Protein AF-0000000084495953 (afdb_homodimer)

Sequence (668 aa):
MKALIHEGKAGFSGLSYGEIAERVPGAGEVSVRLKTAGLNHRDLFVLNRHLPSDPPLIIGSDGAGMIDAVGEGVHTVKVGDEVMINPGLGWQEKSDAPPAGFEIVGLPDHGTFAEKIVVPAENTVPKPTYLSWEEAGVLSLAGLTAYRALFTRGKVTSGMKVFIPGIGSGVATFLLQFAKAAGAEVYVSSRSKKKCDRALELGAHQAIDSNEDWSKALKGVKMDLVIESVGAATFNKSLEQLRSGGTIVIFGASAGDEVTFNLRTFFYAQQNLLGSTMGSAEEYKEMLQFMERHQLKPVIDEVFDLSEFDRAFQRLEEAEQMGKIGFIIRSEMLMKALIHEGKAGFSGLSYGEIAERVPGAGEVSVRLKTAGLNHRDLFVLNRHLPSDPPLIIGSDGAGMIDAVGEGVHTVKVGDEVMINPGLGWQEKSDAPPAGFEIVGLPDHGTFAEKIVVPAENTVPKPTYLSWEEAGVLSLAGLTAYRALFTRGKVTSGMKVFIPGIGSGVATFLLQFAKAAGAEVYVSSRSKKKCDRALELGAHQAIDSNEDWSKALKGVKMDLVIESVGAATFNKSLEQLRSGGTIVIFGASAGDEVTFNLRTFFYAQQNLLGSTMGSAEEYKEMLQFMERHQLKPVIDEVFDLSEFDRAFQRLEEAEQMGKIGFIIRSEML

Radius of gyration: 29.75 Å; Cα contacts (8 Å, |Δi|>4): 1727; chains: 2; bounding box: 52×95×68 Å

Nearest PDB structures (foldseek):
  4j6f-assembly1_B  TM=9.258E-01  e=9.291E-29  Sinorhizobium meliloti 1021
  5k1s-assembly2_C  TM=9.031E-01  e=1.243E-27  Myxococcus xanthus DK 1622
  5vkt-assembly1_A  TM=8.514E-01  e=1.336E-22  Sorghum bicolor
  5z0c-assembly1_A-2  TM=8.497E-01  e=4.232E-22  Persicaria minor
  1yqd-assembly1_A  TM=8.643E-01  e=1.198E-20  Populus tremuloides

Structure (mmCIF, N/CA/C/O backbone):
data_AF-0000000084495953-model_v1
#
loop_
_entity.id
_entity.type
_entity.pdbx_description
1 polymer 'Alcohol dehydrogenase'
#
loop_
_atom_site.group_PDB
_atom_site.id
_atom_site.type_symbol
_atom_site.label_atom_id
_atom_site.label_alt_id
_atom_site.label_comp_id
_atom_site.label_asym_id
_atom_site.label_entity_id
_atom_site.label_seq_id
_atom_site.pdbx_PDB_ins_code
_atom_site.Cartn_x
_atom_site.Cartn_y
_atom_site.Cartn_z
_atom_site.occupancy
_atom_site.B_iso_or_equiv
_atom_site.auth_seq_id
_atom_site.auth_comp_id
_atom_site.auth_asym_id
_atom_site.auth_atom_id
_atom_site.pdbx_PDB_model_num
ATOM 1 N N . MET A 1 1 ? -14.641 39.781 18.469 1 94.94 1 MET A N 1
ATOM 2 C CA . MET A 1 1 ? -13.195 39.562 18.422 1 94.94 1 MET A CA 1
ATOM 3 C C . MET A 1 1 ? -12.672 39.656 17 1 94.94 1 MET A C 1
ATOM 5 O O . MET A 1 1 ? -13.43 39.5 16.047 1 94.94 1 MET A O 1
ATOM 9 N N . LYS A 1 2 ? -11.398 39.969 16.891 1 97.06 2 LYS A N 1
ATOM 10 C CA . LYS A 1 2 ? -10.781 40.031 15.57 1 97.06 2 LYS A CA 1
ATOM 11 C C . LYS A 1 2 ? -10.445 38.625 15.07 1 97.06 2 LYS A C 1
ATOM 13 O O . LYS A 1 2 ? -10.023 37.75 15.852 1 97.06 2 LYS A O 1
ATOM 18 N N . ALA A 1 3 ? -10.648 38.438 13.773 1 98.25 3 ALA A N 1
ATOM 19 C CA . ALA A 1 3 ? -10.375 37.125 13.164 1 98.25 3 ALA A CA 1
ATOM 20 C C . ALA A 1 3 ? -10.227 37.25 11.648 1 98.25 3 ALA A C 1
ATOM 22 O O . ALA A 1 3 ? -10.523 38.312 11.07 1 98.25 3 ALA A O 1
ATOM 23 N N . LEU A 1 4 ? -9.664 36.312 11.078 1 98.56 4 LEU A N 1
ATOM 24 C CA . LEU A 1 4 ? -9.68 36.156 9.633 1 98.56 4 LEU A CA 1
ATOM 25 C C . LEU A 1 4 ? -10.914 35.375 9.195 1 98.56 4 LEU A C 1
ATOM 27 O O . LEU A 1 4 ? -11 34.156 9.453 1 98.56 4 LEU A O 1
ATOM 31 N N . ILE A 1 5 ? -11.844 36 8.484 1 98.69 5 ILE A N 1
ATOM 32 C CA . ILE A 1 5 ? -13.18 35.469 8.242 1 98.69 5 ILE A CA 1
ATOM 33 C C . ILE A 1 5 ? -13.391 35.25 6.746 1 98.69 5 ILE A C 1
ATOM 35 O O . ILE A 1 5 ? -13.094 36.156 5.938 1 98.69 5 ILE A O 1
ATOM 39 N N . HIS A 1 6 ? -13.844 34.062 6.332 1 98.69 6 HIS A N 1
ATOM 40 C CA . HIS A 1 6 ? -14.242 33.781 4.961 1 98.69 6 HIS A CA 1
ATOM 41 C C . HIS A 1 6 ? -15.758 33.75 4.828 1 98.69 6 HIS A C 1
ATOM 43 O O . HIS A 1 6 ? -16.438 33 5.555 1 98.69 6 HIS A O 1
ATOM 49 N N . GLU A 1 7 ? -16.328 34.531 3.873 1 97.75 7 GLU A N 1
ATOM 50 C CA . GLU A 1 7 ? -17.781 34.562 3.713 1 97.75 7 GLU A CA 1
ATOM 51 C C . GLU A 1 7 ? -18.172 35.25 2.408 1 97.75 7 GLU A C 1
ATOM 53 O O . GLU A 1 7 ? -17.391 36.031 1.841 1 97.75 7 GLU A O 1
ATOM 58 N N . GLY A 1 8 ? -19.281 34.906 1.873 1 97.06 8 GLY A N 1
ATOM 59 C CA . GLY A 1 8 ? -19.969 35.656 0.838 1 97.06 8 GLY A CA 1
ATOM 60 C C . GLY A 1 8 ? -19.438 35.375 -0.556 1 97.06 8 GLY A C 1
ATOM 61 O O . GLY A 1 8 ? -20.172 35.5 -1.541 1 97.06 8 GLY A O 1
ATOM 62 N N . LYS A 1 9 ? -18.156 35.125 -0.677 1 97.69 9 LYS A N 1
ATOM 63 C CA . LYS A 1 9 ? -17.531 34.844 -1.965 1 97.69 9 LYS A CA 1
ATOM 64 C C . LYS A 1 9 ? -16.562 33.688 -1.855 1 97.69 9 LYS A C 1
ATOM 66 O O . LYS A 1 9 ? -15.961 33.469 -0.802 1 97.69 9 LYS A O 1
ATOM 71 N N . ALA A 1 10 ? -16.453 33.031 -2.977 1 97.06 10 ALA A N 1
ATOM 72 C CA . ALA A 1 10 ? -15.492 31.922 -3.006 1 97.06 10 ALA A CA 1
ATOM 73 C C . ALA A 1 10 ? -14.062 32.438 -3.133 1 97.06 10 ALA A C 1
ATOM 75 O O . ALA A 1 10 ? -13.836 33.531 -3.664 1 97.06 10 ALA A O 1
ATOM 76 N N . GLY A 1 11 ? -13.164 31.656 -2.621 1 96.94 11 GLY A N 1
ATOM 77 C CA . GLY A 1 11 ? -11.758 31.969 -2.814 1 96.94 11 GLY A CA 1
ATOM 78 C C . GLY A 1 11 ? -11.289 33.125 -1.957 1 96.94 11 GLY A C 1
ATOM 79 O O . GLY A 1 11 ? -11.891 33.438 -0.922 1 96.94 11 GLY A O 1
ATOM 80 N N . PHE A 1 12 ? -10.242 33.75 -2.371 1 97.31 12 PHE A N 1
ATOM 81 C CA . PHE A 1 12 ? -9.578 34.812 -1.61 1 97.31 12 PHE A CA 1
ATOM 82 C C . PHE A 1 12 ? -10.461 36.031 -1.504 1 97.31 12 PHE A C 1
ATOM 84 O O . PHE A 1 12 ? -10.352 36.812 -0.547 1 97.31 12 PHE A O 1
ATOM 91 N N . SER A 1 13 ? -11.289 36.188 -2.457 1 97.25 13 SER A N 1
ATOM 92 C CA . SER A 1 13 ? -12.172 37.375 -2.494 1 97.25 13 SER A CA 1
ATOM 93 C C . SER A 1 13 ? -13.117 37.375 -1.298 1 97.25 13 SER A C 1
ATOM 95 O O . SER A 1 13 ? -13.648 38.438 -0.931 1 97.25 13 SER A O 1
ATOM 97 N N . GLY A 1 14 ? -13.32 36.219 -0.715 1 97.81 14 GLY A N 1
ATOM 98 C CA . GLY A 1 14 ? -14.211 36.156 0.429 1 97.81 14 GLY A CA 1
ATOM 99 C C . GLY A 1 14 ? -13.492 36.281 1.759 1 97.81 14 GLY A C 1
ATOM 100 O O . GLY A 1 14 ? -14.125 36.25 2.816 1 97.81 14 GLY A O 1
ATOM 101 N N . LEU A 1 15 ? -12.227 36.312 1.778 1 98.12 15 LEU A N 1
ATOM 102 C CA . LEU A 1 15 ? -11.406 36.312 2.988 1 98.12 15 LEU A CA 1
ATOM 103 C C . LEU A 1 15 ? -11.148 37.75 3.467 1 98.12 15 LEU A C 1
ATOM 105 O O . LEU A 1 15 ? -10.742 38.594 2.682 1 98.12 15 LEU A O 1
ATOM 109 N N . SER A 1 16 ? -11.398 38.062 4.742 1 98 16 SER A N 1
ATOM 110 C CA . SER A 1 16 ? -11.172 39.406 5.293 1 98 16 SER A CA 1
ATOM 111 C C . SER A 1 16 ? -10.82 39.312 6.773 1 98 16 SER A C 1
ATOM 113 O O . SER A 1 16 ? -11.188 38.375 7.465 1 98 16 SER A O 1
ATOM 115 N N . TYR A 1 17 ? -10.055 40.281 7.227 1 97.81 17 TYR A N 1
ATOM 116 C CA . TYR A 1 17 ? -9.742 40.469 8.633 1 97.81 17 TYR A CA 1
ATOM 117 C C . TYR A 1 17 ? -10.727 41.406 9.289 1 97.81 17 TYR A C 1
ATOM 119 O O . TYR A 1 17 ? -10.844 42.562 8.867 1 97.81 17 TYR A O 1
ATOM 127 N N . GLY A 1 18 ? -11.469 40.906 10.258 1 96.62 18 GLY A N 1
ATOM 128 C CA . GLY A 1 18 ? -12.5 41.75 10.852 1 96.62 18 GLY A CA 1
ATOM 129 C C . GLY A 1 18 ? -13.008 41.219 12.18 1 96.62 18 GLY A C 1
ATOM 130 O O . GLY A 1 18 ? -12.359 40.375 12.812 1 96.62 18 GLY A O 1
ATOM 131 N N . GLU A 1 19 ? -14.141 41.812 12.586 1 97 19 GLU A N 1
ATOM 132 C CA . GLU A 1 19 ? -14.695 41.469 13.891 1 97 19 GLU A CA 1
ATOM 133 C C . GLU A 1 19 ? -15.812 40.406 13.758 1 97 19 GLU A C 1
ATOM 135 O O . GLU A 1 19 ? -16.594 40.469 12.812 1 97 19 GLU A O 1
ATOM 140 N N . ILE A 1 20 ? -15.836 39.531 14.625 1 96.88 20 ILE A N 1
ATOM 141 C CA . ILE A 1 20 ? -16.891 38.5 14.711 1 96.88 20 ILE A CA 1
ATOM 142 C C . ILE A 1 20 ? -17.219 38.219 16.172 1 96.88 20 ILE A C 1
ATOM 144 O O . ILE A 1 20 ? -16.359 38.406 17.047 1 96.88 20 ILE A O 1
ATOM 148 N N . ALA A 1 21 ? -18.453 37.812 16.438 1 96 21 ALA A N 1
ATOM 149 C CA . ALA A 1 21 ? -18.891 37.531 17.812 1 96 21 ALA A CA 1
ATOM 150 C C . ALA A 1 21 ? -18.078 36.406 18.438 1 96 21 ALA A C 1
ATOM 152 O O . ALA A 1 21 ? -17.797 35.406 17.766 1 96 21 ALA A O 1
ATOM 153 N N . GLU A 1 22 ? -17.75 36.594 19.656 1 95.19 22 GLU A N 1
ATOM 154 C CA . GLU A 1 22 ? -17.062 35.531 20.406 1 95.19 22 GLU A CA 1
ATOM 155 C C . GLU A 1 22 ? -18.031 34.438 20.828 1 95.19 22 GLU A C 1
ATOM 157 O O . GLU A 1 22 ? -19.203 34.719 21.094 1 95.19 22 GLU A O 1
ATOM 162 N N . ARG A 1 23 ? -17.484 33.281 20.891 1 94.75 23 ARG A N 1
ATOM 163 C CA . ARG A 1 23 ? -18.25 32.156 21.406 1 94.75 23 ARG A CA 1
ATOM 164 C C . ARG A 1 23 ? -17.812 31.828 22.844 1 94.75 23 ARG A C 1
ATOM 166 O O . ARG A 1 23 ? -16.641 31.906 23.172 1 94.75 23 ARG A O 1
ATOM 173 N N . VAL A 1 24 ? -18.797 31.453 23.625 1 96.06 24 VAL A N 1
ATOM 174 C CA . VAL A 1 24 ? -18.531 30.969 24.984 1 96.06 24 VAL A CA 1
ATOM 175 C C . VAL A 1 24 ? -18.484 29.438 24.969 1 96.06 24 VAL A C 1
ATOM 177 O O . VAL A 1 24 ? -19.328 28.797 24.344 1 96.06 24 VAL A O 1
ATOM 180 N N . PRO A 1 25 ? -17.469 28.891 25.656 1 98.25 25 PRO A N 1
ATOM 181 C CA . PRO A 1 25 ? -17.391 27.422 25.641 1 98.25 25 PRO A CA 1
ATOM 182 C C . PRO A 1 25 ? -18.547 26.75 26.359 1 98.25 25 PRO A C 1
ATOM 184 O O . PRO A 1 25 ? -18.953 27.188 27.438 1 98.25 25 PRO A O 1
ATOM 187 N N . GLY A 1 26 ? -19.156 25.781 25.703 1 98.06 26 GLY A N 1
ATOM 188 C CA . GLY A 1 26 ? -20.172 24.953 26.328 1 98.06 26 GLY A CA 1
ATOM 189 C C . GLY A 1 26 ? -19.578 23.797 27.109 1 98.06 26 GLY A C 1
ATOM 190 O O . GLY A 1 26 ? -18.391 23.766 27.391 1 98.06 26 GLY A O 1
ATOM 191 N N . ALA A 1 27 ? -20.531 22.859 27.516 1 98.25 27 ALA A N 1
ATOM 192 C CA . ALA A 1 27 ? -20.094 21.672 28.266 1 98.25 27 ALA A CA 1
ATOM 193 C C . ALA A 1 27 ? -19.031 20.891 27.5 1 98.25 27 ALA A C 1
ATOM 195 O O . ALA A 1 27 ? -19.203 20.609 26.312 1 98.25 27 ALA A O 1
ATOM 196 N N . GLY A 1 28 ? -17.906 20.594 28.172 1 98.38 28 GLY A N 1
ATOM 197 C CA . GLY A 1 28 ? -16.828 19.812 27.594 1 98.38 28 GLY A CA 1
ATOM 198 C C . GLY A 1 28 ? -15.898 20.625 26.703 1 98.38 28 GLY A C 1
ATOM 199 O O . GLY A 1 28 ? -14.914 20.094 26.188 1 98.38 28 GLY A O 1
ATOM 200 N N . GLU A 1 29 ? -16.156 21.938 26.609 1 98.69 29 GLU A N 1
ATOM 201 C CA . GLU A 1 29 ? -15.375 22.797 25.719 1 98.69 29 GLU A CA 1
ATOM 202 C C . GLU A 1 29 ? -14.516 23.766 26.5 1 98.69 29 GLU A C 1
ATOM 204 O O . GLU A 1 29 ? -14.727 23.969 27.703 1 98.69 29 GLU A O 1
ATOM 209 N N . VAL A 1 30 ? -13.547 24.375 25.844 1 98.81 30 VAL A N 1
ATOM 210 C CA . VAL A 1 30 ? -12.711 25.406 26.422 1 98.81 30 VAL A CA 1
ATOM 211 C C . VAL A 1 30 ? -12.508 26.547 25.406 1 98.81 30 VAL A C 1
ATOM 213 O O . VAL A 1 30 ? -12.625 26.328 24.203 1 98.81 30 VAL A O 1
ATOM 216 N N . SER A 1 31 ? -12.242 27.656 25.922 1 98.5 31 SER A N 1
ATOM 217 C CA . SER A 1 31 ? -11.805 28.797 25.109 1 98.5 31 SER A CA 1
ATOM 218 C C . SER A 1 31 ? -10.305 29.016 25.25 1 98.5 31 SER A C 1
ATOM 220 O O . SER A 1 31 ? -9.773 29.016 26.359 1 98.5 31 SER A O 1
ATOM 222 N N . VAL A 1 32 ? -9.656 29.078 24.203 1 98.62 32 VAL A N 1
ATOM 223 C CA . VAL A 1 32 ? -8.219 29.344 24.172 1 98.62 32 VAL A CA 1
ATOM 224 C C . VAL A 1 32 ? -7.973 30.75 23.609 1 98.62 32 VAL A C 1
ATOM 226 O O . VAL A 1 32 ? -8.406 31.062 22.5 1 98.62 32 VAL A O 1
ATOM 229 N N . ARG A 1 33 ? -7.332 31.594 24.344 1 98.44 33 ARG A N 1
ATOM 230 C CA . ARG A 1 33 ? -6.812 32.844 23.812 1 98.44 33 ARG A CA 1
ATOM 231 C C . ARG A 1 33 ? -5.531 32.625 23.016 1 98.44 33 ARG A C 1
ATOM 233 O O . ARG A 1 33 ? -4.465 32.406 23.609 1 98.44 33 ARG A O 1
ATOM 240 N N . LEU A 1 34 ? -5.648 32.719 21.75 1 98.62 34 LEU A N 1
ATOM 241 C CA . LEU A 1 34 ? -4.562 32.344 20.859 1 98.62 34 LEU A CA 1
ATOM 242 C C . LEU A 1 34 ? -3.469 33.406 20.844 1 98.62 34 LEU A C 1
ATOM 244 O O . LEU A 1 34 ? -3.762 34.594 20.828 1 98.62 34 LEU A O 1
ATOM 248 N N . LYS A 1 35 ? -2.266 32.969 20.875 1 98.44 35 LYS A N 1
ATOM 249 C CA . LYS A 1 35 ? -1.099 33.812 20.75 1 98.44 35 LYS A CA 1
ATOM 250 C C . LYS A 1 35 ? -0.488 33.719 19.359 1 98.44 35 LYS A C 1
ATOM 252 O O . LYS A 1 35 ? 0.006 34.719 18.812 1 98.44 35 LYS A O 1
ATOM 257 N N . THR A 1 36 ? -0.446 32.562 18.844 1 98.62 36 THR A N 1
ATOM 258 C CA . THR A 1 36 ? 0.121 32.281 17.531 1 98.62 36 THR A CA 1
ATOM 259 C C . THR A 1 36 ? -0.704 31.219 16.812 1 98.62 36 THR A C 1
ATOM 261 O O . THR A 1 36 ? -1.473 30.484 17.438 1 98.62 36 THR A O 1
ATOM 264 N N . ALA A 1 37 ? -0.649 31.172 15.516 1 98.75 37 ALA A N 1
ATOM 265 C CA . ALA A 1 37 ? -1.295 30.203 14.641 1 98.75 37 ALA A CA 1
ATOM 266 C C . ALA A 1 37 ? -0.404 29.859 13.453 1 98.75 37 ALA A C 1
ATOM 268 O O . ALA A 1 37 ? 0.551 30.578 13.148 1 98.75 37 ALA A O 1
ATOM 269 N N . GLY A 1 38 ? -0.685 28.734 12.883 1 98.75 38 GLY A N 1
ATOM 270 C CA . GLY A 1 38 ? 0.124 28.297 11.758 1 98.75 38 GLY A CA 1
ATOM 271 C C . GLY A 1 38 ? -0.661 28.203 10.461 1 98.75 38 GLY A C 1
ATOM 272 O O . GLY A 1 38 ? -1.813 27.766 10.461 1 98.75 38 GLY A O 1
ATOM 273 N N . LEU A 1 39 ? -0.036 28.672 9.383 1 98.5 39 LEU A N 1
ATOM 274 C CA . LEU A 1 39 ? -0.614 28.578 8.047 1 98.5 39 LEU A CA 1
ATOM 275 C C . LEU A 1 39 ? -0.286 27.234 7.398 1 98.5 39 LEU A C 1
ATOM 277 O O . LEU A 1 39 ? 0.846 26.766 7.492 1 98.5 39 LEU A O 1
ATOM 281 N N . ASN A 1 40 ? -1.269 26.594 6.82 1 97.81 40 ASN A N 1
ATOM 282 C CA . ASN A 1 40 ? -1.129 25.312 6.133 1 97.81 40 ASN A CA 1
ATOM 283 C C . ASN A 1 40 ? -1.687 25.375 4.711 1 97.81 40 ASN A C 1
ATOM 285 O O . ASN A 1 40 ? -2.539 26.219 4.414 1 97.81 40 ASN A O 1
ATOM 289 N N . HIS A 1 41 ? -1.238 24.484 3.859 1 95.5 41 HIS A N 1
ATOM 290 C CA . HIS A 1 41 ? -1.766 24.422 2.5 1 95.5 41 HIS A CA 1
ATOM 291 C C . HIS A 1 41 ? -3.271 24.188 2.504 1 95.5 41 HIS A C 1
ATOM 293 O O . HIS A 1 41 ? -3.98 24.672 1.616 1 95.5 41 HIS A O 1
ATOM 299 N N . ARG A 1 42 ? -3.752 23.484 3.438 1 95.44 42 ARG A N 1
ATOM 300 C CA . ARG A 1 42 ? -5.188 23.25 3.576 1 95.44 42 ARG A CA 1
ATOM 301 C C . ARG A 1 42 ? -5.953 24.562 3.652 1 95.44 42 ARG A C 1
ATOM 303 O O . ARG A 1 42 ? -7.094 24.641 3.188 1 95.44 42 ARG A O 1
ATOM 310 N N . ASP A 1 43 ? -5.379 25.562 4.188 1 97.81 43 ASP A N 1
ATOM 311 C CA . ASP A 1 43 ? -6.051 26.844 4.34 1 97.81 43 ASP A CA 1
ATOM 312 C C . ASP A 1 43 ? -6.371 27.469 2.982 1 97.81 43 ASP A C 1
ATOM 314 O O . ASP A 1 43 ? -7.359 28.188 2.838 1 97.81 43 ASP A O 1
ATOM 318 N N . LEU A 1 44 ? -5.5 27.141 1.984 1 96 44 LEU A N 1
ATOM 319 C CA . LEU A 1 44 ? -5.781 27.578 0.62 1 96 44 LEU A CA 1
ATOM 320 C C . LEU A 1 44 ? -7.004 26.859 0.063 1 96 44 LEU A C 1
ATOM 322 O O . LEU A 1 44 ? -7.852 27.484 -0.586 1 96 44 LEU A O 1
ATOM 326 N N . PHE A 1 45 ? -7.164 25.578 0.385 1 94.25 45 PHE A N 1
ATOM 327 C CA . PHE A 1 45 ? -8.25 24.75 -0.142 1 94.25 45 PHE A CA 1
ATOM 328 C C . PHE A 1 45 ? -9.57 25.125 0.512 1 94.25 45 PHE A C 1
ATOM 330 O O . PHE A 1 45 ? -10.625 25.078 -0.132 1 94.25 45 PHE A O 1
ATOM 337 N N . VAL A 1 46 ? -9.531 25.469 1.723 1 97.06 46 VAL A N 1
ATOM 338 C CA . VAL A 1 46 ? -10.719 25.797 2.506 1 97.06 46 VAL A CA 1
ATOM 339 C C . VAL A 1 46 ? -11.453 26.969 1.866 1 97.06 46 VAL A C 1
ATOM 341 O O . VAL A 1 46 ? -12.68 27.031 1.894 1 97.06 46 VAL A O 1
ATOM 344 N N . LEU A 1 47 ? -10.742 27.844 1.209 1 97.06 47 LEU A N 1
ATOM 345 C CA . LEU A 1 47 ? -11.328 29.047 0.614 1 97.06 47 LEU A CA 1
ATOM 346 C C . LEU A 1 47 ? -12.266 28.672 -0.53 1 97.06 47 LEU A C 1
ATOM 348 O O . LEU A 1 47 ? -13.148 29.453 -0.887 1 97.06 47 LEU A O 1
ATOM 352 N N . ASN A 1 48 ? -12.07 27.484 -1.081 1 95.81 48 ASN A N 1
ATOM 353 C CA . ASN A 1 48 ? -12.922 27.047 -2.182 1 95.81 48 ASN A CA 1
ATOM 354 C C . ASN A 1 48 ? -13.898 25.969 -1.738 1 95.81 48 ASN A C 1
ATOM 356 O O . ASN A 1 48 ? -14.898 25.719 -2.41 1 95.81 48 ASN A O 1
ATOM 360 N N . ARG A 1 49 ? -13.602 25.344 -0.689 1 95.88 49 ARG A N 1
ATOM 361 C CA . ARG A 1 49 ? -14.492 24.312 -0.159 1 95.88 49 ARG A CA 1
ATOM 362 C C . ARG A 1 49 ? -15.648 24.938 0.625 1 95.88 49 ARG A C 1
ATOM 364 O O . ARG A 1 49 ? -16.75 24.406 0.635 1 95.88 49 ARG A O 1
ATOM 371 N N . HIS A 1 50 ? -15.32 25.969 1.347 1 96.88 50 HIS A N 1
ATOM 372 C CA . HIS A 1 50 ? -16.344 26.734 2.045 1 96.88 50 HIS A CA 1
ATOM 373 C C . HIS A 1 50 ? -17.156 27.562 1.066 1 96.88 50 HIS A C 1
ATOM 375 O O . HIS A 1 50 ? -16.641 28.484 0.42 1 96.88 50 HIS A O 1
ATOM 381 N N . LEU A 1 51 ? -18.438 27.328 1.065 1 96.19 51 LEU A N 1
ATOM 382 C CA . LEU A 1 51 ? -19.281 27.891 0.02 1 96.19 51 LEU A CA 1
ATOM 383 C C . LEU A 1 51 ? -19.75 29.297 0.395 1 96.19 51 LEU A C 1
ATOM 385 O O . LEU A 1 51 ? -19.922 29.609 1.577 1 96.19 51 LEU A O 1
ATOM 389 N N . PRO A 1 52 ? -20.031 30.078 -0.671 1 95.81 52 PRO A N 1
ATOM 390 C CA . PRO A 1 52 ? -20.531 31.438 -0.422 1 95.81 52 PRO A CA 1
ATOM 391 C C . PRO A 1 52 ? -21.828 31.469 0.37 1 95.81 52 PRO A C 1
ATOM 393 O O . PRO A 1 52 ? -22.094 32.406 1.107 1 95.81 52 PRO A O 1
ATOM 396 N N . SER A 1 53 ? -22.656 30.469 0.225 1 96.81 53 SER A N 1
ATOM 397 C CA . SER A 1 53 ? -23.953 30.406 0.894 1 96.81 53 SER A CA 1
ATOM 398 C C . SER A 1 53 ? -23.797 29.969 2.344 1 96.81 53 SER A C 1
ATOM 400 O O . SER A 1 53 ? -24.734 30.078 3.133 1 96.81 53 SER A O 1
ATOM 402 N N . ASP A 1 54 ? -22.609 29.422 2.729 1 97.44 54 ASP A N 1
ATOM 403 C CA . ASP A 1 54 ? -22.375 28.984 4.094 1 97.44 54 ASP A CA 1
ATOM 404 C C . ASP A 1 54 ? -22.219 30.172 5.043 1 97.44 54 ASP A C 1
ATOM 406 O O . ASP A 1 54 ? -21.875 31.266 4.609 1 97.44 54 ASP A O 1
ATOM 410 N N . PRO A 1 55 ? -22.531 29.969 6.32 1 97.25 55 PRO A N 1
ATOM 411 C CA . PRO A 1 55 ? -22.297 31.047 7.277 1 97.25 55 PRO A CA 1
ATOM 412 C C . PRO A 1 55 ? -20.828 31.438 7.379 1 97.25 55 PRO A C 1
ATOM 414 O O . PRO A 1 55 ? -19.953 30.656 6.996 1 97.25 55 PRO A O 1
ATOM 417 N N . PRO A 1 56 ? -20.562 32.656 7.887 1 98.12 56 PRO A N 1
ATOM 418 C CA . PRO A 1 56 ? -19.172 33.062 8.039 1 98.12 56 PRO A CA 1
ATOM 419 C C . PRO A 1 56 ? -18.328 32.062 8.812 1 98.12 56 PRO A C 1
ATOM 421 O O . PRO A 1 56 ? -18.797 31.453 9.773 1 98.12 56 PRO A O 1
ATOM 424 N N . LEU A 1 57 ? -17.078 31.906 8.336 1 98.56 57 LEU A N 1
ATOM 425 C CA . LEU A 1 57 ? -16.172 30.906 8.906 1 98.56 57 LEU A CA 1
ATOM 426 C C . LEU A 1 57 ? -14.82 31.531 9.227 1 98.56 57 LEU A C 1
ATOM 428 O O . LEU A 1 57 ? -14.211 32.188 8.383 1 98.56 57 LEU A O 1
ATOM 432 N N . ILE A 1 58 ? -14.414 31.406 10.516 1 98.75 58 ILE A N 1
ATOM 433 C CA . ILE A 1 58 ? -13.008 31.656 10.82 1 98.75 58 ILE A CA 1
ATOM 434 C C . ILE A 1 58 ? -12.164 30.469 10.352 1 98.75 58 ILE A C 1
ATOM 436 O O . ILE A 1 58 ? -12.391 29.328 10.781 1 98.75 58 ILE A O 1
ATOM 440 N N . ILE A 1 59 ? -11.156 30.703 9.5 1 98.62 59 ILE A N 1
ATOM 441 C CA . ILE A 1 59 ? -10.375 29.578 8.977 1 98.62 59 ILE A CA 1
ATOM 442 C C . ILE A 1 59 ? -9.141 29.359 9.844 1 98.62 59 ILE A C 1
ATOM 444 O O . ILE A 1 59 ? -8.992 29.984 10.898 1 98.62 59 ILE A O 1
ATOM 448 N N . GLY A 1 60 ? -8.352 28.406 9.445 1 98.75 60 GLY A N 1
ATOM 449 C CA . GLY A 1 60 ? -7.156 28.047 10.203 1 98.75 60 GLY A CA 1
ATOM 450 C C . GLY A 1 60 ? -7.32 26.781 11.016 1 98.75 60 GLY A C 1
ATOM 451 O O . GLY A 1 60 ? -8.406 26.5 11.523 1 98.75 60 GLY A O 1
ATOM 452 N N . SER A 1 61 ? -6.137 26.078 11.234 1 98.75 61 SER A N 1
ATOM 453 C CA . SER A 1 61 ? -6.211 24.797 11.906 1 98.75 61 SER A CA 1
ATOM 454 C C . SER A 1 61 ? -5.234 24.719 13.078 1 98.75 61 SER A C 1
ATOM 456 O O . SER A 1 61 ? -5.547 24.156 14.117 1 98.75 61 SER A O 1
ATOM 458 N N . ASP A 1 62 ? -4.102 25.344 12.953 1 98.31 62 ASP A N 1
ATOM 459 C CA . ASP A 1 62 ? -3.037 25.297 13.953 1 98.31 62 ASP A CA 1
ATOM 460 C C . ASP A 1 62 ? -3.088 26.516 14.867 1 98.31 62 ASP A C 1
ATOM 462 O O . ASP A 1 62 ? -3.348 27.625 14.414 1 98.31 62 ASP A O 1
ATOM 466 N N . GLY A 1 63 ? -2.799 26.234 16.109 1 98.69 63 GLY A N 1
ATOM 467 C CA . GLY A 1 63 ? -2.709 27.359 17.031 1 98.69 63 GLY A CA 1
ATOM 468 C C . GLY A 1 63 ? -2.199 26.984 18.406 1 98.69 63 GLY A C 1
ATOM 469 O O . GLY A 1 63 ? -2.203 25.797 18.766 1 98.69 63 GLY A O 1
ATOM 470 N N . ALA A 1 64 ? -1.711 27.938 19.125 1 98.88 64 ALA A N 1
ATOM 471 C CA . ALA A 1 64 ? -1.265 27.828 20.516 1 98.88 64 ALA A CA 1
ATOM 472 C C . ALA A 1 64 ? -1.604 29.094 21.312 1 98.88 64 ALA A C 1
ATOM 474 O O . ALA A 1 64 ? -1.601 30.188 20.75 1 98.88 64 ALA A O 1
ATOM 475 N N . GLY A 1 65 ? -1.937 28.875 22.516 1 98.62 65 GLY A N 1
ATOM 476 C CA . GLY A 1 65 ? -2.314 29.969 23.375 1 98.62 65 GLY A CA 1
ATOM 477 C C . GLY A 1 65 ? -2.586 29.547 24.812 1 98.62 65 GLY A C 1
ATOM 478 O O . GLY A 1 65 ? -2.031 28.547 25.281 1 98.62 65 GLY A O 1
ATOM 479 N N . MET A 1 66 ? -3.396 30.391 25.438 1 98.5 66 MET A N 1
ATOM 480 C CA . MET A 1 66 ? -3.695 30.141 26.859 1 98.5 66 MET A CA 1
ATOM 481 C C . MET A 1 66 ? -5.184 29.891 27.062 1 98.5 66 MET A C 1
ATOM 483 O O . MET A 1 66 ? -6.02 30.594 26.469 1 98.5 66 MET A O 1
ATOM 487 N N . ILE A 1 67 ? -5.48 28.875 27.953 1 98.75 67 ILE A N 1
ATOM 488 C CA . ILE A 1 67 ? -6.879 28.688 28.312 1 98.75 67 ILE A CA 1
ATOM 489 C C . ILE A 1 67 ? -7.406 29.938 29 1 98.75 67 ILE A C 1
ATOM 491 O O . ILE A 1 67 ? -6.805 30.438 29.953 1 98.75 67 ILE A O 1
ATOM 495 N N . ASP A 1 68 ? -8.5 30.469 28.516 1 97.38 68 ASP A N 1
ATOM 496 C CA . ASP A 1 68 ? -9.023 31.656 29.172 1 97.38 68 ASP A CA 1
ATOM 497 C C . ASP A 1 68 ? -10.414 31.406 29.75 1 97.38 68 ASP A C 1
ATOM 499 O O . ASP A 1 68 ? -10.914 32.219 30.547 1 97.38 68 ASP A O 1
ATOM 503 N N . ALA A 1 69 ? -11.117 30.344 29.328 1 98.25 69 ALA A N 1
ATOM 504 C CA . ALA A 1 69 ? -12.375 29.906 29.922 1 98.25 69 ALA A CA 1
ATOM 505 C C . ALA A 1 69 ? -12.555 28.391 29.781 1 98.25 69 ALA A C 1
ATOM 507 O O . ALA A 1 69 ? -12.062 27.797 28.812 1 98.25 69 ALA A O 1
ATOM 508 N N . VAL A 1 70 ? -13.227 27.781 30.75 1 98.38 70 VAL A N 1
ATOM 509 C CA . VAL A 1 70 ? -13.492 26.344 30.75 1 98.38 70 VAL A CA 1
ATOM 510 C C . VAL A 1 70 ? -14.992 26.109 30.906 1 98.38 70 VAL A C 1
ATOM 512 O O . VAL A 1 70 ? -15.656 26.766 31.719 1 98.38 70 VAL A O 1
ATOM 515 N N . GLY A 1 71 ? -15.508 25.266 30.047 1 98.06 71 GLY A N 1
ATOM 516 C CA . GLY A 1 71 ? -16.922 24.922 30.141 1 98.06 71 GLY A CA 1
ATOM 517 C C . GLY A 1 71 ? -17.219 23.906 31.234 1 98.06 71 GLY A C 1
ATOM 518 O O . GLY A 1 71 ? -16.312 23.438 31.906 1 98.06 71 GLY A O 1
ATOM 519 N N . GLU A 1 72 ? -18.562 23.641 31.344 1 97.62 72 GLU A N 1
ATOM 520 C CA . GLU A 1 72 ? -19.047 22.703 32.344 1 97.62 72 GLU A CA 1
ATOM 521 C C . GLU A 1 72 ? -18.422 21.328 32.156 1 97.62 72 GLU A C 1
ATOM 523 O O . GLU A 1 72 ? -18.328 20.844 31.031 1 97.62 72 GLU A O 1
ATOM 528 N N . GLY A 1 73 ? -17.891 20.719 33.25 1 97.81 73 GLY A N 1
ATOM 529 C CA . GLY A 1 73 ? -17.453 19.328 33.25 1 97.81 73 GLY A CA 1
ATOM 530 C C . GLY A 1 73 ? -15.992 19.172 32.844 1 97.81 73 GLY A C 1
ATOM 531 O O . GLY A 1 73 ? -15.469 18.047 32.844 1 97.81 73 GLY A O 1
ATOM 532 N N . VAL A 1 74 ? -15.375 20.25 32.5 1 97.94 74 VAL A N 1
ATOM 533 C CA . VAL A 1 74 ? -13.969 20.188 32.094 1 97.94 74 VAL A CA 1
ATOM 534 C C . VAL A 1 74 ? -13.078 20.266 33.344 1 97.94 74 VAL A C 1
ATOM 536 O O . VAL A 1 74 ? -13.164 21.234 34.094 1 97.94 74 VAL A O 1
ATOM 539 N N . HIS A 1 75 ? -12.234 19.234 33.562 1 96.25 75 HIS A N 1
ATOM 540 C CA . HIS A 1 75 ? -11.367 19.203 34.719 1 96.25 75 HIS A CA 1
ATOM 541 C C . HIS A 1 75 ? -9.922 18.922 34.344 1 96.25 75 HIS A C 1
ATOM 543 O O . HIS A 1 75 ? -9.023 18.969 35.188 1 96.25 75 HIS A O 1
ATOM 549 N N . THR A 1 76 ? -9.672 18.656 33.062 1 95.69 76 THR A N 1
ATOM 550 C CA . THR A 1 76 ? -8.359 18.234 32.594 1 95.69 76 THR A CA 1
ATOM 551 C C . THR A 1 76 ? -7.453 19.438 32.375 1 95.69 76 THR A C 1
ATOM 553 O O . THR A 1 76 ? -6.238 19.297 32.219 1 95.69 76 THR A O 1
ATOM 556 N N . VAL A 1 77 ? -8.039 20.672 32.219 1 97.75 77 VAL A N 1
ATOM 557 C CA . VAL A 1 77 ? -7.297 21.922 32.031 1 97.75 77 VAL A CA 1
ATOM 558 C C . VAL A 1 77 ? -7.93 23.031 32.875 1 97.75 77 VAL A C 1
ATOM 560 O O . VAL A 1 77 ? -9.078 22.906 33.312 1 97.75 77 VAL A O 1
ATOM 563 N N . LYS A 1 78 ? -7.172 24.109 33.094 1 97.88 78 LYS A N 1
ATOM 564 C CA . LYS A 1 78 ? -7.676 25.266 33.812 1 97.88 78 LYS A CA 1
ATOM 565 C C . LYS A 1 78 ? -7.238 26.562 33.156 1 97.88 78 LYS A C 1
ATOM 567 O O . LYS A 1 78 ? -6.297 26.578 32.344 1 97.88 78 LYS A O 1
ATOM 572 N N . VAL A 1 79 ? -7.918 27.609 33.5 1 98.31 79 VAL A N 1
ATOM 573 C CA . VAL A 1 79 ? -7.586 28.938 33 1 98.31 79 VAL A CA 1
ATOM 574 C C . VAL A 1 79 ? -6.125 29.25 33.312 1 98.31 79 VAL A C 1
ATOM 576 O O . VAL A 1 79 ? -5.648 29.016 34.438 1 98.31 79 VAL A O 1
ATOM 579 N N . GLY A 1 80 ? -5.391 29.688 32.312 1 98.38 80 GLY A N 1
ATOM 580 C CA . GLY A 1 80 ? -3.988 30.031 32.5 1 98.38 80 GLY A CA 1
ATOM 581 C C . GLY A 1 80 ? -3.043 29 31.922 1 98.38 80 GLY A C 1
ATOM 582 O O . GLY A 1 80 ? -1.859 29.266 31.703 1 98.38 80 GLY A O 1
ATOM 583 N N . ASP A 1 81 ? -3.529 27.781 31.672 1 98.62 81 ASP A N 1
ATOM 584 C CA . ASP A 1 81 ? -2.693 26.75 31.094 1 98.62 81 ASP A CA 1
ATOM 585 C C . ASP A 1 81 ? -2.246 27.125 29.688 1 98.62 81 ASP A C 1
ATOM 587 O O . ASP A 1 81 ? -3.037 27.641 28.891 1 98.62 81 ASP A O 1
ATOM 591 N N . GLU A 1 82 ? -0.936 26.938 29.312 1 98.81 82 GLU A N 1
ATOM 592 C CA . GLU A 1 82 ? -0.41 27.078 27.953 1 98.81 82 GLU A CA 1
ATOM 593 C C . GLU A 1 82 ? -0.667 25.812 27.141 1 98.81 82 GLU A C 1
ATOM 595 O O . GLU A 1 82 ? -0.235 24.719 27.516 1 98.81 82 GLU A O 1
ATOM 600 N N . VAL A 1 83 ? -1.359 25.953 26 1 98.88 83 VAL A N 1
ATOM 601 C CA . VAL A 1 83 ? -1.778 24.75 25.281 1 98.88 83 VAL A CA 1
ATOM 602 C C . VAL A 1 83 ? -1.536 24.938 23.797 1 98.88 83 VAL A C 1
ATOM 604 O O . VAL A 1 83 ? -1.375 26.062 23.312 1 98.88 83 VAL A O 1
ATOM 607 N N . MET A 1 84 ? -1.363 23.875 23.109 1 98.75 84 MET A N 1
ATOM 608 C CA . MET A 1 84 ? -1.473 23.75 21.656 1 98.75 84 MET A CA 1
ATOM 609 C C . MET A 1 84 ? -2.781 23.078 21.266 1 98.75 84 MET A C 1
ATOM 611 O O . MET A 1 84 ? -3.334 22.281 22.031 1 98.75 84 MET A O 1
ATOM 615 N N . ILE A 1 85 ? -3.238 23.359 20.125 1 98.69 85 ILE A N 1
ATOM 616 C CA . ILE A 1 85 ? -4.477 22.781 19.625 1 98.69 85 ILE A CA 1
ATOM 617 C C . ILE A 1 85 ? -4.164 21.578 18.734 1 98.69 85 ILE A C 1
ATOM 619 O O . ILE A 1 85 ? -3.412 21.703 17.766 1 98.69 85 ILE A O 1
ATOM 623 N N . ASN A 1 86 ? -4.652 20.375 19.047 1 98.75 86 ASN A N 1
ATOM 624 C CA . ASN A 1 86 ? -4.75 19.266 18.109 1 98.75 86 ASN A CA 1
ATOM 625 C C . ASN A 1 86 ? -5.883 19.469 17.109 1 98.75 86 ASN A C 1
ATOM 627 O O . ASN A 1 86 ? -7.059 19.406 17.469 1 98.75 86 ASN A O 1
ATOM 631 N N . PRO A 1 87 ? -5.527 19.688 15.914 1 98.44 87 PRO A N 1
ATOM 632 C CA . PRO A 1 87 ? -6.566 20.094 14.961 1 98.44 87 PRO A CA 1
ATOM 633 C C . PRO A 1 87 ? -7.461 18.922 14.539 1 98.44 87 PRO A C 1
ATOM 635 O O . PRO A 1 87 ? -8.492 19.141 13.898 1 98.44 87 PRO A O 1
ATOM 638 N N . GLY A 1 88 ? -7.047 17.688 14.766 1 98.44 88 GLY A N 1
ATOM 639 C CA . GLY A 1 88 ? -7.887 16.547 14.461 1 98.44 88 GLY A CA 1
ATOM 640 C C . GLY A 1 88 ? -8.977 16.312 15.484 1 98.44 88 GLY A C 1
ATOM 641 O O . GLY A 1 88 ? -8.695 16.031 16.656 1 98.44 88 GLY A O 1
ATOM 642 N N . LEU A 1 89 ? -10.258 16.422 15.039 1 98.31 89 LEU A N 1
ATOM 643 C CA . LEU A 1 89 ? -11.398 16.234 15.93 1 98.31 89 LEU A CA 1
ATOM 644 C C . LEU A 1 89 ? -12.039 14.867 15.719 1 98.31 89 LEU A C 1
ATOM 646 O O . LEU A 1 89 ? -12.344 14.492 14.586 1 98.31 89 LEU A O 1
ATOM 650 N N . GLY A 1 90 ? -12.234 14.102 16.734 1 97.5 90 GLY A N 1
ATOM 651 C CA . GLY A 1 90 ? -13.016 12.875 16.656 1 97.5 90 GLY A CA 1
ATOM 652 C C . GLY A 1 90 ? -12.188 11.672 16.25 1 97.5 90 GLY A C 1
ATOM 653 O O . GLY A 1 90 ? -12.727 10.688 15.734 1 97.5 90 GLY A O 1
ATOM 654 N N . TRP A 1 91 ? -10.93 11.664 16.359 1 98.44 91 TRP A N 1
ATOM 655 C CA . TRP A 1 91 ? -10.047 10.531 16.094 1 98.44 91 TRP A CA 1
ATOM 656 C C . TRP A 1 91 ? -9.07 10.32 17.234 1 98.44 91 TRP A C 1
ATOM 658 O O . TRP A 1 91 ? -7.918 10.742 17.156 1 98.44 91 TRP A O 1
ATOM 668 N N . GLN A 1 92 ? -9.453 9.602 18.203 1 98 92 GLN A N 1
ATOM 669 C CA . GLN A 1 92 ? -8.703 9.484 19.453 1 98 92 GLN A CA 1
ATOM 670 C C . GLN A 1 92 ? -7.609 8.422 19.344 1 98 92 GLN A C 1
ATOM 672 O O . GLN A 1 92 ? -6.434 8.719 19.562 1 98 92 GLN A O 1
ATOM 677 N N . GLU A 1 93 ? -8.062 7.195 18.922 1 98.38 93 GLU A N 1
ATOM 678 C CA . GLU A 1 93 ? -7.148 6.055 18.906 1 98.38 93 GLU A CA 1
ATOM 679 C C . GLU A 1 93 ? -6.672 5.758 17.484 1 98.38 93 GLU A C 1
ATOM 681 O O . GLU A 1 93 ? -7.406 5.961 16.531 1 98.38 93 GLU A O 1
ATOM 686 N N . LYS A 1 94 ? -5.438 5.191 17.453 1 98.38 94 LYS A N 1
ATOM 687 C CA . LYS A 1 94 ? -4.887 4.801 16.172 1 98.38 94 LYS A CA 1
ATOM 688 C C . LYS A 1 94 ? -5.805 3.807 15.453 1 98.38 94 LYS A C 1
ATOM 690 O O . LYS A 1 94 ? -6.301 2.863 16.078 1 98.38 94 LYS A O 1
ATOM 695 N N . SER A 1 95 ? -6.027 4.047 14.203 1 98.31 95 SER A N 1
ATOM 696 C CA . SER A 1 95 ? -6.777 3.168 13.312 1 98.31 95 SER A CA 1
ATOM 697 C C . SER A 1 95 ? -6.285 3.287 11.875 1 98.31 95 SER A C 1
ATOM 699 O O . SER A 1 95 ? -5.453 4.141 11.57 1 98.31 95 SER A O 1
ATOM 701 N N . ASP A 1 96 ? -6.664 2.402 11.047 1 97.38 96 ASP A N 1
ATOM 702 C CA . ASP A 1 96 ? -6.156 2.363 9.68 1 97.38 96 ASP A CA 1
ATOM 703 C C . ASP A 1 96 ? -6.586 3.602 8.898 1 97.38 96 ASP A C 1
ATOM 705 O O . ASP A 1 96 ? -5.902 4.02 7.961 1 97.38 96 ASP A O 1
ATOM 709 N N . ALA A 1 97 ? -7.719 4.168 9.258 1 97.88 97 ALA A N 1
ATOM 710 C CA . ALA A 1 97 ? -8.227 5.426 8.711 1 97.88 97 ALA A CA 1
ATOM 711 C C . ALA A 1 97 ? -9.039 6.184 9.758 1 97.88 97 ALA A C 1
ATOM 713 O O . ALA A 1 97 ? -9.406 5.625 10.797 1 97.88 97 ALA A O 1
ATOM 714 N N . PRO A 1 98 ? -9.172 7.488 9.5 1 97.75 98 PRO A N 1
ATOM 715 C CA . PRO A 1 98 ? -10 8.227 10.453 1 97.75 98 PRO A CA 1
ATOM 716 C C . PRO A 1 98 ? -11.398 7.633 10.617 1 97.75 98 PRO A C 1
ATOM 718 O O . PRO A 1 98 ? -11.984 7.168 9.641 1 97.75 98 PRO A O 1
ATOM 721 N N . PRO A 1 99 ? -11.922 7.652 11.828 1 97.19 99 PRO A N 1
ATOM 722 C CA . PRO A 1 99 ? -13.289 7.168 12.031 1 97.19 99 PRO A CA 1
ATOM 723 C C . PRO A 1 99 ? -14.336 8.109 11.453 1 97.19 99 PRO A C 1
ATOM 725 O O . PRO A 1 99 ? -14.031 9.266 11.133 1 97.19 99 PRO A O 1
ATOM 728 N N . ALA A 1 100 ? -15.578 7.559 11.328 1 95 100 ALA A N 1
ATOM 729 C CA . ALA A 1 100 ? -16.703 8.414 10.945 1 95 100 ALA A CA 1
ATOM 730 C C . ALA A 1 100 ? -16.844 9.594 11.906 1 95 100 ALA A C 1
ATOM 732 O O . ALA A 1 100 ? -16.703 9.43 13.125 1 95 100 ALA A O 1
ATOM 733 N N . GLY A 1 101 ? -17.016 10.75 11.336 1 95.44 101 GLY A N 1
ATOM 734 C CA . GLY A 1 101 ? -17.203 11.93 12.164 1 95.44 101 GLY A CA 1
ATOM 735 C C . GLY A 1 101 ? -15.93 12.734 12.344 1 95.44 101 GLY A C 1
ATOM 736 O O . GLY A 1 101 ? -15.953 13.82 12.93 1 95.44 101 GLY A O 1
ATOM 737 N N . PHE A 1 102 ? -14.836 12.219 11.891 1 97.5 102 PHE A N 1
ATOM 738 C CA . PHE A 1 102 ? -13.578 12.953 11.945 1 97.5 102 PHE A CA 1
ATOM 739 C C . PHE A 1 102 ? -13.703 14.289 11.234 1 97.5 102 PHE A C 1
ATOM 741 O O . PHE A 1 102 ? -14.242 14.367 10.125 1 97.5 102 PHE A O 1
ATOM 748 N N . GLU A 1 103 ? -13.211 15.344 11.883 1 97.38 103 GLU A N 1
ATOM 749 C CA . GLU A 1 103 ? -13.141 16.688 11.312 1 97.38 103 GLU A CA 1
ATOM 750 C C . GLU A 1 103 ? -11.812 17.359 11.633 1 97.38 103 GLU A C 1
ATOM 752 O O . GLU A 1 103 ? -11.055 16.875 12.477 1 97.38 103 GLU A O 1
ATOM 757 N N . ILE A 1 104 ? -11.562 18.406 10.906 1 98.06 104 ILE A N 1
ATOM 758 C CA . ILE A 1 104 ? -10.367 19.203 11.164 1 98.06 104 ILE A CA 1
ATOM 759 C C . ILE A 1 104 ? -10.781 20.625 11.547 1 98.06 104 ILE A C 1
ATOM 761 O O . ILE A 1 104 ? -11.664 21.219 10.914 1 98.06 104 ILE A O 1
ATOM 765 N N . VAL A 1 105 ? -10.188 21.141 12.57 1 98.5 105 VAL A N 1
ATOM 766 C CA . VAL A 1 105 ? -10.43 22.516 13.016 1 98.5 105 VAL A CA 1
ATOM 767 C C . VAL A 1 105 ? -10.352 23.469 11.82 1 98.5 105 VAL A C 1
ATOM 769 O O . VAL A 1 105 ? -9.438 23.375 11 1 98.5 105 VAL A O 1
ATOM 772 N N . GLY A 1 106 ? -11.312 24.375 11.688 1 98.12 106 GLY A N 1
ATOM 773 C CA . GLY A 1 106 ? -11.281 25.375 10.633 1 98.12 106 GLY A CA 1
ATOM 774 C C . GLY A 1 106 ? -12.234 25.062 9.5 1 98.12 106 GLY A C 1
ATOM 775 O O . GLY A 1 106 ? -12.383 25.875 8.578 1 98.12 106 GLY A O 1
ATOM 776 N N . LEU A 1 107 ? -12.852 24 9.453 1 96.62 107 LEU A N 1
ATOM 777 C CA . LEU A 1 107 ? -13.898 23.578 8.539 1 96.62 107 LEU A CA 1
ATOM 778 C C . LEU A 1 107 ? -14.43 22.188 8.914 1 96.62 107 LEU A C 1
ATOM 780 O O . LEU A 1 107 ? -13.688 21.203 8.859 1 96.62 107 LEU A O 1
ATOM 784 N N . PRO A 1 108 ? -15.68 22.094 9.328 1 94.75 108 PRO A N 1
ATOM 785 C CA . PRO A 1 108 ? -16.766 23.031 9.055 1 94.75 108 PRO A CA 1
ATOM 786 C C . PRO A 1 108 ? -16.906 24.109 10.133 1 94.75 108 PRO A C 1
ATOM 788 O O . PRO A 1 108 ? -17.578 25.109 9.914 1 94.75 108 PRO A O 1
ATOM 791 N N . ASP A 1 109 ? -16.391 23.906 11.305 1 95.56 109 ASP A N 1
ATOM 792 C CA . ASP A 1 109 ? -16.5 24.891 12.383 1 95.56 109 ASP A CA 1
ATOM 793 C C . ASP A 1 109 ? -15.312 25.844 12.383 1 95.56 109 ASP A C 1
ATOM 795 O O . ASP A 1 109 ? -14.359 25.656 11.625 1 95.56 109 ASP A O 1
ATOM 799 N N . HIS A 1 110 ? -15.391 26.875 13.211 1 98.38 110 HIS A N 1
ATOM 800 C CA . HIS A 1 110 ? -14.422 27.969 13.242 1 98.38 110 HIS A CA 1
ATOM 801 C C . HIS A 1 110 ? -13.023 27.438 13.562 1 98.38 110 HIS A C 1
ATOM 803 O O . HIS A 1 110 ? -12.875 26.453 14.273 1 98.38 110 HIS A O 1
ATOM 809 N N . GLY A 1 111 ? -12.023 28.234 13.055 1 98.75 111 GLY A N 1
ATOM 810 C CA . GLY A 1 111 ? -10.633 27.828 13.195 1 98.75 111 GLY A CA 1
ATOM 811 C C . GLY A 1 111 ? -9.82 28.75 14.062 1 98.75 111 GLY A C 1
ATOM 812 O O . GLY A 1 111 ? -10.352 29.391 14.984 1 98.75 111 GLY A O 1
ATOM 813 N N . THR A 1 112 ? -8.555 28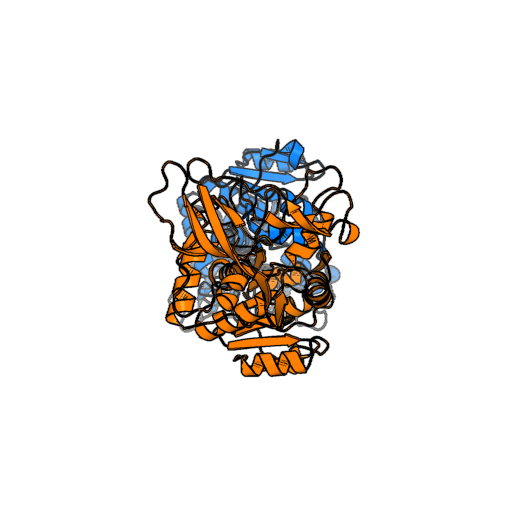.781 13.789 1 98.81 112 THR A N 1
ATOM 814 C CA . THR A 1 112 ? -7.609 29.328 14.758 1 98.81 112 THR A CA 1
ATOM 815 C C . THR A 1 112 ? -7.133 30.719 14.336 1 98.81 112 THR A C 1
ATOM 817 O O . THR A 1 112 ? -6.367 31.359 15.047 1 98.81 112 THR A O 1
ATOM 820 N N . PHE A 1 113 ? -7.477 31.188 13.18 1 98.75 113 PHE A N 1
ATOM 821 C CA . PHE A 1 113 ? -7.035 32.531 12.766 1 98.75 113 PHE A CA 1
ATOM 822 C C . PHE A 1 113 ? -7.906 33.594 13.398 1 98.75 113 PHE A C 1
ATOM 824 O O . PHE A 1 113 ? -8.586 34.344 12.688 1 98.75 113 PHE A O 1
ATOM 831 N N . ALA A 1 114 ? -7.816 33.688 14.727 1 98.38 114 ALA A N 1
ATOM 832 C CA . ALA A 1 114 ? -8.625 34.562 15.547 1 98.38 114 ALA A CA 1
ATOM 833 C C . ALA A 1 114 ? -7.965 34.844 16.906 1 98.38 114 ALA A C 1
ATOM 835 O O . ALA A 1 114 ? -6.992 34.156 17.25 1 98.38 114 ALA A O 1
ATOM 836 N N . GLU A 1 115 ? -8.531 35.781 17.594 1 98.25 115 GLU A N 1
ATOM 837 C CA . GLU A 1 115 ? -8.016 36.094 18.938 1 98.25 115 GLU A CA 1
ATOM 838 C C . GLU A 1 115 ? -8.305 34.938 19.891 1 98.25 115 GLU A C 1
ATOM 840 O O . GLU A 1 115 ? -7.512 34.656 20.797 1 98.25 115 GLU A O 1
ATOM 845 N N . LYS A 1 116 ? -9.469 34.312 19.688 1 98.25 116 LYS A N 1
ATOM 846 C CA . LYS A 1 116 ? -9.859 33.188 20.531 1 98.25 116 LYS A CA 1
ATOM 847 C C . LYS A 1 116 ? -10.469 32.062 19.703 1 98.25 116 LYS A C 1
ATOM 849 O O . LYS A 1 116 ? -10.953 32.281 18.594 1 98.25 116 LYS A O 1
ATOM 854 N N . ILE A 1 117 ? -10.469 30.859 20.281 1 98.62 117 ILE A N 1
ATOM 855 C CA . ILE A 1 117 ? -11.164 29.734 19.672 1 98.62 117 ILE A CA 1
ATOM 856 C C . ILE A 1 117 ? -11.773 28.859 20.781 1 98.62 117 ILE A C 1
ATOM 858 O O . ILE A 1 117 ? -11.203 28.734 21.859 1 98.62 117 ILE A O 1
ATOM 862 N N . VAL A 1 118 ? -12.922 28.328 20.453 1 98.69 118 VAL A N 1
ATOM 863 C CA . VAL A 1 118 ? -13.547 27.344 21.312 1 98.69 118 VAL A CA 1
ATOM 864 C C . VAL A 1 118 ? -13.398 25.953 20.703 1 98.69 118 VAL A C 1
ATOM 866 O O . VAL A 1 118 ? -13.734 25.75 19.531 1 98.69 118 VAL A O 1
ATOM 869 N N . VAL A 1 119 ? -12.852 24.984 21.453 1 98.62 119 VAL A N 1
ATOM 870 C CA . VAL A 1 119 ? -12.664 23.609 21 1 98.62 119 VAL A CA 1
ATOM 871 C C . VAL A 1 119 ? -12.992 22.641 22.125 1 98.62 119 VAL A C 1
ATOM 873 O O . VAL A 1 119 ? -13.047 23.031 23.297 1 98.62 119 VAL A O 1
ATOM 876 N N . PRO A 1 120 ? -13.266 21.344 21.781 1 98.44 120 PRO A N 1
ATOM 877 C CA . PRO A 1 120 ? -13.336 20.344 22.859 1 98.44 120 PRO A CA 1
ATOM 878 C C . PRO A 1 120 ? -12.078 20.328 23.719 1 98.44 120 PRO A C 1
ATOM 880 O O . PRO A 1 120 ? -10.961 20.453 23.203 1 98.44 120 PRO A O 1
ATOM 883 N N . ALA A 1 121 ? -12.281 20.203 25.016 1 98.56 121 ALA A N 1
ATOM 884 C CA . ALA A 1 121 ? -11.156 20.219 25.953 1 98.56 121 ALA A CA 1
ATOM 885 C C . ALA A 1 121 ? -10.109 19.172 25.578 1 98.56 121 ALA A C 1
ATOM 887 O O . ALA A 1 121 ? -8.906 19.391 25.734 1 98.56 121 ALA A O 1
ATOM 888 N N . GLU A 1 122 ? -10.539 18.031 25.031 1 97.88 122 GLU A N 1
ATOM 889 C CA . GLU A 1 122 ? -9.648 16.922 24.703 1 97.88 122 GLU A CA 1
ATOM 890 C C . GLU A 1 122 ? -8.727 17.281 23.547 1 97.88 122 GLU A C 1
ATOM 892 O O . GLU A 1 122 ? -7.746 16.578 23.281 1 97.88 122 GLU A O 1
ATOM 897 N N . ASN A 1 123 ? -8.969 18.344 22.844 1 98.44 123 ASN A N 1
ATOM 898 C CA . ASN A 1 123 ? -8.164 18.734 21.703 1 98.44 123 ASN A CA 1
ATOM 899 C C . ASN A 1 123 ? -7.125 19.781 22.078 1 98.44 123 ASN A C 1
ATOM 901 O O . ASN A 1 123 ? -6.414 20.297 21.203 1 98.44 123 ASN A O 1
ATOM 905 N N . THR A 1 124 ? -7.047 20.078 23.328 1 98.5 124 THR A N 1
ATOM 906 C CA . THR A 1 124 ? -5.949 20.891 23.828 1 98.5 124 THR A CA 1
ATOM 907 C C . THR A 1 124 ? -4.895 20.031 24.516 1 98.5 124 THR A C 1
ATOM 909 O O . THR A 1 124 ? -5.23 19.078 25.234 1 98.5 124 THR A O 1
ATOM 912 N N . VAL A 1 125 ? -3.658 20.297 24.172 1 98.44 125 VAL A N 1
ATOM 913 C CA . VAL A 1 125 ? -2.537 19.594 24.797 1 98.44 125 VAL A CA 1
ATOM 914 C C . VAL A 1 125 ? -1.569 20.609 25.406 1 98.44 125 VAL A C 1
ATOM 916 O O . VAL A 1 125 ? -1.411 21.719 24.891 1 98.44 125 VAL A O 1
ATOM 919 N N . PRO A 1 126 ? -0.923 20.188 26.484 1 98.5 126 PRO A N 1
ATOM 920 C CA . PRO A 1 126 ? 0.054 21.125 27.047 1 98.5 126 PRO A CA 1
ATOM 921 C C . PRO A 1 126 ? 1.142 21.516 26.047 1 98.5 126 PRO A C 1
ATOM 923 O O . PRO A 1 126 ? 1.663 20.656 25.328 1 98.5 126 PRO A O 1
ATOM 926 N N . LYS A 1 127 ? 1.407 22.75 25.938 1 98.56 127 LYS A N 1
ATOM 927 C CA . LYS A 1 127 ? 2.533 23.203 25.125 1 98.56 127 LYS A CA 1
ATOM 928 C C . LYS A 1 127 ? 3.859 22.719 25.703 1 98.56 127 LYS A C 1
ATOM 930 O O . LYS A 1 127 ? 4.141 22.906 26.891 1 98.56 127 LYS A O 1
ATOM 935 N N . PRO A 1 128 ? 4.688 22.016 24.906 1 98.5 128 PRO A N 1
ATOM 936 C CA . PRO A 1 128 ? 6.027 21.719 25.422 1 98.5 128 PRO A CA 1
ATOM 937 C C . PRO A 1 128 ? 6.797 22.969 25.844 1 98.5 128 PRO A C 1
ATOM 939 O O . PRO A 1 128 ? 6.836 23.953 25.094 1 98.5 128 PRO A O 1
ATOM 942 N N . THR A 1 129 ? 7.465 22.906 26.922 1 97.94 129 THR A N 1
ATOM 943 C CA . THR A 1 129 ? 8.062 24.094 27.531 1 97.94 129 THR A CA 1
ATOM 944 C C . THR A 1 129 ? 9.242 24.594 26.703 1 97.94 129 THR A C 1
ATOM 946 O O . THR A 1 129 ? 9.562 25.781 26.719 1 97.94 129 THR A O 1
ATOM 949 N N . TYR A 1 130 ? 9.859 23.672 25.953 1 98.44 130 TYR A N 1
ATOM 950 C CA . TYR A 1 130 ? 11.07 24.047 25.234 1 98.44 130 TYR A CA 1
ATOM 951 C C . TYR A 1 130 ? 10.727 24.766 23.938 1 98.44 130 TYR A C 1
ATOM 953 O O . TYR A 1 130 ? 11.609 25.297 23.266 1 98.44 130 TYR A O 1
ATOM 961 N N . LEU A 1 131 ? 9.461 24.812 23.578 1 98.81 131 LEU A N 1
ATOM 962 C CA . LEU A 1 131 ? 9.039 25.469 22.344 1 98.81 131 LEU A CA 1
ATOM 963 C C . LEU A 1 131 ? 8.586 26.906 22.625 1 98.81 131 LEU A C 1
ATOM 965 O O . LEU A 1 131 ? 7.926 27.172 23.625 1 98.81 131 LEU A O 1
ATOM 969 N N . SER A 1 132 ? 8.969 27.828 21.719 1 98.75 132 SER A N 1
ATOM 970 C CA . SER A 1 132 ? 8.383 29.172 21.734 1 98.75 132 SER A CA 1
ATOM 971 C C . SER A 1 132 ? 6.922 29.141 21.281 1 98.75 132 SER A C 1
ATOM 973 O O . SER A 1 132 ? 6.441 28.109 20.797 1 98.75 132 SER A O 1
ATOM 975 N N . TRP A 1 133 ? 6.199 30.203 21.516 1 98.44 133 TRP A N 1
ATOM 976 C CA . TRP A 1 133 ? 4.82 30.297 21.047 1 98.44 133 TRP A CA 1
ATOM 977 C C . TRP A 1 133 ? 4.75 30.141 19.531 1 98.44 133 TRP A C 1
ATOM 979 O O . TRP A 1 133 ? 3.867 29.453 19.016 1 98.44 133 TRP A O 1
ATOM 989 N N . GLU A 1 134 ? 5.699 30.812 18.812 1 98.56 134 GLU A N 1
ATOM 990 C CA . GLU A 1 134 ? 5.719 30.734 17.359 1 98.56 134 GLU A CA 1
ATOM 991 C C . GLU A 1 134 ? 5.934 29.297 16.891 1 98.56 134 GLU A C 1
ATOM 993 O O . GLU A 1 134 ? 5.27 28.844 15.953 1 98.56 134 GLU A O 1
ATOM 998 N N . GLU A 1 135 ? 6.848 28.594 17.547 1 98.81 135 GLU A N 1
ATOM 999 C CA . GLU A 1 135 ? 7.117 27.203 17.203 1 98.81 135 GLU A CA 1
ATOM 1000 C C . GLU A 1 135 ? 5.91 26.328 17.5 1 98.81 135 GLU A C 1
ATOM 1002 O O . GLU A 1 135 ? 5.52 25.5 16.688 1 98.81 135 GLU A O 1
ATOM 1007 N N . ALA A 1 136 ? 5.273 26.531 18.609 1 98.81 136 ALA A N 1
ATOM 1008 C CA . ALA A 1 136 ? 4.129 25.734 19.031 1 98.81 136 ALA A CA 1
ATOM 1009 C C . ALA A 1 136 ? 2.932 25.953 18.109 1 98.81 136 ALA A C 1
ATOM 1011 O O . ALA A 1 136 ? 2.199 25.016 17.797 1 98.81 136 ALA A O 1
ATOM 1012 N N . GLY A 1 137 ? 2.773 27.141 17.656 1 98.69 137 GLY A N 1
ATOM 1013 C CA . GLY A 1 137 ? 1.591 27.516 16.891 1 98.69 137 GLY A CA 1
ATOM 1014 C C . GLY A 1 137 ? 1.602 26.969 15.477 1 98.69 137 GLY A C 1
ATOM 1015 O O . GLY A 1 137 ? 0.565 26.938 14.805 1 98.69 137 GLY A O 1
ATOM 1016 N N . VAL A 1 138 ? 2.797 26.547 14.977 1 98.75 138 VAL A N 1
ATOM 1017 C CA . VAL A 1 138 ? 2.895 26.125 13.586 1 98.75 138 VAL A CA 1
ATOM 1018 C C . VAL A 1 138 ? 3.121 24.625 13.508 1 98.75 138 VAL A C 1
ATOM 1020 O O . VAL A 1 138 ? 3.35 24.078 12.43 1 98.75 138 VAL A O 1
ATOM 1023 N N . LEU A 1 139 ? 2.998 23.844 14.516 1 98.56 139 LEU A N 1
ATOM 1024 C CA . LEU A 1 139 ? 3.545 22.5 14.656 1 98.56 139 LEU A CA 1
ATOM 1025 C C . LEU A 1 139 ? 2.496 21.453 14.312 1 98.56 139 LEU A C 1
ATOM 1027 O O . LEU A 1 139 ? 2.785 20.484 13.602 1 98.56 139 LEU A O 1
ATOM 1031 N N . SER A 1 140 ? 1.288 21.609 14.727 1 98.75 140 SER A N 1
ATOM 1032 C CA . SER A 1 140 ? 0.366 20.5 14.977 1 98.75 140 SER A CA 1
ATOM 1033 C C . SER A 1 140 ? -0.019 19.797 13.672 1 98.75 140 SER A C 1
ATOM 1035 O O . SER A 1 140 ? 0.229 18.594 13.516 1 98.75 140 SER A O 1
ATOM 1037 N N . LEU A 1 141 ? -0.578 20.5 12.75 1 98.75 141 LEU A N 1
ATOM 1038 C CA . LEU A 1 141 ? -1.138 19.859 11.57 1 98.75 141 LEU A CA 1
ATOM 1039 C C . LEU A 1 141 ? -0.037 19.234 10.711 1 98.75 141 LEU A C 1
ATOM 1041 O O . LEU A 1 141 ? -0.094 18.047 10.383 1 98.75 141 LEU A O 1
ATOM 1045 N N . ALA A 1 142 ? 0.979 20.016 10.383 1 98.62 142 ALA A N 1
ATOM 1046 C CA . ALA A 1 142 ? 2.062 19.531 9.539 1 98.62 142 ALA A CA 1
ATOM 1047 C C . ALA A 1 142 ? 2.855 18.438 10.234 1 98.62 142 ALA A C 1
ATOM 1049 O O . ALA A 1 142 ? 3.189 17.422 9.617 1 98.62 142 ALA A O 1
ATOM 1050 N N . GLY A 1 143 ? 3.154 18.656 11.508 1 98.88 143 GLY A N 1
ATOM 1051 C CA . GLY A 1 143 ? 3.895 17.656 12.266 1 98.88 143 GLY A CA 1
ATOM 1052 C C . GLY A 1 143 ? 3.176 16.312 12.344 1 98.88 143 GLY A C 1
ATOM 1053 O O . GLY A 1 143 ? 3.781 15.266 12.125 1 98.88 143 GLY A O 1
ATOM 1054 N N . LEU A 1 144 ? 1.889 16.391 12.664 1 98.94 144 LEU A N 1
ATOM 1055 C CA . LEU A 1 144 ? 1.104 15.164 12.812 1 98.94 144 LEU A CA 1
ATOM 1056 C C . LEU A 1 144 ? 0.983 14.43 11.484 1 98.94 144 LEU A C 1
ATOM 1058 O O . LEU A 1 144 ? 1.058 13.195 11.438 1 98.94 144 LEU A O 1
ATOM 1062 N N . THR A 1 145 ? 0.819 15.195 10.391 1 98.75 145 THR A N 1
ATOM 1063 C CA . THR A 1 145 ? 0.785 14.609 9.055 1 98.75 145 THR A CA 1
ATOM 1064 C C . THR A 1 145 ? 2.092 13.883 8.75 1 98.75 145 THR A C 1
ATOM 1066 O O . THR A 1 145 ? 2.08 12.75 8.273 1 98.75 145 THR A O 1
ATOM 1069 N N . ALA A 1 146 ? 3.197 14.492 9.07 1 98.88 146 ALA A N 1
ATOM 1070 C CA . ALA A 1 146 ? 4.516 13.906 8.836 1 98.88 146 ALA A CA 1
ATOM 1071 C C . ALA A 1 146 ? 4.719 12.656 9.688 1 98.88 146 ALA A C 1
ATOM 1073 O O . ALA A 1 146 ? 5.223 11.641 9.195 1 98.88 146 ALA A O 1
ATOM 1074 N N . TYR A 1 147 ? 4.305 12.758 10.938 1 98.94 147 TYR A N 1
ATOM 1075 C CA . TYR A 1 147 ? 4.527 11.664 11.875 1 98.94 147 TYR A CA 1
ATOM 1076 C C . TYR A 1 147 ? 3.789 10.406 11.43 1 98.94 147 TYR A C 1
ATOM 1078 O O . TYR A 1 147 ? 4.371 9.32 11.383 1 98.94 147 TYR A O 1
ATOM 1086 N N . ARG A 1 148 ? 2.551 10.57 11.117 1 98.94 148 ARG A N 1
ATOM 1087 C CA . ARG A 1 148 ? 1.787 9.406 10.68 1 98.94 148 ARG A CA 1
ATOM 1088 C C . ARG A 1 148 ? 2.365 8.82 9.398 1 98.94 148 ARG A C 1
ATOM 1090 O O . ARG A 1 148 ? 2.529 7.602 9.281 1 98.94 148 ARG A O 1
ATOM 1097 N N . ALA A 1 149 ? 2.656 9.664 8.414 1 98.94 149 ALA A N 1
ATOM 1098 C CA . ALA A 1 149 ? 3.186 9.18 7.145 1 98.94 149 ALA A CA 1
ATOM 1099 C C . ALA A 1 149 ? 4.48 8.398 7.344 1 98.94 149 ALA A C 1
ATOM 1101 O O . ALA A 1 149 ? 4.668 7.336 6.754 1 98.94 149 ALA A O 1
ATOM 1102 N N . LEU A 1 150 ? 5.34 8.906 8.211 1 98.94 150 LEU A N 1
ATOM 1103 C CA . LEU A 1 150 ? 6.695 8.391 8.344 1 98.94 150 LEU A CA 1
ATOM 1104 C C . LEU A 1 150 ? 6.719 7.176 9.273 1 98.94 150 LEU A C 1
ATOM 1106 O O . LEU A 1 150 ? 7.324 6.152 8.945 1 98.94 150 LEU A O 1
ATOM 1110 N N . PHE A 1 151 ? 6.082 7.285 10.406 1 98.94 151 PHE A N 1
ATOM 1111 C CA . PHE A 1 151 ? 6.227 6.266 11.438 1 98.94 151 PHE A CA 1
ATOM 1112 C C . PHE A 1 151 ? 5.098 5.246 11.352 1 98.94 151 PHE A C 1
ATOM 1114 O O . PHE A 1 151 ? 5.348 4.039 11.344 1 98.94 151 PHE A O 1
ATOM 1121 N N . THR A 1 152 ? 3.828 5.738 11.367 1 98.88 152 THR A N 1
ATOM 1122 C CA . THR A 1 152 ? 2.695 4.82 11.414 1 98.88 152 THR A CA 1
ATOM 1123 C C . THR A 1 152 ? 2.562 4.062 10.094 1 98.88 152 THR A C 1
ATOM 1125 O O . THR A 1 152 ? 2.387 2.842 10.086 1 98.88 152 THR A O 1
ATOM 1128 N N . ARG A 1 153 ? 2.664 4.77 8.984 1 98.81 153 ARG A N 1
ATOM 1129 C CA . ARG A 1 153 ? 2.473 4.156 7.672 1 98.81 153 ARG A CA 1
ATOM 1130 C C . ARG A 1 153 ? 3.793 3.639 7.109 1 98.81 153 ARG A C 1
ATOM 1132 O O . ARG A 1 153 ? 3.902 2.467 6.746 1 98.81 153 ARG A O 1
ATOM 1139 N N . GLY A 1 154 ? 4.824 4.492 7.113 1 98.88 154 GLY A N 1
ATOM 1140 C CA . GLY A 1 154 ? 6.109 4.156 6.516 1 98.88 154 GLY A CA 1
ATOM 1141 C C . GLY A 1 154 ? 6.941 3.23 7.379 1 98.88 154 GLY A C 1
ATOM 1142 O O . GLY A 1 154 ? 7.852 2.561 6.883 1 98.88 154 GLY A O 1
ATOM 1143 N N . LYS A 1 155 ? 6.664 3.254 8.695 1 98.81 155 LYS A N 1
ATOM 1144 C CA . LYS A 1 155 ? 7.344 2.414 9.68 1 98.81 155 LYS A CA 1
ATOM 1145 C C . LYS A 1 155 ? 8.859 2.578 9.586 1 98.81 155 LYS A C 1
ATOM 1147 O O . LYS A 1 155 ? 9.594 1.589 9.5 1 98.81 155 LYS A O 1
ATOM 1152 N N . VAL A 1 156 ? 9.328 3.768 9.578 1 98.81 156 VAL A N 1
ATOM 1153 C CA . VAL A 1 156 ? 10.742 4.09 9.445 1 98.81 156 VAL A CA 1
ATOM 1154 C C . VAL A 1 156 ? 11.523 3.504 10.625 1 98.81 156 VAL A C 1
ATOM 1156 O O . VAL A 1 156 ? 11.039 3.514 11.758 1 98.81 156 VAL A O 1
ATOM 1159 N N . THR A 1 157 ? 12.656 2.967 10.406 1 98.56 157 THR A N 1
ATOM 1160 C CA . THR A 1 157 ? 13.609 2.512 11.414 1 98.56 157 THR A CA 1
ATOM 1161 C C . THR A 1 157 ? 15.023 2.984 11.078 1 98.56 157 THR A C 1
ATOM 1163 O O . THR A 1 157 ? 15.273 3.461 9.977 1 98.56 157 THR A O 1
ATOM 1166 N N . SER A 1 158 ? 15.836 2.857 12.094 1 98.75 158 SER A N 1
ATOM 1167 C CA . SER A 1 158 ? 17.234 3.25 11.906 1 98.75 158 SER A CA 1
ATOM 1168 C C . SER A 1 158 ? 17.859 2.496 10.742 1 98.75 158 SER A C 1
ATOM 1170 O O . SER A 1 158 ? 17.641 1.294 10.586 1 98.75 158 SER A O 1
ATOM 1172 N N . GLY A 1 159 ? 18.578 3.234 9.914 1 98.62 159 GLY A N 1
ATOM 1173 C CA . GLY A 1 159 ? 19.328 2.627 8.82 1 98.62 159 GLY A CA 1
ATOM 1174 C C . GLY A 1 159 ? 18.578 2.648 7.504 1 98.62 159 GLY A C 1
ATOM 1175 O O . GLY A 1 159 ? 19.172 2.453 6.441 1 98.62 159 GLY A O 1
ATOM 1176 N N . MET A 1 160 ? 17.312 2.826 7.508 1 98.88 160 MET A N 1
ATOM 1177 C CA . MET A 1 160 ? 16.531 2.898 6.273 1 98.88 160 MET A CA 1
ATOM 1178 C C . MET A 1 160 ? 16.969 4.09 5.422 1 98.88 160 MET A C 1
ATOM 1180 O O . MET A 1 160 ? 17.312 5.145 5.957 1 98.88 160 MET A O 1
ATOM 1184 N N . LYS A 1 161 ? 17 3.885 4.133 1 98.94 161 LYS A N 1
ATOM 1185 C CA . LYS A 1 161 ? 17.141 4.984 3.186 1 98.94 161 LYS A CA 1
ATOM 1186 C C . LYS A 1 161 ? 15.773 5.57 2.818 1 98.94 161 LYS A C 1
ATOM 1188 O O . LYS A 1 161 ? 14.93 4.875 2.248 1 98.94 161 LYS A O 1
ATOM 1193 N N . VAL A 1 162 ? 15.547 6.859 3.156 1 98.94 162 VAL A N 1
ATOM 1194 C CA . VAL A 1 162 ? 14.273 7.539 2.975 1 98.94 162 VAL A CA 1
ATOM 1195 C C . VAL A 1 162 ? 14.43 8.672 1.963 1 98.94 162 VAL A C 1
ATOM 1197 O O . VAL A 1 162 ? 15.375 9.461 2.045 1 98.94 162 VAL A O 1
ATOM 1200 N N . PHE A 1 163 ? 13.539 8.742 1.005 1 98.94 163 PHE A N 1
ATOM 1201 C CA . PHE A 1 163 ? 13.562 9.812 0.019 1 98.94 163 PHE A CA 1
ATOM 1202 C C . PHE A 1 163 ? 12.32 10.688 0.141 1 98.94 163 PHE A C 1
ATOM 1204 O O . PHE A 1 163 ? 11.195 10.18 0.208 1 98.94 163 PHE A O 1
ATOM 1211 N N . ILE A 1 164 ? 12.477 11.961 0.203 1 98.94 164 ILE A N 1
ATOM 1212 C CA . ILE A 1 164 ? 11.414 12.945 0.292 1 98.94 164 ILE A CA 1
ATOM 1213 C C . ILE A 1 164 ? 11.484 13.891 -0.906 1 98.94 164 ILE A C 1
ATOM 1215 O O . ILE A 1 164 ? 12.227 14.875 -0.887 1 98.94 164 ILE A O 1
ATOM 1219 N N . PRO A 1 165 ? 10.688 13.586 -1.958 1 98.44 165 PRO A N 1
ATOM 1220 C CA . PRO A 1 165 ? 10.664 14.516 -3.09 1 98.44 165 PRO A CA 1
ATOM 1221 C C . PRO A 1 165 ? 10.031 15.859 -2.734 1 98.44 165 PRO A C 1
ATOM 1223 O O . PRO A 1 165 ? 9.031 15.898 -2.01 1 98.44 165 PRO A O 1
ATOM 1226 N N . GLY A 1 166 ? 10.602 16.891 -3.299 1 97.06 166 GLY A N 1
ATOM 1227 C CA . GLY A 1 166 ? 10.039 18.219 -3.096 1 97.06 166 GLY A CA 1
ATOM 1228 C C . GLY A 1 166 ? 10.203 18.734 -1.677 1 97.06 166 GLY A C 1
ATOM 1229 O O . GLY A 1 166 ? 9.219 19.062 -1.013 1 97.06 166 GLY A O 1
ATOM 1230 N N . ILE A 1 167 ? 11.43 18.953 -1.262 1 97.69 167 ILE A N 1
ATOM 1231 C CA . ILE A 1 167 ? 11.68 19.438 0.088 1 97.69 167 ILE A CA 1
ATOM 1232 C C . ILE A 1 167 ? 11.344 20.922 0.164 1 97.69 167 ILE A C 1
ATOM 1234 O O . ILE A 1 167 ? 11.398 21.641 -0.844 1 97.69 167 ILE A O 1
ATOM 1238 N N . GLY A 1 168 ? 10.875 21.344 1.339 1 95.5 168 GLY A N 1
ATOM 1239 C CA . GLY A 1 168 ? 10.664 22.766 1.532 1 95.5 168 GLY A CA 1
ATOM 1240 C C . GLY A 1 168 ? 9.367 23.094 2.248 1 95.5 168 GLY A C 1
ATOM 1241 O O . GLY A 1 168 ? 9.25 24.125 2.9 1 95.5 168 GLY A O 1
ATOM 1242 N N . SER A 1 169 ? 8.422 22.234 2.088 1 95.88 169 SER A N 1
ATOM 1243 C CA . SER A 1 169 ? 7.148 22.484 2.76 1 95.88 169 SER A CA 1
ATOM 1244 C C . SER A 1 169 ? 7.262 22.266 4.262 1 95.88 169 SER A C 1
ATOM 1246 O O . SER A 1 169 ? 8.25 21.703 4.734 1 95.88 169 SER A O 1
ATOM 1248 N N . GLY A 1 170 ? 6.238 22.719 4.961 1 97.25 170 GLY A N 1
ATOM 1249 C CA . GLY A 1 170 ? 6.195 22.453 6.387 1 97.25 170 GLY A CA 1
ATOM 1250 C C . GLY A 1 170 ? 6.238 20.969 6.715 1 97.25 170 GLY A C 1
ATOM 1251 O O . GLY A 1 170 ? 7.059 20.531 7.527 1 97.25 170 GLY A O 1
ATOM 1252 N N . VAL A 1 171 ? 5.438 20.188 6.055 1 98.5 171 VAL A N 1
ATOM 1253 C CA . VAL A 1 171 ? 5.395 18.75 6.32 1 98.5 171 VAL A CA 1
ATOM 1254 C C . VAL A 1 171 ? 6.734 18.109 5.957 1 98.5 171 VAL A C 1
ATOM 1256 O O . VAL A 1 171 ? 7.262 17.297 6.715 1 98.5 171 VAL A O 1
ATOM 1259 N N . ALA A 1 172 ? 7.312 18.531 4.852 1 98.56 172 ALA A N 1
ATOM 1260 C CA . ALA A 1 172 ? 8.547 17.922 4.367 1 98.56 172 ALA A CA 1
ATOM 1261 C C . ALA A 1 172 ? 9.711 18.188 5.32 1 98.56 172 ALA A C 1
ATOM 1263 O O . ALA A 1 172 ? 10.586 17.344 5.492 1 98.56 172 ALA A O 1
ATOM 1264 N N . THR A 1 173 ? 9.734 19.359 5.902 1 98.75 173 THR A N 1
ATOM 1265 C CA . THR A 1 173 ? 10.82 19.656 6.832 1 98.75 173 THR A CA 1
ATOM 1266 C C . THR A 1 173 ? 10.672 18.844 8.109 1 98.75 173 THR A C 1
ATOM 1268 O O . THR A 1 173 ? 11.664 18.406 8.703 1 98.75 173 THR A O 1
ATOM 1271 N N . PHE A 1 174 ? 9.406 18.609 8.586 1 98.88 174 PHE A N 1
ATOM 1272 C CA . PHE A 1 174 ? 9.195 17.688 9.703 1 98.88 174 PHE A CA 1
ATOM 1273 C C . PHE A 1 174 ? 9.617 16.281 9.336 1 98.88 174 PHE A C 1
ATOM 1275 O O . PHE A 1 174 ? 10.273 15.594 10.125 1 98.88 174 PHE A O 1
ATOM 1282 N N . LEU A 1 175 ? 9.281 15.836 8.133 1 98.94 175 LEU A N 1
ATOM 1283 C CA . LEU A 1 175 ? 9.672 14.508 7.668 1 98.94 175 LEU A CA 1
ATOM 1284 C C . LEU A 1 175 ? 11.18 14.32 7.746 1 98.94 175 LEU A C 1
ATOM 1286 O O . LEU A 1 175 ? 11.664 13.305 8.25 1 98.94 175 LEU A O 1
ATOM 1290 N N . LEU A 1 176 ? 11.883 15.32 7.219 1 98.94 176 LEU A N 1
ATOM 1291 C CA . LEU A 1 176 ? 13.344 15.266 7.227 1 98.94 176 LEU A CA 1
ATOM 1292 C C . LEU A 1 176 ? 13.875 15.156 8.648 1 98.94 176 LEU A C 1
ATOM 1294 O O . LEU A 1 176 ? 14.672 14.266 8.953 1 98.94 176 LEU A O 1
ATOM 1298 N N . GLN A 1 177 ? 13.375 15.984 9.531 1 98.88 177 GLN A N 1
ATOM 1299 C CA . GLN A 1 177 ? 13.867 16.016 10.906 1 98.88 177 GLN A CA 1
ATOM 1300 C C . GLN A 1 177 ? 13.516 14.727 11.641 1 98.88 177 GLN A C 1
ATOM 1302 O O . GLN A 1 177 ? 14.352 14.172 12.359 1 98.88 177 GLN A O 1
ATOM 1307 N N . PHE A 1 178 ? 12.242 14.266 11.492 1 98.94 178 PHE A N 1
ATOM 1308 C CA . PHE A 1 178 ? 11.789 13.039 12.156 1 98.94 178 PHE A CA 1
ATOM 1309 C C . PHE A 1 178 ? 12.602 11.844 11.68 1 98.94 178 PHE A C 1
ATOM 1311 O O . PHE A 1 178 ? 13.055 11.031 12.484 1 98.94 178 PHE A O 1
ATOM 1318 N N . ALA A 1 179 ? 12.781 11.711 10.367 1 98.94 179 ALA A N 1
ATOM 1319 C CA . ALA A 1 179 ? 13.508 10.578 9.805 1 98.94 179 ALA A CA 1
ATOM 1320 C C . ALA A 1 179 ? 14.961 10.57 10.281 1 98.94 179 ALA A C 1
ATOM 1322 O O . ALA A 1 179 ? 15.492 9.516 10.656 1 98.94 179 ALA A O 1
ATOM 1323 N N . LYS A 1 180 ? 15.578 11.742 10.234 1 98.88 180 LYS A N 1
ATOM 1324 C CA . LYS A 1 180 ? 16.953 11.859 10.711 1 98.88 180 LYS A CA 1
ATOM 1325 C C . LYS A 1 180 ? 17.047 11.445 12.18 1 98.88 180 LYS A C 1
ATOM 1327 O O . LYS A 1 180 ? 17.938 10.664 12.547 1 98.88 180 LYS A O 1
ATOM 1332 N N . ALA A 1 181 ? 16.172 11.969 12.969 1 98.88 181 ALA A N 1
ATOM 1333 C CA . ALA A 1 181 ? 16.188 11.672 14.398 1 98.88 181 ALA A CA 1
ATOM 1334 C C . ALA A 1 181 ? 15.969 10.188 14.656 1 98.88 181 ALA A C 1
ATOM 1336 O O . ALA A 1 181 ? 16.484 9.633 15.633 1 98.88 181 ALA A O 1
ATOM 1337 N N . ALA A 1 182 ? 15.234 9.5 13.805 1 98.81 182 ALA A N 1
ATOM 1338 C CA . ALA A 1 182 ? 14.961 8.07 13.922 1 98.81 182 ALA A CA 1
ATOM 1339 C C . ALA A 1 182 ? 16.172 7.246 13.461 1 98.81 182 ALA A C 1
ATOM 1341 O O . ALA A 1 182 ? 16.172 6.02 13.586 1 98.81 182 ALA A O 1
ATOM 1342 N N . GLY A 1 183 ? 17.141 7.863 12.898 1 98.81 183 GLY A N 1
ATOM 1343 C CA . GLY A 1 183 ? 18.359 7.18 12.508 1 98.81 183 GLY A CA 1
ATOM 1344 C C . GLY A 1 183 ? 18.375 6.781 11.039 1 98.81 183 GLY A C 1
ATOM 1345 O O . GLY A 1 183 ? 19.219 6 10.609 1 98.81 183 GLY A O 1
ATOM 1346 N N . ALA A 1 184 ? 17.5 7.305 10.234 1 98.88 184 ALA A N 1
ATOM 1347 C CA . ALA A 1 184 ? 17.438 6.992 8.812 1 98.88 184 ALA A CA 1
ATOM 1348 C C . ALA A 1 184 ? 18.406 7.855 8.016 1 98.88 184 ALA A C 1
ATOM 1350 O O . ALA A 1 184 ? 18.875 8.891 8.508 1 98.88 184 ALA A O 1
ATOM 1351 N N . GLU A 1 185 ? 18.828 7.367 6.891 1 98.81 185 GLU A N 1
ATOM 1352 C CA . GLU A 1 185 ? 19.531 8.156 5.887 1 98.81 185 GLU A CA 1
ATOM 1353 C C . GLU A 1 185 ? 18.547 8.828 4.926 1 98.81 185 GLU A C 1
ATOM 1355 O O . GLU A 1 185 ? 17.859 8.156 4.164 1 98.81 185 GLU A O 1
ATOM 1360 N N . VAL A 1 186 ? 18.547 10.18 4.926 1 98.94 186 VAL A N 1
ATOM 1361 C CA . VAL A 1 186 ? 17.469 10.891 4.262 1 98.94 186 VAL A CA 1
ATOM 1362 C C . VAL A 1 186 ? 17.984 11.562 2.994 1 98.94 186 VAL A C 1
ATOM 1364 O O . VAL A 1 186 ? 18.969 12.312 3.043 1 98.94 186 VAL A O 1
ATOM 1367 N N . TYR A 1 187 ? 17.359 11.281 1.89 1 98.94 187 TYR A N 1
ATOM 1368 C CA . TYR A 1 187 ? 17.578 11.914 0.596 1 98.94 187 TYR A CA 1
ATOM 1369 C C . TYR A 1 187 ? 16.406 12.82 0.229 1 98.94 187 TYR A C 1
ATOM 1371 O O . TYR A 1 187 ? 15.25 12.5 0.52 1 98.94 187 TYR A O 1
ATOM 1379 N N . VAL A 1 188 ? 16.734 13.992 -0.386 1 98.88 188 VAL A N 1
ATOM 1380 C CA . VAL A 1 188 ? 15.656 14.914 -0.741 1 98.88 188 VAL A CA 1
ATOM 1381 C C . VAL A 1 188 ? 15.898 15.469 -2.143 1 98.88 188 VAL A C 1
ATOM 1383 O O . VAL A 1 188 ? 17 15.367 -2.682 1 98.88 188 VAL A O 1
ATOM 1386 N N . SER A 1 189 ? 14.844 15.961 -2.742 1 98.69 189 SER A N 1
ATOM 1387 C CA . SER A 1 189 ? 14.992 16.703 -3.99 1 98.69 189 SER A CA 1
ATOM 1388 C C . SER A 1 189 ? 14.227 18.016 -3.943 1 98.69 189 SER A C 1
ATOM 1390 O O . SER A 1 189 ? 13.297 18.172 -3.148 1 98.69 189 SER A O 1
ATOM 1392 N N . SER A 1 190 ? 14.641 18.938 -4.664 1 97.94 190 SER A N 1
ATOM 1393 C CA . SER A 1 190 ? 13.953 20.203 -4.902 1 97.94 190 SER A CA 1
ATOM 1394 C C . SER A 1 190 ? 14.414 20.844 -6.203 1 97.94 190 SER A C 1
ATOM 1396 O O . SER A 1 190 ? 15.531 20.594 -6.664 1 97.94 190 SER A O 1
ATOM 1398 N N . ARG A 1 191 ? 13.578 21.672 -6.809 1 96.19 191 ARG A N 1
ATOM 1399 C CA . ARG A 1 191 ? 13.969 22.484 -7.957 1 96.19 191 ARG A CA 1
ATOM 1400 C C . ARG A 1 191 ? 14.805 23.672 -7.523 1 96.19 191 ARG A C 1
ATOM 1402 O O . ARG A 1 191 ? 15.461 24.312 -8.352 1 96.19 191 ARG A O 1
ATOM 1409 N N . SER A 1 192 ? 14.75 23.969 -6.246 1 97.25 192 SER A N 1
ATOM 1410 C CA . SER A 1 192 ? 15.438 25.109 -5.68 1 97.25 192 SER A CA 1
ATOM 1411 C C . SER A 1 192 ? 16.766 24.703 -5.039 1 97.25 192 SER A C 1
ATOM 1413 O O . SER A 1 192 ? 16.781 23.938 -4.074 1 97.25 192 SER A O 1
ATOM 1415 N N . LYS A 1 193 ? 17.859 25.312 -5.539 1 97.38 193 LYS A N 1
ATOM 1416 C CA . LYS A 1 193 ? 19.172 25.047 -4.945 1 97.38 193 LYS A CA 1
ATOM 1417 C C . LYS A 1 193 ? 19.219 25.516 -3.494 1 97.38 193 LYS A C 1
ATOM 1419 O O . LYS A 1 193 ? 19.828 24.844 -2.643 1 97.38 193 LYS A O 1
ATOM 1424 N N . LYS A 1 194 ? 18.578 26.609 -3.299 1 97.81 194 LYS A N 1
ATOM 1425 C CA . LYS A 1 194 ? 18.547 27.156 -1.949 1 97.81 194 LYS A CA 1
ATOM 1426 C C . LYS A 1 194 ? 17.875 26.188 -0.977 1 97.81 194 LYS A C 1
ATOM 1428 O O . LYS A 1 194 ? 18.344 26 0.142 1 97.81 194 LYS A O 1
ATOM 1433 N N . LYS A 1 195 ? 16.828 25.594 -1.341 1 98.19 195 LYS A N 1
ATOM 1434 C CA . LYS A 1 195 ? 16.109 24.641 -0.488 1 98.19 195 LYS A CA 1
ATOM 1435 C C . LYS A 1 195 ? 16.922 23.359 -0.298 1 98.19 195 LYS A C 1
ATOM 1437 O O . LYS A 1 195 ? 16.922 22.781 0.789 1 98.19 195 LYS A O 1
ATOM 1442 N N . CYS A 1 196 ? 17.578 22.938 -1.345 1 98.56 196 CYS A N 1
ATOM 1443 C CA . CYS A 1 196 ? 18.469 21.781 -1.226 1 98.56 196 CYS A CA 1
ATOM 1444 C C . CYS A 1 196 ? 19.562 22.047 -0.195 1 98.56 196 CYS A C 1
ATOM 1446 O O . CYS A 1 196 ? 19.797 21.203 0.678 1 98.56 196 CYS A O 1
ATOM 1448 N N . ASP A 1 197 ? 20.172 23.219 -0.335 1 98.56 197 ASP A N 1
ATOM 1449 C CA . ASP A 1 197 ? 21.234 23.578 0.589 1 98.56 197 ASP A CA 1
ATOM 1450 C C . ASP A 1 197 ? 20.734 23.609 2.029 1 98.56 197 ASP A C 1
ATOM 1452 O O . ASP A 1 197 ? 21.391 23.109 2.939 1 98.56 197 ASP A O 1
ATOM 1456 N N . ARG A 1 198 ? 19.578 24.203 2.174 1 98.19 198 ARG A N 1
ATOM 1457 C CA . ARG A 1 198 ? 18.984 24.281 3.506 1 98.19 198 ARG A CA 1
ATOM 1458 C C . ARG A 1 198 ? 18.672 22.891 4.043 1 98.19 198 ARG A C 1
ATOM 1460 O O . ARG A 1 198 ? 18.844 22.625 5.234 1 98.19 198 ARG A O 1
ATOM 1467 N N . ALA A 1 199 ? 18.203 22.031 3.227 1 98.75 199 ALA A N 1
ATOM 1468 C CA . ALA A 1 199 ? 17.906 20.656 3.637 1 98.75 199 ALA A CA 1
ATOM 1469 C C . ALA A 1 199 ? 19.156 19.938 4.121 1 98.75 199 ALA A C 1
ATOM 1471 O O . ALA A 1 199 ? 19.109 19.188 5.09 1 98.75 199 ALA A O 1
ATOM 1472 N N . LEU A 1 200 ? 20.25 20.141 3.434 1 98.81 200 LEU A N 1
ATOM 1473 C CA . LEU A 1 200 ? 21.516 19.562 3.855 1 98.81 200 LEU A CA 1
ATOM 1474 C C . LEU A 1 200 ? 21.922 20.062 5.238 1 98.81 200 LEU A C 1
ATOM 1476 O O . LEU A 1 200 ? 22.375 19.297 6.078 1 98.81 200 LEU A O 1
ATOM 1480 N N . GLU A 1 201 ? 21.672 21.344 5.461 1 98.38 201 GLU A N 1
ATOM 1481 C CA . GLU A 1 201 ? 21.953 21.922 6.77 1 98.38 201 GLU A CA 1
ATOM 1482 C C . GLU A 1 201 ? 21.094 21.281 7.859 1 98.38 201 GLU A C 1
ATOM 1484 O O . GLU A 1 201 ? 21.531 21.156 9 1 98.38 201 GLU A O 1
ATOM 1489 N N . LEU A 1 202 ? 19.938 20.891 7.441 1 98.06 202 LEU A N 1
ATOM 1490 C CA . LEU A 1 202 ? 18.984 20.312 8.391 1 98.06 202 LEU A CA 1
ATOM 1491 C C . LEU A 1 202 ? 19.281 18.828 8.609 1 98.06 202 LEU A C 1
ATOM 1493 O O . LEU A 1 202 ? 18.641 18.188 9.445 1 98.06 202 LEU A O 1
ATOM 1497 N N . GLY A 1 203 ? 20.172 18.266 7.824 1 98.19 203 GLY A N 1
ATOM 1498 C CA . GLY A 1 203 ? 20.641 16.922 8.141 1 98.19 203 GLY A CA 1
ATOM 1499 C C . GLY A 1 203 ? 20.375 15.93 7.016 1 98.19 203 GLY A C 1
ATOM 1500 O O . GLY A 1 203 ? 20.625 14.727 7.172 1 98.19 203 GLY A O 1
ATOM 1501 N N . ALA A 1 204 ? 19.891 16.328 5.91 1 98.81 204 ALA A N 1
ATOM 1502 C CA . ALA A 1 204 ? 19.75 15.422 4.77 1 98.81 204 ALA A CA 1
ATOM 1503 C C . ALA A 1 204 ? 21.109 14.836 4.363 1 98.81 204 ALA A C 1
ATOM 1505 O O . ALA A 1 204 ? 22.109 15.547 4.371 1 98.81 204 ALA A O 1
ATOM 1506 N N . HIS A 1 205 ? 21.078 13.602 4.035 1 98.75 205 HIS A N 1
ATOM 1507 C CA . HIS A 1 205 ? 22.281 12.93 3.578 1 98.75 205 HIS A CA 1
ATOM 1508 C C . HIS A 1 205 ? 22.703 13.43 2.201 1 98.75 205 HIS A C 1
ATOM 1510 O O . HIS A 1 205 ? 23.906 13.633 1.949 1 98.75 205 HIS A O 1
ATOM 1516 N N . GLN A 1 206 ? 21.781 13.617 1.348 1 98.75 206 GLN A N 1
ATOM 1517 C CA . GLN A 1 206 ? 22 14.117 -0.006 1 98.75 206 GLN A CA 1
ATOM 1518 C C . GLN A 1 206 ? 20.781 14.852 -0.532 1 98.75 206 GLN A C 1
ATOM 1520 O O . GLN A 1 206 ? 19.641 14.477 -0.215 1 98.75 206 GLN A O 1
ATOM 1525 N N . ALA A 1 207 ? 20.984 15.938 -1.241 1 98.81 207 ALA A N 1
ATOM 1526 C CA . ALA A 1 207 ? 19.938 16.688 -1.927 1 98.81 207 ALA A CA 1
ATOM 1527 C C . ALA A 1 207 ? 20.219 16.781 -3.424 1 98.81 207 ALA A C 1
ATOM 1529 O O . ALA A 1 207 ? 21.344 17.094 -3.836 1 98.81 207 ALA A O 1
ATOM 1530 N N . ILE A 1 208 ? 19.203 16.453 -4.207 1 98.75 208 ILE A N 1
ATOM 1531 C CA . ILE A 1 208 ? 19.391 16.469 -5.652 1 98.75 208 ILE A CA 1
ATOM 1532 C C . ILE A 1 208 ? 18.359 17.375 -6.305 1 98.75 208 ILE A C 1
ATOM 1534 O O . ILE A 1 208 ? 17.406 17.812 -5.652 1 98.75 208 ILE A O 1
ATOM 1538 N N . ASP A 1 209 ? 18.562 17.703 -7.574 1 98.31 209 ASP A N 1
ATOM 1539 C CA . ASP A 1 209 ? 17.609 18.5 -8.344 1 98.31 209 ASP A CA 1
ATOM 1540 C C . ASP A 1 209 ? 16.438 17.656 -8.812 1 98.31 209 ASP A C 1
ATOM 1542 O O . ASP A 1 209 ? 16.625 16.562 -9.344 1 98.31 209 ASP A O 1
ATOM 1546 N N . SER A 1 210 ? 15.258 18.203 -8.656 1 97.31 210 SER A N 1
ATOM 1547 C CA . SER A 1 210 ? 14.047 17.438 -9 1 97.31 210 SER A CA 1
ATOM 1548 C C . SER A 1 210 ? 14.016 17.094 -10.484 1 97.31 210 SER A C 1
ATOM 1550 O O . SER A 1 210 ? 13.383 16.109 -10.883 1 97.31 210 SER A O 1
ATOM 1552 N N . ASN A 1 211 ? 14.672 17.828 -11.297 1 96.44 211 ASN A N 1
ATOM 1553 C CA . ASN A 1 211 ? 14.539 17.688 -12.742 1 96.44 211 ASN A CA 1
ATOM 1554 C C . ASN A 1 211 ? 15.609 16.766 -13.312 1 96.44 211 ASN A C 1
ATOM 1556 O O . ASN A 1 211 ? 15.547 16.391 -14.492 1 96.44 211 ASN A O 1
ATOM 1560 N N . GLU A 1 212 ? 16.516 16.422 -12.547 1 96.69 212 GLU A N 1
ATOM 1561 C CA . GLU A 1 212 ? 17.578 15.562 -13.062 1 96.69 212 GLU A CA 1
ATOM 1562 C C . GLU A 1 212 ? 17.141 14.102 -13.055 1 96.69 212 GLU A C 1
ATOM 1564 O O . GLU A 1 212 ? 16.031 13.773 -12.617 1 96.69 212 GLU A O 1
ATOM 1569 N N . ASP A 1 213 ? 18.016 13.25 -13.633 1 97.56 213 ASP A N 1
ATOM 1570 C CA . ASP A 1 213 ? 17.844 11.805 -13.523 1 97.56 213 ASP A CA 1
ATOM 1571 C C . ASP A 1 213 ? 18.203 11.312 -12.125 1 97.56 213 ASP A C 1
ATOM 1573 O O . ASP A 1 213 ? 19.391 11.242 -11.773 1 97.56 213 ASP A O 1
ATOM 1577 N N . TRP A 1 214 ? 17.172 10.984 -11.336 1 98.19 214 TRP A N 1
ATOM 1578 C CA . TRP A 1 214 ? 17.375 10.656 -9.93 1 98.19 214 TRP A CA 1
ATOM 1579 C C . TRP A 1 214 ? 18.281 9.43 -9.781 1 98.19 214 TRP A C 1
ATOM 1581 O O . TRP A 1 214 ? 19.094 9.359 -8.867 1 98.19 214 TRP A O 1
ATOM 1591 N N . SER A 1 215 ? 18.125 8.398 -10.656 1 97.56 215 SER A N 1
ATOM 1592 C CA . SER A 1 215 ? 18.938 7.195 -10.578 1 97.56 215 SER A CA 1
ATOM 1593 C C . SER A 1 215 ? 20.422 7.523 -10.727 1 97.56 215 SER A C 1
ATOM 1595 O O . SER A 1 215 ? 21.25 6.992 -9.984 1 97.56 215 SER A O 1
ATOM 1597 N N . LYS A 1 216 ? 20.734 8.352 -11.703 1 97.88 216 LYS A N 1
ATOM 1598 C CA . LYS A 1 216 ? 22.109 8.766 -11.914 1 97.88 216 LYS A CA 1
ATOM 1599 C C . LYS A 1 216 ? 22.594 9.641 -10.766 1 97.88 216 LYS A C 1
ATOM 1601 O O . LYS A 1 216 ? 23.703 9.438 -10.242 1 97.88 216 LYS A O 1
ATOM 1606 N N . ALA A 1 217 ? 21.766 10.594 -10.359 1 98.19 217 ALA A N 1
ATOM 1607 C CA . ALA A 1 217 ? 22.141 11.547 -9.32 1 98.19 217 ALA A CA 1
ATOM 1608 C C . ALA A 1 217 ? 22.406 10.844 -7.992 1 98.19 217 ALA A C 1
ATOM 1610 O O . ALA A 1 217 ? 23.281 11.266 -7.223 1 98.19 217 ALA A O 1
ATOM 1611 N N . LEU A 1 218 ? 21.672 9.797 -7.773 1 98.19 218 LEU A N 1
ATOM 1612 C CA . LEU A 1 218 ? 21.812 9.055 -6.52 1 98.19 218 LEU A CA 1
ATOM 1613 C C . LEU A 1 218 ? 22.719 7.852 -6.695 1 98.19 218 LEU A C 1
ATOM 1615 O O . LEU A 1 218 ? 22.781 6.973 -5.832 1 98.19 218 LEU A O 1
ATOM 1619 N N . LYS A 1 219 ? 23.406 7.648 -7.852 1 96.94 219 LYS A N 1
ATOM 1620 C CA . LYS A 1 219 ? 24.406 6.641 -8.156 1 96.94 219 LYS A CA 1
ATOM 1621 C C . LYS A 1 219 ? 23.859 5.23 -7.98 1 96.94 219 LYS A C 1
ATOM 1623 O O . LYS A 1 219 ? 24.516 4.367 -7.387 1 96.94 219 LYS A O 1
ATOM 1628 N N . GLY A 1 220 ? 22.625 5.109 -8.281 1 97.25 220 GLY A N 1
ATOM 1629 C CA . GLY A 1 220 ? 22.016 3.785 -8.32 1 97.25 220 GLY A CA 1
ATOM 1630 C C . GLY A 1 220 ? 21.453 3.348 -6.98 1 97.25 220 GLY A C 1
ATOM 1631 O O . GLY A 1 220 ? 20.891 2.258 -6.867 1 97.25 220 GLY A O 1
ATOM 1632 N N . VAL A 1 221 ? 21.562 4.172 -5.949 1 97.75 221 VAL A N 1
ATOM 1633 C CA . VAL A 1 221 ? 21.016 3.844 -4.637 1 97.75 221 VAL A CA 1
ATOM 1634 C C . VAL A 1 221 ? 19.5 3.773 -4.715 1 97.75 221 VAL A C 1
ATOM 1636 O O . VAL A 1 221 ? 18.859 4.66 -5.277 1 97.75 221 VAL A O 1
ATOM 1639 N N . LYS A 1 222 ? 18.953 2.664 -4.16 1 98.56 222 LYS A N 1
ATOM 1640 C CA . LYS A 1 222 ? 17.5 2.506 -4.09 1 98.56 222 LYS A CA 1
ATOM 1641 C C . LYS A 1 222 ? 16.984 2.75 -2.672 1 98.56 222 LYS A C 1
ATOM 1643 O O . LYS A 1 222 ? 17.703 2.518 -1.698 1 98.56 222 LYS A O 1
ATOM 1648 N N . MET A 1 223 ? 15.805 3.197 -2.594 1 98.94 223 MET A N 1
ATOM 1649 C CA . MET A 1 223 ? 15.227 3.65 -1.332 1 98.94 223 MET A CA 1
ATOM 1650 C C . MET A 1 223 ? 14.367 2.561 -0.707 1 98.94 223 MET A C 1
ATOM 1652 O O . MET A 1 223 ? 13.688 1.813 -1.416 1 98.94 223 MET A O 1
ATOM 1656 N N . ASP A 1 224 ? 14.383 2.492 0.632 1 98.94 224 ASP A N 1
ATOM 1657 C CA . ASP A 1 224 ? 13.453 1.64 1.373 1 98.94 224 ASP A CA 1
ATOM 1658 C C . ASP A 1 224 ? 12.062 2.264 1.437 1 98.94 224 ASP A C 1
ATOM 1660 O O . ASP A 1 224 ? 11.055 1.553 1.428 1 98.94 224 ASP A O 1
ATOM 1664 N N . LEU A 1 225 ? 12.062 3.58 1.521 1 98.94 225 LEU A N 1
ATOM 1665 C CA . LEU A 1 225 ? 10.844 4.34 1.773 1 98.94 225 LEU A CA 1
ATOM 1666 C C . LEU A 1 225 ? 10.859 5.668 1.026 1 98.94 225 LEU A C 1
ATOM 1668 O O . LEU A 1 225 ? 11.867 6.379 1.047 1 98.94 225 LEU A O 1
ATOM 1672 N N . VAL A 1 226 ? 9.828 5.965 0.297 1 98.94 226 VAL A N 1
ATOM 1673 C CA . VAL A 1 226 ? 9.609 7.285 -0.281 1 98.94 226 VAL A CA 1
ATOM 1674 C C . VAL A 1 226 ? 8.352 7.91 0.327 1 98.94 226 VAL A C 1
ATOM 1676 O O . VAL A 1 226 ? 7.309 7.266 0.406 1 98.94 226 VAL A O 1
ATOM 1679 N N . ILE A 1 227 ? 8.438 9.117 0.839 1 98.94 227 ILE A N 1
ATOM 1680 C CA . ILE A 1 227 ? 7.27 9.883 1.27 1 98.94 227 ILE A CA 1
ATOM 1681 C C . ILE A 1 227 ? 6.918 10.922 0.212 1 98.94 227 ILE A C 1
ATOM 1683 O O . ILE A 1 227 ? 7.609 11.938 0.077 1 98.94 227 ILE A O 1
ATOM 1687 N N . GLU A 1 228 ? 5.824 10.672 -0.479 1 98.31 228 GLU A N 1
ATOM 1688 C CA . GLU A 1 228 ? 5.488 11.375 -1.713 1 98.31 228 GLU A CA 1
ATOM 1689 C C . GLU A 1 228 ? 4.328 12.344 -1.498 1 98.31 228 GLU A C 1
ATOM 1691 O O . GLU A 1 228 ? 3.293 11.969 -0.944 1 98.31 228 GLU A O 1
ATOM 1696 N N . SER A 1 229 ? 4.484 13.594 -1.871 1 97.25 229 SER A N 1
ATOM 1697 C CA . SER A 1 229 ? 3.42 14.586 -1.705 1 97.25 229 SER A CA 1
ATOM 1698 C C . SER A 1 229 ? 3.311 15.492 -2.926 1 97.25 229 SER A C 1
ATOM 1700 O O . SER A 1 229 ? 2.453 16.375 -2.975 1 97.25 229 SER A O 1
ATOM 1702 N N . VAL A 1 230 ? 4.211 15.336 -3.896 1 96.75 230 VAL A N 1
ATOM 1703 C CA . VAL A 1 230 ? 4.242 16.188 -5.078 1 96.75 230 VAL A CA 1
ATOM 1704 C C . VAL A 1 230 ? 3.174 15.734 -6.07 1 96.75 230 VAL A C 1
ATOM 1706 O O . VAL A 1 230 ? 2.479 16.562 -6.668 1 96.75 230 VAL A O 1
ATOM 1709 N N . GLY A 1 231 ? 3.029 14.398 -6.254 1 96.94 231 GLY A N 1
ATOM 1710 C CA . GLY A 1 231 ? 1.968 13.883 -7.102 1 96.94 231 GLY A CA 1
ATOM 1711 C C . GLY A 1 231 ? 2.443 13.508 -8.492 1 96.94 231 GLY A C 1
ATOM 1712 O O . GLY A 1 231 ? 3.479 12.852 -8.641 1 96.94 231 GLY A O 1
ATOM 1713 N N . ALA A 1 232 ? 1.655 13.906 -9.508 1 96.12 232 ALA A N 1
ATOM 1714 C CA . ALA A 1 232 ? 1.8 13.43 -10.883 1 96.12 232 ALA A CA 1
ATOM 1715 C C . ALA A 1 232 ? 3.207 13.703 -11.414 1 96.12 232 ALA A C 1
ATOM 1717 O O . ALA A 1 232 ? 3.762 12.891 -12.156 1 96.12 232 ALA A O 1
ATOM 1718 N N . ALA A 1 233 ? 3.82 14.766 -10.961 1 95.81 233 ALA A N 1
ATOM 1719 C CA . ALA A 1 233 ? 5.102 15.203 -11.516 1 95.81 233 ALA A CA 1
ATOM 1720 C C . ALA A 1 233 ? 6.227 14.258 -11.094 1 95.81 233 ALA A C 1
ATOM 1722 O O . ALA A 1 233 ? 7.227 14.125 -11.805 1 95.81 233 ALA A O 1
ATOM 1723 N N . THR A 1 234 ? 6.062 13.547 -9.977 1 97.5 234 THR A N 1
ATOM 1724 C CA . THR A 1 234 ? 7.215 12.812 -9.461 1 97.5 234 THR A CA 1
ATOM 1725 C C . THR A 1 234 ? 6.828 11.367 -9.125 1 97.5 234 THR A C 1
ATOM 1727 O O . THR A 1 234 ? 7.699 10.539 -8.867 1 97.5 234 THR A O 1
ATOM 1730 N N . PHE A 1 235 ? 5.617 11.023 -9.211 1 98.12 235 PHE A N 1
ATOM 1731 C CA . PHE A 1 235 ? 5.102 9.75 -8.719 1 98.12 235 PHE A CA 1
ATOM 1732 C C . PHE A 1 235 ? 5.867 8.586 -9.328 1 98.12 235 PHE A C 1
ATOM 1734 O O . PHE A 1 235 ? 6.406 7.742 -8.609 1 98.12 235 PHE A O 1
ATOM 1741 N N . ASN A 1 236 ? 5.934 8.5 -10.633 1 97.94 236 ASN A N 1
ATOM 1742 C CA . ASN A 1 236 ? 6.598 7.383 -11.297 1 97.94 236 ASN A CA 1
ATOM 1743 C C . ASN A 1 236 ? 8.102 7.383 -11.023 1 97.94 236 ASN A C 1
ATOM 1745 O O . ASN A 1 236 ? 8.711 6.32 -10.891 1 97.94 236 ASN A O 1
ATOM 1749 N N . LYS A 1 237 ? 8.727 8.562 -10.969 1 97.75 237 LYS A N 1
ATOM 1750 C CA . LYS A 1 237 ? 10.141 8.641 -10.602 1 97.75 237 LYS A CA 1
ATOM 1751 C C . LYS A 1 237 ? 10.375 8.086 -9.203 1 97.75 237 LYS A C 1
ATOM 1753 O O . LYS A 1 237 ? 11.375 7.422 -8.953 1 97.75 237 LYS A O 1
ATOM 1758 N N . SER A 1 238 ? 9.461 8.422 -8.312 1 98.44 238 SER A N 1
ATOM 1759 C CA . SER A 1 238 ? 9.523 7.926 -6.941 1 98.44 238 SER A CA 1
ATOM 1760 C C . SER A 1 238 ? 9.414 6.406 -6.902 1 98.44 238 SER A C 1
ATOM 1762 O O . SER A 1 238 ? 10.18 5.742 -6.195 1 98.44 238 SER A O 1
ATOM 1764 N N . LEU A 1 239 ? 8.523 5.824 -7.641 1 98.19 239 LEU A N 1
ATOM 1765 C CA . LEU A 1 239 ? 8.367 4.375 -7.707 1 98.19 239 LEU A CA 1
ATOM 1766 C C . LEU A 1 239 ? 9.641 3.719 -8.234 1 98.19 239 LEU A C 1
ATOM 1768 O O . LEU A 1 239 ? 10.078 2.693 -7.711 1 98.19 239 LEU A O 1
ATOM 1772 N N . GLU A 1 240 ? 10.172 4.316 -9.242 1 97.81 240 GLU A N 1
ATOM 1773 C CA . GLU A 1 240 ? 11.375 3.775 -9.867 1 97.81 240 GLU A CA 1
ATOM 1774 C C . GLU A 1 240 ? 12.555 3.795 -8.898 1 97.81 240 GLU A C 1
ATOM 1776 O O . GLU A 1 240 ? 13.469 2.98 -9.016 1 97.81 240 GLU A O 1
ATOM 1781 N N . GLN A 1 241 ? 12.508 4.703 -7.977 1 98.31 241 GLN A N 1
ATOM 1782 C CA . GLN A 1 241 ? 13.617 4.859 -7.047 1 98.31 241 GLN A CA 1
ATOM 1783 C C . GLN A 1 241 ? 13.477 3.91 -5.859 1 98.31 241 GLN A C 1
ATOM 1785 O O . GLN A 1 241 ? 14.414 3.746 -5.074 1 98.31 241 GLN A O 1
ATOM 1790 N N . LEU A 1 242 ? 12.391 3.312 -5.723 1 98.56 242 LEU A N 1
ATOM 1791 C CA . LEU A 1 242 ? 12.148 2.354 -4.648 1 98.56 242 LEU A CA 1
ATOM 1792 C C . LEU A 1 242 ? 12.805 1.012 -4.961 1 98.56 242 LEU A C 1
ATOM 1794 O O . LEU A 1 242 ? 12.773 0.554 -6.105 1 98.56 242 LEU A O 1
ATOM 1798 N N . ARG A 1 243 ? 13.375 0.366 -3.953 1 98.44 243 ARG A N 1
ATOM 1799 C CA . ARG A 1 243 ? 13.828 -1.012 -4.113 1 98.44 243 ARG A CA 1
ATOM 1800 C C . ARG A 1 243 ? 12.648 -1.967 -4.238 1 98.44 243 ARG A C 1
ATOM 1802 O O . ARG A 1 243 ? 11.516 -1.617 -3.887 1 98.44 243 ARG A O 1
ATOM 1809 N N . SER A 1 244 ? 12.938 -3.209 -4.719 1 98.31 244 SER A N 1
ATOM 1810 C CA . SER A 1 244 ? 11.922 -4.25 -4.621 1 98.31 244 SER A CA 1
ATOM 1811 C C . SER A 1 244 ? 11.484 -4.461 -3.174 1 98.31 244 SER A C 1
ATOM 1813 O O . SER A 1 244 ? 12.312 -4.484 -2.266 1 98.31 244 SER A O 1
ATOM 1815 N N . GLY A 1 245 ? 10.164 -4.492 -2.971 1 98.62 245 GLY A N 1
ATOM 1816 C CA . GLY A 1 245 ? 9.633 -4.66 -1.628 1 98.62 245 GLY A CA 1
ATOM 1817 C C . GLY A 1 245 ? 9.531 -3.361 -0.854 1 98.62 245 GLY A C 1
ATOM 1818 O O . GLY A 1 245 ? 9.023 -3.336 0.267 1 98.62 245 GLY A O 1
ATOM 1819 N N . GLY A 1 246 ? 10.039 -2.246 -1.469 1 98.88 246 GLY A N 1
ATOM 1820 C CA . GLY A 1 246 ? 10.023 -0.96 -0.791 1 98.88 246 GLY A CA 1
ATOM 1821 C C . GLY A 1 246 ? 8.633 -0.36 -0.683 1 98.88 246 GLY A C 1
ATOM 1822 O O . GLY A 1 246 ? 7.676 -0.885 -1.258 1 98.88 246 GLY A O 1
ATOM 1823 N N . THR A 1 247 ? 8.5 0.793 0.032 1 98.94 247 THR A N 1
ATOM 1824 C CA . THR A 1 247 ? 7.203 1.397 0.331 1 98.94 247 THR A CA 1
ATOM 1825 C C . THR A 1 247 ? 7.184 2.867 -0.081 1 98.94 247 THR A C 1
ATOM 1827 O O . THR A 1 247 ? 8.148 3.594 0.15 1 98.94 247 THR A O 1
ATOM 1830 N N . ILE A 1 248 ? 6.164 3.254 -0.767 1 98.94 248 ILE A N 1
ATOM 1831 C CA . ILE A 1 248 ? 5.883 4.664 -1.004 1 98.94 248 ILE A CA 1
ATOM 1832 C C . ILE A 1 248 ? 4.617 5.07 -0.252 1 98.94 248 ILE A C 1
ATOM 1834 O O . ILE A 1 248 ? 3.594 4.391 -0.336 1 98.94 248 ILE A O 1
ATOM 1838 N N . VAL A 1 249 ? 4.664 6.086 0.572 1 98.94 249 VAL A N 1
ATOM 1839 C CA . VAL A 1 249 ? 3.521 6.668 1.269 1 98.94 249 VAL A CA 1
ATOM 1840 C C . VAL A 1 249 ? 3.158 8.008 0.631 1 98.94 249 VAL A C 1
ATOM 1842 O O . VAL A 1 249 ? 4.016 8.883 0.476 1 98.94 249 VAL A O 1
ATOM 1845 N N . ILE A 1 250 ? 1.909 8.133 0.266 1 98.81 250 ILE A N 1
ATOM 1846 C CA . ILE A 1 250 ? 1.451 9.359 -0.375 1 98.81 250 ILE A CA 1
ATOM 1847 C C . ILE A 1 250 ? 0.464 10.078 0.539 1 98.81 250 ILE A C 1
ATOM 1849 O O . ILE A 1 250 ? -0.469 9.469 1.062 1 98.81 250 ILE A O 1
ATOM 1853 N N . PHE A 1 251 ? 0.638 11.422 0.708 1 98.25 251 PHE A N 1
ATOM 1854 C CA . PHE A 1 251 ? -0.285 12.164 1.558 1 98.25 251 PHE A CA 1
ATOM 1855 C C . PHE A 1 251 ? -0.711 13.461 0.885 1 98.25 251 PHE A C 1
ATOM 1857 O O . PHE A 1 251 ? -1.476 14.242 1.457 1 98.25 251 PHE A O 1
ATOM 1864 N N . GLY A 1 252 ? -0.15 13.648 -0.316 1 97 252 GLY A N 1
ATOM 1865 C CA . GLY A 1 252 ? -0.456 14.852 -1.078 1 97 252 GLY A CA 1
ATOM 1866 C C . GLY A 1 252 ? -0.217 14.688 -2.568 1 97 252 GLY A C 1
ATOM 1867 O O . GLY A 1 252 ? 0.344 13.68 -3.006 1 97 252 GLY A O 1
ATOM 1868 N N . ALA A 1 253 ? -0.648 15.664 -3.322 1 96 253 ALA A N 1
ATOM 1869 C CA . ALA A 1 253 ? -0.505 15.695 -4.777 1 96 253 ALA A CA 1
ATOM 1870 C C . ALA A 1 253 ? -0.54 17.125 -5.297 1 96 253 ALA A C 1
ATOM 1872 O O . ALA A 1 253 ? -1.36 17.469 -6.156 1 96 253 ALA A O 1
ATOM 1873 N N . SER A 1 254 ? 0.431 17.875 -4.902 1 91.81 254 SER A N 1
ATOM 1874 C CA . SER A 1 254 ? 0.435 19.312 -5.156 1 91.81 254 SER A CA 1
ATOM 1875 C C . SER A 1 254 ? 0.602 19.609 -6.645 1 91.81 254 SER A C 1
ATOM 1877 O O . SER A 1 254 ? 0.175 20.656 -7.121 1 91.81 254 SER A O 1
ATOM 1879 N N . ALA A 1 255 ? 1.229 18.734 -7.371 1 92.25 255 ALA A N 1
ATOM 1880 C CA . ALA A 1 255 ? 1.491 18.969 -8.789 1 92.25 255 ALA A CA 1
ATOM 1881 C C . ALA A 1 255 ? 0.628 18.062 -9.664 1 92.25 255 ALA A C 1
ATOM 1883 O O . ALA A 1 255 ? 1.051 17.641 -10.742 1 92.25 255 ALA A O 1
ATOM 1884 N N . GLY A 1 256 ? -0.538 17.609 -9.109 1 94.25 256 GLY A N 1
ATOM 1885 C CA . GLY A 1 256 ? -1.471 16.812 -9.898 1 94.25 256 GLY A CA 1
ATOM 1886 C C . GLY A 1 256 ? -1.961 15.57 -9.18 1 94.25 256 GLY A C 1
ATOM 1887 O O . GLY A 1 256 ? -1.184 14.891 -8.508 1 94.25 256 GLY A O 1
ATOM 1888 N N . ASP A 1 257 ? -3.232 15.312 -9.469 1 96.31 257 ASP A N 1
ATOM 1889 C CA . ASP A 1 257 ? -3.889 14.234 -8.742 1 96.31 257 ASP A CA 1
ATOM 1890 C C . ASP A 1 257 ? -3.85 12.93 -9.539 1 96.31 257 ASP A C 1
ATOM 1892 O O . ASP A 1 257 ? -3.811 11.844 -8.953 1 96.31 257 ASP A O 1
ATOM 1896 N N . GLU A 1 258 ? -3.883 13.078 -10.828 1 97.88 258 GLU A N 1
ATOM 1897 C CA . GLU A 1 258 ? -4.051 11.898 -11.68 1 97.88 258 GLU A CA 1
ATOM 1898 C C . GLU A 1 258 ? -2.699 11.352 -12.133 1 97.88 258 GLU A C 1
ATOM 1900 O O . GLU A 1 258 ? -1.867 12.094 -12.664 1 97.88 258 GLU A O 1
ATOM 1905 N N . VAL A 1 259 ? -2.529 10.062 -11.953 1 97.56 259 VAL A N 1
ATOM 1906 C CA . VAL A 1 259 ? -1.292 9.438 -12.406 1 97.56 259 VAL A CA 1
ATOM 1907 C C . VAL A 1 259 ? -1.614 8.195 -13.234 1 97.56 259 VAL A C 1
ATOM 1909 O O . VAL A 1 259 ? -2.648 7.555 -13.031 1 97.56 259 VAL A O 1
ATOM 1912 N N . THR A 1 260 ? -0.812 7.91 -14.164 1 97 260 THR A N 1
ATOM 1913 C CA . THR A 1 260 ? -0.802 6.637 -14.883 1 97 260 THR A CA 1
ATOM 1914 C C . THR A 1 260 ? 0.379 5.777 -14.438 1 97 260 T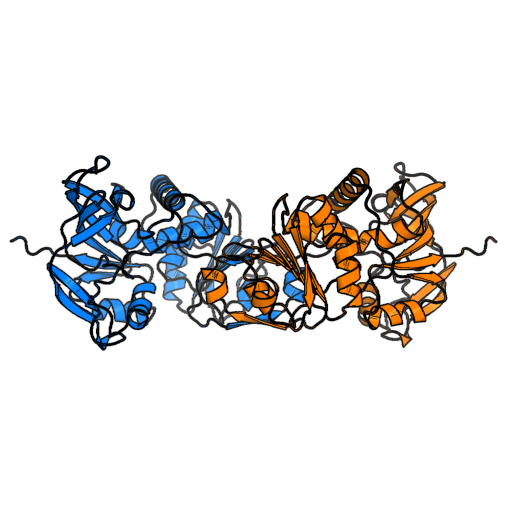HR A C 1
ATOM 1916 O O . THR A 1 260 ? 1.5 6.273 -14.312 1 97 260 THR A O 1
ATOM 1919 N N . PHE A 1 261 ? 0.117 4.539 -14.031 1 93.69 261 PHE A N 1
ATOM 1920 C CA . PHE A 1 261 ? 1.289 3.715 -13.75 1 93.69 261 PHE A CA 1
ATOM 1921 C C . PHE A 1 261 ? 1.038 2.266 -14.148 1 93.69 261 PHE A C 1
ATOM 1923 O O . PHE A 1 261 ? -0.095 1.886 -14.453 1 93.69 261 PHE A O 1
ATOM 1930 N N . ASN A 1 262 ? 2.092 1.523 -14.305 1 97.94 262 ASN A N 1
ATOM 1931 C CA . ASN A 1 262 ? 2.119 0.155 -14.812 1 97.94 262 ASN A CA 1
ATOM 1932 C C . ASN A 1 262 ? 1.992 -0.862 -13.68 1 97.94 262 ASN A C 1
ATOM 1934 O O . ASN A 1 262 ? 2.922 -1.037 -12.891 1 97.94 262 ASN A O 1
ATOM 1938 N N . LEU A 1 263 ? 0.894 -1.6 -13.672 1 97.94 263 LEU A N 1
ATOM 1939 C CA . LEU A 1 263 ? 0.59 -2.555 -12.617 1 97.94 263 LEU A CA 1
ATOM 1940 C C . LEU A 1 263 ? 1.604 -3.693 -12.602 1 97.94 263 LEU A C 1
ATOM 1942 O O . LEU A 1 263 ? 1.991 -4.176 -11.539 1 97.94 263 LEU A O 1
ATOM 1946 N N . ARG A 1 264 ? 2.027 -4.113 -13.719 1 97.19 264 ARG A N 1
ATOM 1947 C CA . ARG A 1 264 ? 2.912 -5.266 -13.836 1 97.19 264 ARG A CA 1
ATOM 1948 C C . ARG A 1 264 ? 4.273 -4.98 -13.211 1 97.19 264 ARG A C 1
ATOM 1950 O O . ARG A 1 264 ? 4.785 -5.785 -12.43 1 97.19 264 ARG A O 1
ATOM 1957 N N . THR A 1 265 ? 4.848 -3.824 -13.594 1 97.25 265 THR A N 1
ATOM 1958 C CA . THR A 1 265 ? 6.113 -3.424 -12.984 1 97.25 265 THR A CA 1
ATOM 1959 C C . THR A 1 265 ? 5.977 -3.324 -11.469 1 97.25 265 THR A C 1
ATOM 1961 O O . THR A 1 265 ? 6.859 -3.764 -10.727 1 97.25 265 THR A O 1
ATOM 1964 N N . PHE A 1 266 ? 4.891 -2.857 -11 1 98.44 266 PHE A N 1
ATOM 1965 C CA . PHE A 1 266 ? 4.629 -2.619 -9.586 1 98.44 266 PHE A CA 1
ATOM 1966 C C . PHE A 1 266 ? 4.516 -3.936 -8.828 1 98.44 266 PHE A C 1
ATOM 1968 O O . PHE A 1 266 ? 5.184 -4.129 -7.809 1 98.44 266 PHE A O 1
ATOM 1975 N N . PHE A 1 267 ? 3.662 -4.914 -9.289 1 98.25 267 PHE A N 1
ATOM 1976 C CA . PHE A 1 267 ? 3.434 -6.102 -8.477 1 98.25 267 PHE A CA 1
ATOM 1977 C C . PHE A 1 267 ? 4.598 -7.074 -8.602 1 98.25 267 PHE A C 1
ATOM 1979 O O . PHE A 1 267 ? 4.898 -7.816 -7.664 1 98.25 267 PHE A O 1
ATOM 1986 N N . TYR A 1 268 ? 5.414 -7.062 -9.734 1 97.19 268 TYR A N 1
ATOM 1987 C CA . TYR A 1 268 ? 6.602 -7.902 -9.812 1 97.19 268 TYR A CA 1
ATOM 1988 C C . TYR A 1 268 ? 7.672 -7.426 -8.836 1 97.19 268 TYR A C 1
ATOM 1990 O O . TYR A 1 268 ? 8.422 -8.234 -8.289 1 97.19 268 TYR A O 1
ATOM 1998 N N . ALA A 1 269 ? 7.68 -6.094 -8.617 1 97.88 269 ALA A N 1
ATOM 1999 C CA . ALA A 1 269 ? 8.617 -5.535 -7.648 1 97.88 269 ALA A CA 1
ATOM 2000 C C . ALA A 1 269 ? 8.086 -5.684 -6.223 1 97.88 269 ALA A C 1
ATOM 2002 O O . ALA A 1 269 ? 8.812 -5.441 -5.254 1 97.88 269 ALA A O 1
ATOM 2003 N N . GLN A 1 270 ? 6.863 -6.074 -6.137 1 98.62 270 GLN A N 1
ATOM 2004 C CA . GLN A 1 270 ? 6.145 -6.27 -4.883 1 98.62 270 GLN A CA 1
ATOM 2005 C C . GLN A 1 270 ? 6.277 -5.047 -3.979 1 98.62 270 GLN A C 1
ATOM 2007 O O . GLN A 1 270 ? 6.57 -5.176 -2.789 1 98.62 270 GLN A O 1
ATOM 2012 N N . GLN A 1 271 ? 6.137 -3.902 -4.555 1 98.81 271 GLN A N 1
ATOM 2013 C CA . GLN A 1 271 ? 6.188 -2.633 -3.84 1 98.81 271 GLN A CA 1
ATOM 2014 C C . GLN A 1 271 ? 4.863 -2.344 -3.139 1 98.81 271 GLN A C 1
ATOM 2016 O O . GLN A 1 271 ? 3.873 -3.043 -3.357 1 98.81 271 GLN A O 1
ATOM 2021 N N . ASN A 1 272 ? 4.898 -1.401 -2.156 1 98.94 272 ASN A N 1
ATOM 2022 C CA . ASN A 1 272 ? 3.736 -0.976 -1.384 1 98.94 272 ASN A CA 1
ATOM 2023 C C . ASN A 1 272 ? 3.41 0.495 -1.625 1 98.94 272 ASN A C 1
ATOM 2025 O O . ASN A 1 272 ? 4.297 1.349 -1.57 1 98.94 272 ASN A O 1
ATOM 2029 N N . LEU A 1 273 ? 2.23 0.762 -1.953 1 98.94 273 LEU A N 1
ATOM 2030 C CA . LEU A 1 273 ? 1.71 2.123 -2.035 1 98.94 273 LEU A CA 1
ATOM 2031 C C . LEU A 1 273 ? 0.644 2.361 -0.971 1 98.94 273 LEU A C 1
ATOM 2033 O O . LEU A 1 273 ? -0.41 1.72 -0.987 1 98.94 273 LEU A O 1
ATOM 2037 N N . LEU A 1 274 ? 0.915 3.287 -0.054 1 98.94 274 LEU A N 1
ATOM 2038 C CA . LEU A 1 274 ? 0.053 3.516 1.101 1 98.94 274 LEU A CA 1
ATOM 2039 C C . LEU A 1 274 ? -0.435 4.961 1.139 1 98.94 274 LEU A C 1
ATOM 2041 O O . LEU A 1 274 ? 0.359 5.891 0.989 1 98.94 274 LEU A O 1
ATOM 2045 N N . GLY A 1 275 ? -1.688 5.133 1.354 1 98.88 275 GLY A N 1
ATOM 2046 C CA . GLY A 1 275 ? -2.24 6.461 1.562 1 98.88 275 GLY A CA 1
ATOM 2047 C C . GLY A 1 275 ? -2.201 6.906 3.014 1 98.88 275 GLY A C 1
ATOM 2048 O O . GLY A 1 275 ? -2.363 6.086 3.922 1 98.88 275 GLY A O 1
ATOM 2049 N N . SER A 1 276 ? -2.059 8.227 3.172 1 98.69 276 SER A N 1
ATOM 2050 C CA . SER A 1 276 ? -2.025 8.773 4.523 1 98.69 276 SER A CA 1
ATOM 2051 C C . SER A 1 276 ? -2.57 10.195 4.559 1 98.69 276 SER A C 1
ATOM 2053 O O . SER A 1 276 ? -2.441 10.938 3.58 1 98.69 276 SER A O 1
ATOM 2055 N N . THR A 1 277 ? -3.201 10.578 5.629 1 96.31 277 THR A N 1
ATOM 2056 C CA . THR A 1 277 ? -3.561 11.969 5.898 1 96.31 277 THR A CA 1
ATOM 2057 C C . THR A 1 277 ? -3.771 12.188 7.391 1 96.31 277 THR A C 1
ATOM 2059 O O . THR A 1 277 ? -4.367 11.352 8.07 1 96.31 277 THR A O 1
ATOM 2062 N N . MET A 1 278 ? -3.186 13.289 8 1 96.25 278 MET A N 1
ATOM 2063 C CA . MET A 1 278 ? -3.359 13.734 9.383 1 96.25 278 MET A CA 1
ATOM 2064 C C . MET A 1 278 ? -2.869 12.672 10.359 1 96.25 278 MET A C 1
ATOM 2066 O O . MET A 1 278 ? -1.723 12.227 10.281 1 96.25 278 MET A O 1
ATOM 2070 N N . GLY A 1 279 ? -3.537 12.352 11.391 1 98.38 279 GLY A N 1
ATOM 2071 C CA . GLY A 1 279 ? -3.234 11.359 12.414 1 98.38 279 GLY A CA 1
ATOM 2072 C C . GLY A 1 279 ? -4.129 11.461 13.633 1 98.38 279 GLY A C 1
ATOM 2073 O O . GLY A 1 279 ? -4.836 12.461 13.805 1 98.38 279 GLY A O 1
ATOM 2074 N N . SER A 1 280 ? -4.16 10.484 14.414 1 98.75 280 SER A N 1
ATOM 2075 C CA . SER A 1 280 ? -4.996 10.398 15.609 1 98.75 280 SER A CA 1
ATOM 2076 C C . SER A 1 280 ? -4.387 11.188 16.766 1 98.75 280 SER A C 1
ATOM 2078 O O . SER A 1 280 ? -3.236 11.617 16.688 1 98.75 280 SER A O 1
ATOM 2080 N N . ALA A 1 281 ? -5.215 11.367 17.844 1 98.75 281 ALA A N 1
ATOM 2081 C CA . ALA A 1 281 ? -4.734 12.008 19.062 1 98.75 281 ALA A CA 1
ATOM 2082 C C . ALA A 1 281 ? -3.619 11.188 19.703 1 98.75 281 ALA A C 1
ATOM 2084 O O . ALA A 1 281 ? -2.693 11.75 20.297 1 98.75 281 ALA A O 1
ATOM 2085 N N . GLU A 1 282 ? -3.713 9.875 19.609 1 98.81 282 GLU A N 1
ATOM 2086 C CA . GLU A 1 282 ? -2.652 9.008 20.109 1 98.81 282 GLU A CA 1
ATOM 2087 C C . GLU A 1 282 ? -1.338 9.266 19.375 1 98.81 282 GLU A C 1
ATOM 2089 O O . GLU A 1 282 ? -0.283 9.383 20 1 98.81 282 GLU A O 1
ATOM 2094 N N . GLU A 1 283 ? -1.419 9.352 18.094 1 98.88 283 GLU A N 1
ATOM 2095 C CA . GLU A 1 283 ? -0.23 9.648 17.297 1 98.88 283 GLU A CA 1
ATOM 2096 C C . GLU A 1 283 ? 0.303 11.047 17.609 1 98.88 283 GLU A C 1
ATOM 2098 O O . GLU A 1 283 ? 1.515 11.273 17.594 1 98.88 283 GLU A O 1
ATOM 2103 N N . TYR A 1 284 ? -0.579 11.961 17.844 1 98.88 284 TYR A N 1
ATOM 2104 C CA . TYR A 1 284 ? -0.189 13.312 18.219 1 98.88 284 TYR A CA 1
ATOM 2105 C C . TYR A 1 284 ? 0.642 13.305 19.5 1 98.88 284 TYR A C 1
ATOM 2107 O O . TYR A 1 284 ? 1.689 13.953 19.562 1 98.88 284 TYR A O 1
ATOM 2115 N N . LYS A 1 285 ? 0.198 12.602 20.453 1 98.62 285 LYS A N 1
ATOM 2116 C CA . LYS A 1 285 ? 0.913 12.484 21.734 1 98.62 285 LYS A CA 1
ATOM 2117 C C . LYS A 1 285 ? 2.277 11.828 21.531 1 98.62 285 LYS A C 1
ATOM 2119 O O . LYS A 1 285 ? 3.279 12.297 22.078 1 98.62 285 LYS A O 1
ATOM 2124 N N . GLU A 1 286 ? 2.285 10.758 20.719 1 98.88 286 GLU A N 1
ATOM 2125 C CA . GLU A 1 286 ? 3.547 10.086 20.406 1 98.88 286 GLU A CA 1
ATOM 2126 C C . GLU A 1 286 ? 4.516 11.023 19.688 1 98.88 286 GLU A C 1
ATOM 2128 O O . GLU A 1 286 ? 5.715 11.008 19.969 1 98.88 286 GLU A O 1
ATOM 2133 N N . MET A 1 287 ? 3.955 11.797 18.828 1 98.88 287 MET A N 1
ATOM 2134 C CA . MET A 1 287 ? 4.762 12.766 18.094 1 98.88 287 MET A CA 1
ATOM 2135 C C . MET A 1 287 ? 5.414 13.758 19.062 1 98.88 287 MET A C 1
ATOM 2137 O O . MET A 1 287 ? 6.617 14.016 18.969 1 98.88 287 MET A O 1
ATOM 2141 N N . LEU A 1 288 ? 4.656 14.297 19.938 1 98.88 288 LEU A N 1
ATOM 2142 C CA . LEU A 1 288 ? 5.172 15.289 20.875 1 98.88 288 LEU A CA 1
ATOM 2143 C C . LEU A 1 288 ? 6.234 14.68 21.781 1 98.88 288 LEU A C 1
ATOM 2145 O O . LEU A 1 288 ? 7.242 15.32 22.094 1 98.88 288 LEU A O 1
ATOM 2149 N N . GLN A 1 289 ? 6 13.43 22.219 1 98.81 289 GLN A N 1
ATOM 2150 C CA . GLN A 1 289 ? 7 12.734 23.016 1 98.81 289 GLN A CA 1
ATOM 2151 C C . GLN A 1 289 ? 8.297 12.539 22.234 1 98.81 289 GLN A C 1
ATOM 2153 O O . GLN A 1 289 ? 9.391 12.734 22.766 1 98.81 289 GLN A O 1
ATOM 2158 N N . PHE A 1 290 ? 8.141 12.18 21.016 1 98.88 290 PHE A N 1
ATOM 2159 C CA . PHE A 1 290 ? 9.289 11.984 20.156 1 98.88 290 PHE A CA 1
ATOM 2160 C C . PHE A 1 290 ? 10.062 13.289 19.969 1 98.88 290 PHE A C 1
ATOM 2162 O O . PHE A 1 290 ? 11.289 13.312 20.078 1 98.88 290 PHE A O 1
ATOM 2169 N N . MET A 1 291 ? 9.367 14.375 19.703 1 98.88 291 MET A N 1
ATOM 2170 C CA . MET A 1 291 ? 9.984 15.688 19.516 1 98.88 291 MET A CA 1
ATOM 2171 C C . MET A 1 291 ? 10.711 16.141 20.781 1 98.88 291 MET A C 1
ATOM 2173 O O . MET A 1 291 ? 11.812 16.688 20.703 1 98.88 291 MET A O 1
ATOM 2177 N N . GLU A 1 292 ? 10.07 15.922 21.844 1 98.62 292 GLU A N 1
ATOM 2178 C CA . GLU A 1 292 ? 10.68 16.312 23.109 1 98.62 292 GLU A CA 1
ATOM 2179 C C . GLU A 1 292 ? 11.969 15.531 23.375 1 98.62 292 GLU A C 1
ATOM 2181 O O . GLU A 1 292 ? 12.992 16.109 23.75 1 98.62 292 GLU A O 1
ATOM 2186 N N . ARG A 1 293 ? 11.922 14.234 23.156 1 98.56 293 ARG A N 1
ATOM 2187 C CA . ARG A 1 293 ? 13.086 13.367 23.359 1 98.56 293 ARG A CA 1
ATOM 2188 C C . ARG A 1 293 ? 14.266 13.828 22.5 1 98.56 293 ARG A C 1
ATOM 2190 O O . ARG A 1 293 ? 15.414 13.781 22.953 1 98.56 293 ARG A O 1
ATOM 2197 N N . HIS A 1 294 ? 13.969 14.32 21.375 1 98.69 294 HIS A N 1
ATOM 2198 C CA . HIS A 1 294 ? 15.039 14.648 20.438 1 98.69 294 HIS A CA 1
ATOM 2199 C C . HIS A 1 294 ? 15.234 16.156 20.328 1 98.69 294 HIS A C 1
ATOM 2201 O O . HIS A 1 294 ? 16.031 16.625 19.516 1 98.69 294 HIS A O 1
ATOM 2207 N N . GLN A 1 295 ? 14.422 16.906 21.047 1 98.38 295 GLN A N 1
ATOM 2208 C CA . GLN A 1 295 ? 14.5 18.359 21.094 1 98.38 295 GLN A CA 1
ATOM 2209 C C . GLN A 1 295 ? 14.32 18.984 19.719 1 98.38 295 GLN A C 1
ATOM 2211 O O . GLN A 1 295 ? 15.094 19.859 19.312 1 98.38 295 GLN A O 1
ATOM 2216 N N . LEU A 1 296 ? 13.359 18.484 19.016 1 98.81 296 LEU A N 1
ATOM 2217 C CA . LEU A 1 296 ? 13.086 18.969 17.656 1 98.81 296 LEU A CA 1
ATOM 2218 C C . LEU A 1 296 ? 12.203 20.219 17.703 1 98.81 296 LEU A C 1
ATOM 2220 O O . LEU A 1 296 ? 11.328 20.328 18.547 1 98.81 296 LEU A O 1
ATOM 2224 N N . LYS A 1 297 ? 12.453 21.109 16.75 1 98.69 297 LYS A N 1
ATOM 2225 C CA . LYS A 1 297 ? 11.68 22.344 16.578 1 98.69 297 LYS A CA 1
ATOM 2226 C C . LYS A 1 297 ? 11.211 22.516 15.141 1 98.69 297 LYS A C 1
ATOM 2228 O O . LYS A 1 297 ? 11.914 22.125 14.211 1 98.69 297 LYS A O 1
ATOM 2233 N N . PRO A 1 298 ? 10.062 23.094 15 1 98.56 298 PRO A N 1
ATOM 2234 C CA . PRO A 1 298 ? 9.648 23.375 13.625 1 98.56 298 PRO A CA 1
ATOM 2235 C C . PRO A 1 298 ? 10.602 24.328 12.906 1 98.56 298 PRO A C 1
ATOM 2237 O O . PRO A 1 298 ? 11.141 25.25 13.531 1 98.56 298 PRO A O 1
ATOM 2240 N N . VAL A 1 299 ? 10.805 24.062 11.633 1 98.62 299 VAL A N 1
ATOM 2241 C CA . VAL A 1 299 ? 11.461 25.047 10.781 1 98.62 299 VAL A CA 1
ATOM 2242 C C . VAL A 1 299 ? 10.484 26.156 10.414 1 98.62 299 VAL A C 1
ATOM 2244 O O . VAL A 1 299 ? 9.484 25.906 9.727 1 98.62 299 VAL A O 1
ATOM 2247 N N . ILE A 1 300 ? 10.727 27.312 10.875 1 98.69 300 ILE A N 1
ATOM 2248 C CA . ILE A 1 300 ? 9.836 28.438 10.609 1 98.69 300 ILE A CA 1
ATOM 2249 C C . ILE A 1 300 ? 10.438 29.312 9.516 1 98.69 300 ILE A C 1
ATOM 2251 O O . ILE A 1 300 ? 11.57 29.781 9.633 1 98.69 300 ILE A O 1
ATOM 2255 N N . ASP A 1 301 ? 9.711 29.453 8.477 1 98.31 301 ASP A N 1
ATOM 2256 C CA . ASP A 1 301 ? 10.117 30.328 7.383 1 98.31 301 ASP A CA 1
ATOM 2257 C C . ASP A 1 301 ? 9.945 31.797 7.758 1 98.31 301 ASP A C 1
ATOM 2259 O O . ASP A 1 301 ? 10.922 32.562 7.754 1 98.31 301 ASP A O 1
ATOM 2263 N N . GLU A 1 302 ? 8.727 32.219 8.039 1 98 302 GLU A N 1
ATOM 2264 C CA . GLU A 1 302 ? 8.391 33.594 8.375 1 98 302 GLU A CA 1
ATOM 2265 C C . GLU A 1 302 ? 7.152 33.656 9.273 1 98 302 GLU A C 1
ATOM 2267 O O . GLU A 1 302 ? 6.316 32.75 9.25 1 98 302 GLU A O 1
ATOM 2272 N N . VAL A 1 303 ? 7.066 34.719 10.086 1 98.5 303 VAL A N 1
ATOM 2273 C CA . VAL A 1 303 ? 5.91 35 10.938 1 98.5 303 VAL A CA 1
ATOM 2274 C C . VAL A 1 303 ? 5.332 36.375 10.617 1 98.5 303 VAL A C 1
ATOM 2276 O O . VAL A 1 303 ? 6.07 37.344 10.5 1 98.5 303 VAL A O 1
ATOM 2279 N N . PHE A 1 304 ? 4.066 36.406 10.438 1 98.5 304 PHE A N 1
ATOM 2280 C CA . PHE A 1 304 ? 3.348 37.625 10.109 1 98.5 304 PHE A CA 1
ATOM 2281 C C . PHE A 1 304 ? 2.354 37.969 11.211 1 98.5 304 PHE A C 1
ATOM 2283 O O . PHE A 1 304 ? 1.978 37.125 12.016 1 98.5 304 PHE A O 1
ATOM 2290 N N . ASP A 1 305 ? 1.981 39.281 11.219 1 98 305 ASP A N 1
ATOM 2291 C CA . ASP A 1 305 ? 0.76 39.625 11.945 1 98 305 ASP A CA 1
ATOM 2292 C C . ASP A 1 305 ? -0.466 39.031 11.258 1 98 305 ASP A C 1
ATOM 2294 O O . ASP A 1 305 ? -0.54 39 10.031 1 98 305 ASP A O 1
ATOM 2298 N N . LEU A 1 306 ? -1.427 38.594 12.031 1 98 306 LEU A N 1
ATOM 2299 C CA . LEU A 1 306 ? -2.615 37.969 11.438 1 98 306 LEU A CA 1
ATOM 2300 C C . LEU A 1 306 ? -3.258 38.938 10.43 1 98 306 LEU A C 1
ATOM 2302 O O . LEU A 1 306 ? -3.785 38.469 9.406 1 98 306 LEU A O 1
ATOM 2306 N N . SER A 1 307 ? -3.156 40.188 10.688 1 96.75 307 SER A N 1
ATOM 2307 C CA . SER A 1 307 ? -3.742 41.219 9.805 1 96.75 307 SER A CA 1
ATOM 2308 C C . SER A 1 307 ? -3.002 41.281 8.477 1 96.75 307 SER A C 1
ATOM 2310 O O . SER A 1 307 ? -3.498 41.875 7.516 1 96.75 307 SER A O 1
ATOM 2312 N N . GLU A 1 308 ? -1.811 40.719 8.422 1 97.62 308 GLU A N 1
ATOM 2313 C CA . GLU A 1 308 ? -1.018 40.656 7.195 1 97.62 308 GLU A CA 1
ATOM 2314 C C . GLU A 1 308 ? -1.207 39.344 6.461 1 97.62 308 GLU A C 1
ATOM 2316 O O . GLU A 1 308 ? -0.28 38.844 5.816 1 97.62 308 GLU A O 1
ATOM 2321 N N . PHE A 1 309 ? -2.357 38.781 6.59 1 98.19 309 PHE A N 1
ATOM 2322 C CA . PHE A 1 309 ? -2.664 37.438 6.082 1 98.19 309 PHE A CA 1
ATOM 2323 C C . PHE A 1 309 ? -2.428 37.375 4.578 1 98.19 309 PHE A C 1
ATOM 2325 O O . PHE A 1 309 ? -2.07 36.312 4.055 1 98.19 309 PHE A O 1
ATOM 2332 N N . ASP A 1 310 ? -2.639 38.438 3.85 1 97.81 310 ASP A N 1
ATOM 2333 C CA . ASP A 1 310 ? -2.512 38.438 2.395 1 97.81 310 ASP A CA 1
ATOM 2334 C C . ASP A 1 310 ? -1.088 38.094 1.968 1 97.81 310 ASP A C 1
ATOM 2336 O O . ASP A 1 310 ? -0.887 37.281 1.051 1 97.81 310 ASP A O 1
ATOM 2340 N N . ARG A 1 311 ? -0.134 38.656 2.654 1 97.81 311 ARG A N 1
ATOM 2341 C CA . ARG A 1 311 ? 1.268 38.375 2.355 1 97.81 311 ARG A CA 1
ATOM 2342 C C . ARG A 1 311 ? 1.622 36.938 2.682 1 97.81 311 ARG A C 1
ATOM 2344 O O . ARG A 1 311 ? 2.348 36.281 1.927 1 97.81 311 ARG A O 1
ATOM 2351 N N . ALA A 1 312 ? 1.133 36.469 3.76 1 98.12 312 ALA A N 1
ATOM 2352 C CA . ALA A 1 312 ? 1.405 35.094 4.188 1 98.12 312 ALA A CA 1
ATOM 2353 C C . ALA A 1 312 ? 0.829 34.094 3.195 1 98.12 312 ALA A C 1
ATOM 2355 O O . ALA A 1 312 ? 1.515 33.156 2.789 1 98.12 312 ALA A O 1
ATOM 2356 N N . PHE A 1 313 ? -0.403 34.281 2.779 1 98.06 313 PHE A N 1
ATOM 2357 C CA . PHE A 1 313 ? -1.063 33.406 1.84 1 98.06 313 PHE A CA 1
ATOM 2358 C C . PHE A 1 313 ? -0.364 33.406 0.486 1 98.06 313 PHE A C 1
ATOM 2360 O O . PHE A 1 313 ? -0.216 32.375 -0.161 1 98.06 313 PHE A O 1
ATOM 2367 N N . GLN A 1 314 ? 0.04 34.562 0.062 1 97.25 314 GLN A N 1
ATOM 2368 C CA . GLN A 1 314 ? 0.756 34.688 -1.204 1 97.25 314 GLN A CA 1
ATOM 2369 C C . GLN A 1 314 ? 2.062 33.906 -1.171 1 97.25 314 GLN A C 1
ATOM 2371 O O . GLN A 1 314 ? 2.387 33.188 -2.121 1 97.25 314 GLN A O 1
ATOM 2376 N N . ARG A 1 315 ? 2.723 34.062 -0.096 1 96.19 315 ARG A N 1
ATOM 2377 C CA . ARG A 1 315 ? 3.988 33.375 0.046 1 96.19 315 ARG A CA 1
ATOM 2378 C C . ARG A 1 315 ? 3.777 31.859 -0.003 1 96.19 315 ARG A C 1
ATOM 2380 O O . ARG A 1 315 ? 4.555 31.141 -0.63 1 96.19 315 ARG A O 1
ATOM 2387 N N . LEU A 1 316 ? 2.734 31.359 0.625 1 96.56 316 LEU A N 1
ATOM 2388 C CA . LEU A 1 316 ? 2.412 29.938 0.61 1 96.56 316 LEU A CA 1
ATOM 2389 C C . LEU A 1 316 ? 2.023 29.484 -0.792 1 96.56 316 LEU A C 1
ATOM 2391 O O . LEU A 1 316 ? 2.494 28.438 -1.266 1 96.56 316 LEU A O 1
ATOM 2395 N N . GLU A 1 317 ? 1.213 30.234 -1.403 1 94.56 317 GLU A N 1
ATOM 2396 C CA . GLU A 1 317 ? 0.71 29.891 -2.73 1 94.56 317 GLU A CA 1
ATOM 2397 C C . GLU A 1 317 ? 1.849 29.797 -3.744 1 94.56 317 GLU A C 1
ATOM 2399 O O . GLU A 1 317 ? 1.815 28.953 -4.645 1 94.56 317 GLU A O 1
ATOM 2404 N N . GLU A 1 318 ? 2.854 30.656 -3.541 1 93.62 318 GLU A N 1
ATOM 2405 C CA . GLU A 1 318 ? 3.986 30.688 -4.461 1 93.62 318 GLU A CA 1
ATOM 2406 C C . GLU A 1 318 ? 5.027 29.641 -4.105 1 93.62 318 GLU A C 1
ATOM 2408 O O . GLU A 1 318 ? 6.023 29.469 -4.812 1 93.62 318 GLU A O 1
ATOM 2413 N N . ALA A 1 319 ? 4.809 28.906 -3.059 1 91.75 319 ALA A N 1
ATOM 2414 C CA . ALA A 1 319 ? 5.688 27.828 -2.607 1 91.75 319 ALA A CA 1
ATOM 2415 C C . ALA A 1 319 ? 7.121 28.344 -2.43 1 91.75 319 ALA A C 1
ATOM 2417 O O . ALA A 1 319 ? 8.078 27.656 -2.799 1 91.75 319 ALA A O 1
ATOM 2418 N N . GLU A 1 320 ? 7.262 29.469 -1.865 1 90.94 320 GLU A N 1
ATOM 2419 C CA . GLU A 1 320 ? 8.578 30.094 -1.711 1 90.94 320 GLU A CA 1
ATOM 2420 C C . GLU A 1 320 ? 9.172 29.766 -0.343 1 90.94 320 GLU A C 1
ATOM 2422 O O . GLU A 1 320 ? 10.375 29.969 -0.123 1 90.94 320 GLU A O 1
ATOM 2427 N N . GLN A 1 321 ? 8.414 29.297 0.469 1 94.38 321 GLN A N 1
ATOM 2428 C CA . GLN A 1 321 ? 8.844 29.156 1.858 1 94.38 321 GLN A CA 1
ATOM 2429 C C . GLN A 1 321 ? 9.727 27.938 2.047 1 94.38 321 GLN A C 1
ATOM 2431 O O . GLN A 1 321 ? 9.688 27 1.236 1 94.38 321 GLN A O 1
ATOM 2436 N N . MET A 1 322 ? 10.555 27.938 3.057 1 97.19 322 MET A N 1
ATOM 2437 C CA . MET A 1 322 ? 11.195 26.781 3.672 1 97.19 322 MET A CA 1
ATOM 2438 C C . MET A 1 322 ? 10.641 26.531 5.07 1 97.19 322 MET A C 1
ATOM 2440 O O . MET A 1 322 ? 10.961 27.266 6.008 1 97.19 322 MET A O 1
ATOM 2444 N N . GLY A 1 323 ? 9.789 25.516 5.133 1 98.19 323 GLY A N 1
ATOM 2445 C CA . GLY A 1 323 ? 9.164 25.219 6.41 1 98.19 323 GLY A CA 1
ATOM 2446 C C . GLY A 1 323 ? 7.828 25.906 6.594 1 98.19 323 GLY A C 1
ATOM 2447 O O . GLY A 1 323 ? 7.055 26.047 5.645 1 98.19 323 GLY A O 1
ATOM 2448 N N . LYS A 1 324 ? 7.539 26.312 7.805 1 98.75 324 LYS A N 1
ATOM 2449 C CA . LYS A 1 324 ? 6.211 26.75 8.203 1 98.75 324 LYS A CA 1
ATOM 2450 C C . LYS A 1 324 ? 6.121 28.281 8.203 1 98.75 324 LYS A C 1
ATOM 2452 O O . LYS A 1 324 ? 7.098 28.969 8.523 1 98.75 324 LYS A O 1
ATOM 2457 N N . ILE A 1 325 ? 4.957 28.75 7.887 1 98.75 325 ILE A N 1
ATOM 2458 C CA . ILE A 1 325 ? 4.594 30.156 8.031 1 98.75 325 ILE A CA 1
ATOM 2459 C C . ILE A 1 325 ? 3.637 30.328 9.211 1 98.75 325 ILE A C 1
ATOM 2461 O O . ILE A 1 325 ? 2.719 29.531 9.391 1 98.75 325 ILE A O 1
ATOM 2465 N N . GLY A 1 326 ? 3.924 31.328 10.062 1 98.62 326 GLY A N 1
ATOM 2466 C CA . GLY A 1 326 ? 3.109 31.516 11.25 1 98.62 326 GLY A CA 1
ATOM 2467 C C . GLY A 1 326 ? 2.482 32.875 11.336 1 98.62 326 GLY A C 1
ATOM 2468 O O . GLY A 1 326 ? 2.805 33.781 10.531 1 98.62 326 GLY A O 1
ATOM 2469 N N . PHE A 1 327 ? 1.529 33.031 12.266 1 98.69 327 PHE A N 1
ATOM 2470 C CA . PHE A 1 327 ? 0.891 34.312 12.602 1 98.69 327 PHE A CA 1
ATOM 2471 C C . PHE A 1 327 ? 1.072 34.625 14.078 1 98.69 327 PHE A C 1
ATOM 2473 O O . PHE A 1 327 ? 0.968 33.719 14.93 1 98.69 327 PHE A O 1
ATOM 2480 N N . ILE A 1 328 ? 1.348 35.844 14.328 1 98.25 328 ILE A N 1
ATOM 2481 C CA . ILE A 1 328 ? 1.19 36.375 15.672 1 98.25 328 ILE A CA 1
ATOM 2482 C C . ILE A 1 328 ? -0.195 37 15.82 1 98.25 328 ILE A C 1
ATOM 2484 O O . ILE A 1 328 ? -0.649 37.75 14.938 1 98.25 328 ILE A O 1
ATOM 2488 N N . ILE A 1 329 ? -0.815 36.656 16.891 1 97.5 329 ILE A N 1
ATOM 2489 C CA . ILE A 1 329 ? -2.15 37.188 17.172 1 97.5 329 ILE A CA 1
ATOM 2490 C C . ILE A 1 329 ? -2.09 38.156 18.344 1 97.5 329 ILE A C 1
ATOM 2492 O O . ILE A 1 329 ? -1.704 37.781 19.453 1 97.5 329 ILE A O 1
ATOM 2496 N N . ARG A 1 330 ? -2.285 39.406 18.016 1 87.25 330 ARG A N 1
ATOM 2497 C CA . ARG A 1 330 ? -2.209 40.438 19.031 1 87.25 330 ARG A CA 1
ATOM 2498 C C . ARG A 1 330 ? -3.592 40.781 19.594 1 87.25 330 ARG A C 1
ATOM 2500 O O . ARG A 1 330 ? -4.562 40.875 18.844 1 87.25 330 ARG A O 1
ATOM 2507 N N . SER A 1 331 ? -3.826 40.344 20.859 1 74.12 331 SER A N 1
ATOM 2508 C CA . SER A 1 331 ? -5.09 40.719 21.484 1 74.12 331 SER A CA 1
ATOM 2509 C C . SER A 1 331 ? -5.051 42.156 21.969 1 74.12 331 SER A C 1
ATOM 2511 O O . SER A 1 331 ? -4.008 42.625 22.422 1 74.12 331 SER A O 1
ATOM 2513 N N . GLU A 1 332 ? -5.832 43.125 21.391 1 54.94 332 GLU A N 1
ATOM 2514 C CA . GLU A 1 332 ? -5.949 44.438 21.984 1 54.94 332 GLU A CA 1
ATOM 2515 C C . GLU A 1 332 ? -6.375 44.344 23.453 1 54.94 332 GLU A C 1
ATOM 2517 O O . GLU A 1 332 ? -7.301 43.594 23.781 1 54.94 332 GLU A O 1
ATOM 2522 N N . MET A 1 333 ? -5.398 44.094 24.328 1 45.06 333 MET A N 1
ATOM 2523 C CA . MET A 1 333 ? -5.812 44.25 25.719 1 45.06 333 MET A CA 1
ATOM 2524 C C . MET A 1 333 ? -6.883 45.344 25.844 1 45.06 333 MET A C 1
ATOM 2526 O O . MET A 1 333 ? -6.699 46.469 25.359 1 45.06 333 MET A O 1
ATOM 2530 N N . LEU A 1 334 ? -8.164 45 25.844 1 36.94 334 LEU A N 1
ATOM 2531 C CA . LEU A 1 334 ? -8.945 46.031 26.516 1 36.94 334 LEU A CA 1
ATOM 2532 C C . LEU A 1 334 ? -8.406 46.312 27.922 1 36.94 334 LEU A C 1
ATOM 2534 O O . LEU A 1 334 ? -8.062 45.375 28.641 1 36.94 334 LEU A O 1
ATOM 2538 N N . MET B 1 1 ? 14.094 -38.281 -23.781 1 94.94 1 MET B N 1
ATOM 2539 C CA . MET B 1 1 ? 12.781 -38.312 -23.156 1 94.94 1 MET B CA 1
ATOM 2540 C C . MET B 1 1 ? 11.781 -37.438 -23.875 1 94.94 1 MET B C 1
ATOM 2542 O O . MET B 1 1 ? 12.18 -36.5 -24.578 1 94.94 1 MET B O 1
ATOM 2546 N N . LYS B 1 2 ? 10.539 -37.75 -23.734 1 97.06 2 LYS 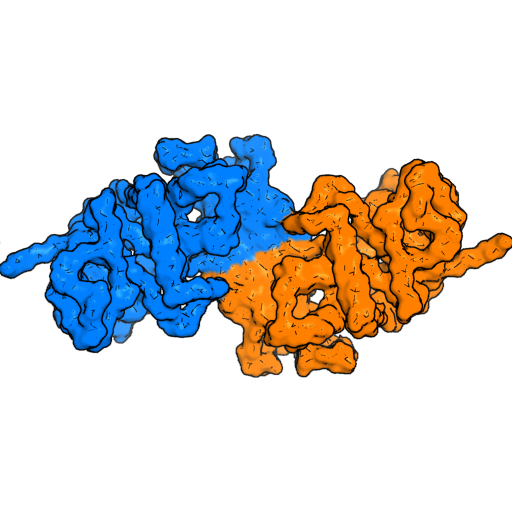B N 1
ATOM 2547 C CA . LYS B 1 2 ? 9.5 -36.906 -24.328 1 97.06 2 LYS B CA 1
ATOM 2548 C C . LYS B 1 2 ? 9.234 -35.688 -23.484 1 97.06 2 LYS B C 1
ATOM 2550 O O . LYS B 1 2 ? 9.25 -35.75 -22.25 1 97.06 2 LYS B O 1
ATOM 2555 N N . ALA B 1 3 ? 9.008 -34.562 -24.188 1 98.25 3 ALA B N 1
ATOM 2556 C CA . ALA B 1 3 ? 8.758 -33.312 -23.5 1 98.25 3 ALA B CA 1
ATOM 2557 C C . ALA B 1 3 ? 8.07 -32.312 -24.422 1 98.25 3 ALA B C 1
ATOM 2559 O O . ALA B 1 3 ? 7.98 -32.531 -25.625 1 98.25 3 ALA B O 1
ATOM 2560 N N . LEU B 1 4 ? 7.504 -31.359 -23.891 1 98.56 4 LEU B N 1
ATOM 2561 C CA . LEU B 1 4 ? 7.047 -30.188 -24.609 1 98.56 4 LEU B CA 1
ATOM 2562 C C . LEU B 1 4 ? 8.164 -29.141 -24.719 1 98.56 4 LEU B C 1
ATOM 2564 O O . LEU B 1 4 ? 8.531 -28.531 -23.719 1 98.56 4 LEU B O 1
ATOM 2568 N N . ILE B 1 5 ? 8.664 -28.891 -25.922 1 98.69 5 ILE B N 1
ATOM 2569 C CA . ILE B 1 5 ? 9.906 -28.156 -26.156 1 98.69 5 ILE B CA 1
ATOM 2570 C C . ILE B 1 5 ? 9.609 -26.891 -26.938 1 98.69 5 ILE B C 1
ATOM 2572 O O . ILE B 1 5 ? 8.906 -26.938 -27.953 1 98.69 5 ILE B O 1
ATOM 2576 N N . HIS B 1 6 ? 10.07 -25.734 -26.469 1 98.62 6 HIS B N 1
ATOM 2577 C CA . HIS B 1 6 ? 10.016 -24.469 -27.203 1 98.62 6 HIS B CA 1
ATOM 2578 C C . HIS B 1 6 ? 11.375 -24.109 -27.781 1 98.62 6 HIS B C 1
ATOM 2580 O O . HIS B 1 6 ? 12.367 -24.047 -27.047 1 98.62 6 HIS B O 1
ATOM 2586 N N . GLU B 1 7 ? 11.445 -23.828 -29.109 1 97.75 7 GLU B N 1
ATOM 2587 C CA . GLU B 1 7 ? 12.727 -23.5 -29.734 1 97.75 7 GLU B CA 1
ATOM 2588 C C . GLU B 1 7 ? 12.523 -22.938 -31.141 1 97.75 7 GLU B C 1
ATOM 2590 O O . GLU B 1 7 ? 11.477 -23.156 -31.766 1 97.75 7 GLU B O 1
ATOM 2595 N N . GLY B 1 8 ? 13.406 -22.141 -31.594 1 97.06 8 GLY B N 1
ATOM 2596 C CA . GLY B 1 8 ? 13.578 -21.766 -32.969 1 97.06 8 GLY B CA 1
ATOM 2597 C C . GLY B 1 8 ? 12.641 -20.656 -33.438 1 97.06 8 GLY B C 1
ATOM 2598 O O . GLY B 1 8 ? 12.945 -19.922 -34.375 1 97.06 8 GLY B O 1
ATOM 2599 N N . LYS B 1 9 ? 11.461 -20.609 -32.875 1 97.69 9 LYS B N 1
ATOM 2600 C CA . LYS B 1 9 ? 10.477 -19.578 -33.188 1 97.69 9 LYS B CA 1
ATOM 2601 C C . LYS B 1 9 ? 9.805 -19.031 -31.938 1 97.69 9 LYS B C 1
ATOM 2603 O O . LYS B 1 9 ? 9.664 -19.75 -30.953 1 97.69 9 LYS B O 1
ATOM 2608 N N . ALA B 1 10 ? 9.414 -17.797 -32.094 1 97.06 10 ALA B N 1
ATOM 2609 C CA . ALA B 1 10 ? 8.695 -17.203 -30.969 1 97.06 10 ALA B CA 1
ATOM 2610 C C . ALA B 1 10 ? 7.25 -17.672 -30.906 1 97.06 10 ALA B C 1
ATOM 2612 O O . ALA B 1 10 ? 6.68 -18.047 -31.938 1 97.06 10 ALA B O 1
ATOM 2613 N N . GLY B 1 11 ? 6.723 -17.688 -29.734 1 96.88 11 GLY B N 1
ATOM 2614 C CA . GLY B 1 11 ? 5.309 -17.984 -29.578 1 96.88 11 GLY B CA 1
ATOM 2615 C C . GLY B 1 11 ? 4.984 -19.453 -29.766 1 96.88 11 GLY B C 1
ATOM 2616 O O . GLY B 1 11 ? 5.852 -20.312 -29.578 1 96.88 11 GLY B O 1
ATOM 2617 N N . PHE B 1 12 ? 3.768 -19.719 -30.094 1 97.25 12 PHE B N 1
ATOM 2618 C CA . PHE B 1 12 ? 3.248 -21.078 -30.188 1 97.25 12 PHE B CA 1
ATOM 2619 C C . PHE B 1 12 ? 3.908 -21.844 -31.328 1 97.25 12 PHE B C 1
ATOM 2621 O O . PHE B 1 12 ? 4.02 -23.062 -31.297 1 97.25 12 PHE B O 1
ATOM 2628 N N . SER B 1 13 ? 4.316 -21.109 -32.281 1 97.25 13 SER B N 1
ATOM 2629 C CA . SER B 1 13 ? 4.934 -21.719 -33.469 1 97.25 13 SER B CA 1
ATOM 2630 C C . SER B 1 13 ? 6.223 -22.438 -33.125 1 97.25 13 SER B C 1
ATOM 2632 O O . SER B 1 13 ? 6.676 -23.312 -33.844 1 97.25 13 SER B O 1
ATOM 2634 N N . GLY B 1 14 ? 6.797 -22.078 -32 1 97.81 14 GLY B N 1
ATOM 2635 C CA . GLY B 1 14 ? 8.031 -22.719 -31.578 1 97.81 14 GLY B CA 1
ATOM 2636 C C . GLY B 1 14 ? 7.812 -23.891 -30.641 1 97.81 14 GLY B C 1
ATOM 2637 O O . GLY B 1 14 ? 8.766 -24.547 -30.219 1 97.81 14 GLY B O 1
ATOM 2638 N N . LEU B 1 15 ? 6.637 -24.141 -30.234 1 98.12 15 LEU B N 1
ATOM 2639 C CA . LEU B 1 15 ? 6.301 -25.156 -29.25 1 98.12 15 LEU B CA 1
ATOM 2640 C C . LEU B 1 15 ? 6.004 -26.5 -29.922 1 98.12 15 LEU B C 1
ATOM 2642 O O . LEU B 1 15 ? 5.219 -26.562 -30.875 1 98.12 15 LEU B O 1
ATOM 2646 N N . SER B 1 16 ? 6.633 -27.609 -29.484 1 98 16 SER B N 1
ATOM 2647 C CA . SER B 1 16 ? 6.402 -28.922 -30.047 1 98 16 SER B CA 1
ATOM 2648 C C . SER B 1 16 ? 6.594 -30.016 -29 1 98 16 SER B C 1
ATOM 2650 O O . SER B 1 16 ? 7.312 -29.828 -28.016 1 98 16 SER B O 1
ATOM 2652 N N . TYR B 1 17 ? 5.891 -31.094 -29.156 1 97.81 17 TYR B N 1
ATOM 2653 C CA . TYR B 1 17 ? 6.062 -32.312 -28.359 1 97.81 17 TYR B CA 1
ATOM 2654 C C . TYR B 1 17 ? 7.039 -33.25 -29.031 1 97.81 17 TYR B C 1
ATOM 2656 O O . TYR B 1 17 ? 6.824 -33.688 -30.156 1 97.81 17 TYR B O 1
ATOM 2664 N N . GLY B 1 18 ? 8.148 -33.531 -28.344 1 96.62 18 GLY B N 1
ATOM 2665 C CA . GLY B 1 18 ? 9.172 -34.344 -28.969 1 96.62 18 GLY B CA 1
ATOM 2666 C C . GLY B 1 18 ? 10.188 -34.875 -27.969 1 96.62 18 GLY B C 1
ATOM 2667 O O . GLY B 1 18 ? 9.938 -34.906 -26.766 1 96.62 18 GLY B O 1
ATOM 2668 N N . GLU B 1 19 ? 11.281 -35.406 -28.562 1 97 19 GLU B N 1
ATOM 2669 C CA . GLU B 1 19 ? 12.305 -36.031 -27.734 1 97 19 GLU B CA 1
ATOM 2670 C C . GLU B 1 19 ? 13.445 -35.062 -27.438 1 97 19 GLU B C 1
ATOM 2672 O O . GLU B 1 19 ? 13.836 -34.281 -28.297 1 97 19 GLU B O 1
ATOM 2677 N N . ILE B 1 20 ? 13.93 -35.094 -26.281 1 96.88 20 ILE B N 1
ATOM 2678 C CA . ILE B 1 20 ? 15.094 -34.312 -25.859 1 96.88 20 ILE B CA 1
ATOM 2679 C C . ILE B 1 20 ? 15.945 -35.125 -24.906 1 96.88 20 ILE B C 1
ATOM 2681 O O . ILE B 1 20 ? 15.438 -36.031 -24.219 1 96.88 20 ILE B O 1
ATOM 2685 N N . ALA B 1 21 ? 17.25 -34.844 -24.859 1 95.94 21 ALA B N 1
ATOM 2686 C CA . ALA B 1 21 ? 18.172 -35.594 -24.016 1 95.94 21 ALA B CA 1
ATOM 2687 C C . ALA B 1 21 ? 17.828 -35.438 -22.531 1 95.94 21 ALA B C 1
ATOM 2689 O O . ALA B 1 21 ? 17.484 -34.344 -22.094 1 95.94 21 ALA B O 1
ATOM 2690 N N . GLU B 1 22 ? 17.922 -36.531 -21.844 1 95.19 22 GLU B N 1
ATOM 2691 C CA . GLU B 1 22 ? 17.703 -36.5 -20.391 1 95.19 22 GLU B CA 1
ATOM 2692 C C . GLU B 1 22 ? 18.922 -35.906 -19.672 1 95.19 22 GLU B C 1
ATOM 2694 O O . GLU B 1 22 ? 20.062 -36.094 -20.125 1 95.19 22 GLU B O 1
ATOM 2699 N N . ARG B 1 23 ? 18.625 -35.281 -18.594 1 94.81 23 ARG B N 1
ATOM 2700 C CA . ARG B 1 23 ? 19.688 -34.812 -17.734 1 94.81 23 ARG B CA 1
ATOM 2701 C C . ARG B 1 23 ? 19.844 -35.688 -16.5 1 94.81 23 ARG B C 1
ATOM 2703 O O . ARG B 1 23 ? 18.844 -36.188 -15.953 1 94.81 23 ARG B O 1
ATOM 2710 N N . VAL B 1 24 ? 21.078 -35.875 -16.109 1 96 24 VAL B N 1
ATOM 2711 C CA . VAL B 1 24 ? 21.375 -36.562 -14.859 1 96 24 VAL B CA 1
ATOM 2712 C C . VAL B 1 24 ? 21.578 -35.562 -13.727 1 96 24 VAL B C 1
ATOM 2714 O O . VAL B 1 24 ? 22.234 -34.531 -13.914 1 96 24 VAL B O 1
ATOM 2717 N N . PRO B 1 25 ? 20.969 -35.875 -12.578 1 98.25 25 PRO B N 1
ATOM 2718 C CA . PRO B 1 25 ? 21.109 -34.906 -11.492 1 98.25 25 PRO B CA 1
ATOM 2719 C C . PRO B 1 25 ? 22.547 -34.781 -10.977 1 98.25 25 PRO B C 1
ATOM 2721 O O . PRO B 1 25 ? 23.219 -35.812 -10.797 1 98.25 25 PRO B O 1
ATOM 2724 N N . GLY B 1 26 ? 23.031 -33.562 -10.859 1 98 26 GLY B N 1
ATOM 2725 C CA . GLY B 1 26 ? 24.312 -33.312 -10.234 1 98 26 GLY B CA 1
ATOM 2726 C C . GLY B 1 26 ? 24.234 -33.219 -8.727 1 98 26 GLY B C 1
ATOM 2727 O O . GLY B 1 26 ? 23.234 -33.594 -8.125 1 98 26 GLY B O 1
ATOM 2728 N N . ALA B 1 27 ? 25.391 -32.719 -8.125 1 98.25 27 ALA B N 1
ATOM 2729 C CA . ALA B 1 27 ? 25.438 -32.562 -6.672 1 98.25 27 ALA B CA 1
ATOM 2730 C C . ALA B 1 27 ? 24.312 -31.656 -6.184 1 98.25 27 ALA B C 1
ATOM 2732 O O . ALA B 1 27 ? 24.109 -30.578 -6.73 1 98.25 27 ALA B O 1
ATOM 2733 N N . GLY B 1 28 ? 23.547 -32.125 -5.18 1 98.31 28 GLY B N 1
ATOM 2734 C CA . GLY B 1 28 ? 22.484 -31.359 -4.57 1 98.31 28 GLY B CA 1
ATOM 2735 C C . GLY B 1 28 ? 21.188 -31.406 -5.363 1 98.31 28 GLY B C 1
ATOM 2736 O O . GLY B 1 28 ? 20.188 -30.828 -4.945 1 98.31 28 GLY B O 1
ATOM 2737 N N . GLU B 1 29 ? 21.172 -32.156 -6.469 1 98.69 29 GLU B N 1
ATOM 2738 C CA . GLU B 1 29 ? 20.016 -32.188 -7.348 1 98.69 29 GLU B CA 1
ATOM 2739 C C . GLU B 1 29 ? 19.328 -33.562 -7.301 1 98.69 29 GLU B C 1
ATOM 2741 O O . GLU B 1 29 ? 19.906 -34.531 -6.809 1 98.69 29 GLU B O 1
ATOM 2746 N N . VAL B 1 30 ? 18.109 -33.625 -7.805 1 98.81 30 VAL B N 1
ATOM 2747 C CA . VAL B 1 30 ? 17.375 -34.875 -7.938 1 98.81 30 VAL B CA 1
ATOM 2748 C C . VAL B 1 30 ? 16.672 -34.906 -9.289 1 98.81 30 VAL B C 1
ATOM 2750 O O . VAL B 1 30 ? 16.391 -33.875 -9.875 1 98.81 30 VAL B O 1
ATOM 2753 N N . SER B 1 31 ? 16.422 -36.062 -9.711 1 98.5 31 SER B N 1
ATOM 2754 C CA . SER B 1 31 ? 15.555 -36.312 -10.867 1 98.5 31 SER B CA 1
ATOM 2755 C C . SER B 1 31 ? 14.18 -36.812 -10.43 1 98.5 31 SER B C 1
ATOM 2757 O O . SER B 1 31 ? 14.07 -37.719 -9.594 1 98.5 31 SER B O 1
ATOM 2759 N N . VAL B 1 32 ? 13.203 -36.188 -10.867 1 98.62 32 VAL B N 1
ATOM 2760 C CA . VAL B 1 32 ? 11.828 -36.562 -10.586 1 98.62 32 VAL B CA 1
ATOM 2761 C C . VAL B 1 32 ? 11.172 -37.125 -11.859 1 98.62 32 VAL B C 1
ATOM 2763 O O . VAL B 1 32 ? 11.133 -36.438 -12.891 1 98.62 32 VAL B O 1
ATOM 2766 N N . ARG B 1 33 ? 10.703 -38.312 -11.82 1 98.44 33 ARG B N 1
ATOM 2767 C CA . ARG B 1 33 ? 9.844 -38.844 -12.875 1 98.44 33 ARG B CA 1
ATOM 2768 C C . ARG B 1 33 ? 8.422 -38.312 -12.727 1 98.44 33 ARG B C 1
ATOM 2770 O O . ARG B 1 33 ? 7.676 -38.75 -11.844 1 98.44 33 ARG B O 1
ATOM 2777 N N . LEU B 1 34 ? 8.062 -37.438 -13.594 1 98.56 34 LEU B N 1
ATOM 2778 C CA . LEU B 1 34 ? 6.812 -36.719 -13.461 1 98.56 34 LEU B CA 1
ATOM 2779 C C . LEU B 1 34 ? 5.625 -37.562 -13.867 1 98.56 34 LEU B C 1
ATOM 2781 O O . LEU B 1 34 ? 5.699 -38.312 -14.852 1 98.56 34 LEU B O 1
ATOM 2785 N N . LYS B 1 35 ? 4.602 -37.5 -13.109 1 98.44 35 LYS B N 1
ATOM 2786 C CA . LYS B 1 35 ? 3.338 -38.156 -13.406 1 98.44 35 LYS B CA 1
ATOM 2787 C C . LYS B 1 35 ? 2.307 -37.156 -13.945 1 98.44 35 LYS B C 1
ATOM 2789 O O . LYS B 1 35 ? 1.501 -37.5 -14.812 1 98.44 35 LYS B O 1
ATOM 2794 N N . THR B 1 36 ? 2.285 -36.031 -13.367 1 98.69 36 THR B N 1
ATOM 2795 C CA . THR B 1 36 ? 1.351 -34.969 -13.727 1 98.69 36 THR B CA 1
ATOM 2796 C C . THR B 1 36 ? 2.031 -33.594 -13.672 1 98.69 36 THR B C 1
ATOM 2798 O O . THR B 1 36 ? 3.078 -33.469 -13.039 1 98.69 36 THR B O 1
ATOM 2801 N N . ALA B 1 37 ? 1.54 -32.656 -14.383 1 98.75 37 ALA B N 1
ATOM 2802 C CA . ALA B 1 37 ? 1.989 -31.266 -14.406 1 98.75 37 ALA B CA 1
ATOM 2803 C C . ALA B 1 37 ? 0.807 -30.312 -14.539 1 98.75 37 ALA B C 1
ATOM 2805 O O . ALA B 1 37 ? -0.296 -30.719 -14.906 1 98.75 37 ALA B O 1
ATOM 2806 N N . GLY B 1 38 ? 1.041 -29.109 -14.164 1 98.75 38 GLY B N 1
ATOM 2807 C CA . GLY B 1 38 ? -0.028 -28.125 -14.219 1 98.75 38 GLY B CA 1
ATOM 2808 C C . GLY B 1 38 ? 0.26 -26.984 -15.18 1 98.75 38 GLY B C 1
ATOM 2809 O O . GLY B 1 38 ? 1.395 -26.5 -15.258 1 98.75 38 GLY B O 1
ATOM 2810 N N . LEU B 1 39 ? -0.76 -26.609 -15.93 1 98.5 39 LEU B N 1
ATOM 2811 C CA . LEU B 1 39 ? -0.679 -25.469 -16.844 1 98.5 39 LEU B CA 1
ATOM 2812 C C . LEU B 1 39 ? -0.997 -24.172 -16.125 1 98.5 39 LEU B C 1
AT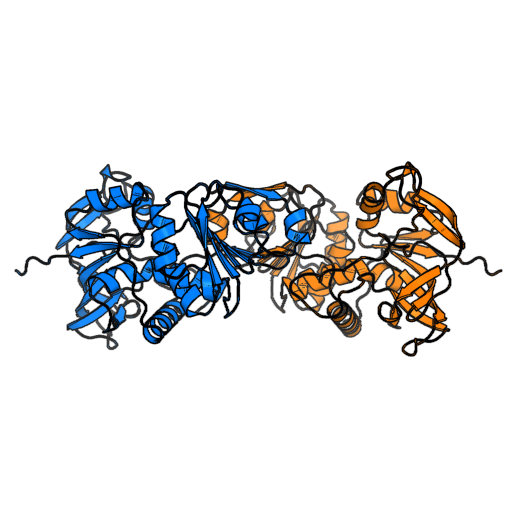OM 2814 O O . LEU B 1 39 ? -1.935 -24.094 -15.336 1 98.5 39 LEU B O 1
ATOM 2818 N N . ASN B 1 40 ? -0.19 -23.156 -16.328 1 97.81 40 ASN B N 1
ATOM 2819 C CA . ASN B 1 40 ? -0.357 -21.828 -15.758 1 97.81 40 ASN B CA 1
ATOM 2820 C C . ASN B 1 40 ? -0.344 -20.734 -16.828 1 97.81 40 ASN B C 1
ATOM 2822 O O . ASN B 1 40 ? 0.213 -20.938 -17.906 1 97.81 40 ASN B O 1
ATOM 2826 N N . HIS B 1 41 ? -0.917 -19.594 -16.516 1 95.44 41 HIS B N 1
ATOM 2827 C CA . HIS B 1 41 ? -0.895 -18.469 -17.453 1 95.44 41 HIS B CA 1
ATOM 2828 C C . HIS B 1 41 ? 0.535 -18.078 -17.812 1 95.44 41 HIS B C 1
ATOM 2830 O O . HIS B 1 41 ? 0.803 -17.641 -18.938 1 95.44 41 HIS B O 1
ATOM 2836 N N . ARG B 1 42 ? 1.422 -18.219 -16.906 1 95.31 42 ARG B N 1
ATOM 2837 C CA . ARG B 1 42 ? 2.832 -17.922 -17.156 1 95.31 42 ARG B CA 1
ATOM 2838 C C . ARG B 1 42 ? 3.359 -18.734 -18.344 1 95.31 42 ARG B C 1
ATOM 2840 O O . ARG B 1 42 ? 4.234 -18.266 -19.078 1 95.31 42 ARG B O 1
ATOM 2847 N N . ASP B 1 43 ? 2.852 -19.875 -18.562 1 97.81 43 ASP B N 1
ATOM 2848 C CA . ASP B 1 43 ? 3.32 -20.734 -19.656 1 97.81 43 ASP B CA 1
ATOM 2849 C C . ASP B 1 43 ? 3.045 -20.109 -21.016 1 97.81 43 ASP B C 1
ATOM 2851 O O . ASP B 1 43 ? 3.795 -20.312 -21.969 1 97.81 43 ASP B O 1
ATOM 2855 N N . LEU B 1 44 ? 1.948 -19.297 -21.047 1 96 44 LEU B N 1
ATOM 2856 C CA . LEU B 1 44 ? 1.666 -18.547 -22.266 1 96 44 LEU B CA 1
ATOM 2857 C C . LEU B 1 44 ? 2.721 -17.469 -22.5 1 96 44 LEU B C 1
ATOM 2859 O O . LEU B 1 44 ? 3.182 -17.266 -23.625 1 96 44 LEU B O 1
ATOM 2863 N N . PHE B 1 45 ? 3.176 -16.828 -21.422 1 94.12 45 PHE B N 1
ATOM 2864 C CA . PHE B 1 45 ? 4.125 -15.719 -21.516 1 94.12 45 PHE B CA 1
ATOM 2865 C C . PHE B 1 45 ? 5.52 -16.234 -21.859 1 94.12 45 PHE B C 1
ATOM 2867 O O . PHE B 1 45 ? 6.27 -15.562 -22.562 1 94.12 45 PHE B O 1
ATOM 2874 N N . VAL B 1 46 ? 5.844 -17.359 -21.375 1 97.06 46 VAL B N 1
ATOM 2875 C CA . VAL B 1 46 ? 7.16 -17.953 -21.578 1 97.06 46 VAL B CA 1
ATOM 2876 C C . VAL B 1 46 ? 7.426 -18.141 -23.062 1 97.06 46 VAL B C 1
ATOM 2878 O O . VAL B 1 46 ? 8.562 -18 -23.516 1 97.06 46 VAL B O 1
ATOM 2881 N N . LEU B 1 47 ? 6.406 -18.359 -23.844 1 97.06 47 LEU B N 1
ATOM 2882 C CA . LEU B 1 47 ? 6.551 -18.625 -25.281 1 97.06 47 LEU B CA 1
ATOM 2883 C C . LEU B 1 47 ? 7.078 -17.391 -26 1 97.06 47 LEU B C 1
ATOM 2885 O O . LEU B 1 47 ? 7.645 -17.5 -27.094 1 97.06 47 LEU B O 1
ATOM 2889 N N . ASN B 1 48 ? 6.887 -16.219 -25.375 1 95.69 48 ASN B N 1
ATOM 2890 C CA . ASN B 1 48 ? 7.359 -14.992 -26 1 95.69 48 ASN B CA 1
ATOM 2891 C C . ASN B 1 48 ? 8.594 -14.438 -25.297 1 95.69 48 ASN B C 1
ATOM 2893 O O . ASN B 1 48 ? 9.312 -13.609 -25.844 1 95.69 48 ASN B O 1
ATOM 2897 N N . ARG B 1 49 ? 8.797 -14.859 -24.125 1 95.81 49 ARG B N 1
ATOM 2898 C CA . ARG B 1 49 ? 9.969 -14.422 -23.375 1 95.81 49 ARG B CA 1
ATOM 2899 C C . ARG B 1 49 ? 11.203 -15.219 -23.781 1 95.81 49 ARG B C 1
ATOM 2901 O O . ARG B 1 49 ? 12.32 -14.695 -23.766 1 95.81 49 ARG B O 1
ATOM 2908 N N . HIS B 1 50 ? 10.992 -16.469 -23.984 1 96.81 50 HIS B N 1
ATOM 2909 C CA . HIS B 1 50 ? 12.055 -17.328 -24.5 1 96.81 50 HIS B CA 1
ATOM 2910 C C . HIS B 1 50 ? 12.344 -17.031 -25.969 1 96.81 50 HIS B C 1
ATOM 2912 O O . HIS B 1 50 ? 11.492 -17.25 -26.828 1 96.81 50 HIS B O 1
ATOM 2918 N N . LEU B 1 51 ? 13.57 -16.672 -26.234 1 96.06 51 LEU B N 1
ATOM 2919 C CA . LEU B 1 51 ? 13.898 -16.156 -27.547 1 96.06 51 LEU B CA 1
ATOM 2920 C C . LEU B 1 51 ? 14.234 -17.281 -28.516 1 96.06 51 LEU B C 1
ATOM 2922 O O . LEU B 1 51 ? 14.766 -18.312 -28.109 1 96.06 51 LEU B O 1
ATOM 2926 N N . PRO B 1 52 ? 14.008 -16.984 -29.828 1 95.81 52 PRO B N 1
ATOM 2927 C CA . PRO B 1 52 ? 14.336 -17.984 -30.844 1 95.81 52 PRO B CA 1
ATOM 2928 C C . PRO B 1 52 ? 15.812 -18.375 -30.844 1 95.81 52 PRO B C 1
ATOM 2930 O O . PRO B 1 52 ? 16.156 -19.5 -31.203 1 95.81 52 PRO B O 1
ATOM 2933 N N . SER B 1 53 ? 16.672 -17.469 -30.484 1 96.88 53 SER B N 1
ATOM 2934 C CA . SER B 1 53 ? 18.109 -17.719 -30.5 1 96.88 53 SER B CA 1
ATOM 2935 C C . SER B 1 53 ? 18.547 -18.5 -29.266 1 96.88 53 SER B C 1
ATOM 2937 O O . SER B 1 53 ? 19.672 -19 -29.219 1 96.88 53 SER B O 1
ATOM 2939 N N . ASP B 1 54 ? 17.672 -18.625 -28.234 1 97.44 54 ASP B N 1
ATOM 2940 C CA . ASP B 1 54 ? 17.984 -19.359 -27.031 1 97.44 54 ASP B CA 1
ATOM 2941 C C . ASP B 1 54 ? 17.984 -20.875 -27.281 1 97.44 54 ASP B C 1
ATOM 2943 O O . ASP B 1 54 ? 17.344 -21.344 -28.234 1 97.44 54 ASP B O 1
ATOM 2947 N N . PRO B 1 55 ? 18.75 -21.625 -26.5 1 97.19 55 PRO B N 1
ATOM 2948 C CA . PRO B 1 55 ? 18.688 -23.078 -26.641 1 97.19 55 PRO B CA 1
ATOM 2949 C C . PRO B 1 55 ? 17.297 -23.641 -26.359 1 97.19 55 PRO B C 1
ATOM 2951 O O . PRO B 1 55 ? 16.484 -22.984 -25.703 1 97.19 55 PRO B O 1
ATOM 2954 N N . PRO B 1 56 ? 17.031 -24.844 -26.859 1 98.12 56 PRO B N 1
ATOM 2955 C CA . PRO B 1 56 ? 15.734 -25.469 -26.594 1 98.12 56 PRO B CA 1
ATOM 2956 C C . PRO B 1 56 ? 15.383 -25.484 -25.109 1 98.12 56 PRO B C 1
ATOM 2958 O O . PRO B 1 56 ? 16.266 -25.719 -24.266 1 98.12 56 PRO B O 1
ATOM 2961 N N . LEU B 1 57 ? 14.102 -25.25 -24.828 1 98.56 57 LEU B N 1
ATOM 2962 C CA . LEU B 1 57 ? 13.617 -25.141 -23.453 1 98.56 57 LEU B CA 1
ATOM 2963 C C . LEU B 1 57 ? 12.383 -26.016 -23.25 1 98.56 57 LEU B C 1
ATOM 2965 O O . LEU B 1 57 ? 11.422 -25.922 -24.016 1 98.56 57 LEU B O 1
ATOM 2969 N N . ILE B 1 58 ? 12.477 -26.938 -22.25 1 98.75 58 ILE B N 1
ATOM 2970 C CA . ILE B 1 58 ? 11.25 -27.547 -21.766 1 98.75 58 ILE B CA 1
ATOM 2971 C C . ILE B 1 58 ? 10.5 -26.547 -20.875 1 98.75 58 ILE B C 1
ATOM 2973 O O . ILE B 1 58 ? 11.039 -26.062 -19.875 1 98.75 58 ILE B O 1
ATOM 2977 N N . ILE B 1 59 ? 9.227 -26.25 -21.203 1 98.62 59 ILE B N 1
ATOM 2978 C CA . ILE B 1 59 ? 8.508 -25.25 -20.422 1 98.62 59 ILE B CA 1
ATOM 2979 C C . ILE B 1 59 ? 7.703 -25.938 -19.312 1 98.62 59 ILE B C 1
ATOM 2981 O O . ILE B 1 59 ? 7.832 -27.141 -19.109 1 98.62 59 ILE B O 1
ATOM 2985 N N . GLY B 1 60 ? 6.98 -25.125 -18.578 1 98.75 60 GLY B N 1
ATOM 2986 C CA . GLY B 1 60 ? 6.199 -25.641 -17.453 1 98.75 60 GLY B CA 1
ATOM 2987 C C . GLY B 1 60 ? 6.836 -25.375 -16.109 1 98.75 60 GLY B C 1
ATOM 2988 O O . GLY B 1 60 ? 8.062 -25.391 -15.984 1 98.75 60 GLY B O 1
ATOM 2989 N N . SER B 1 61 ? 5.926 -25.266 -15.07 1 98.75 61 SER B N 1
ATOM 2990 C CA . SER B 1 61 ? 6.441 -24.891 -13.758 1 98.75 61 SER B CA 1
ATOM 2991 C C . SER B 1 61 ? 5.953 -25.859 -12.68 1 98.75 61 SER B C 1
ATOM 2993 O O . SER B 1 61 ? 6.691 -26.188 -11.75 1 98.75 61 SER B O 1
ATOM 2995 N N . ASP B 1 62 ? 4.766 -26.359 -12.812 1 98.38 62 ASP B N 1
ATOM 2996 C CA . ASP B 1 62 ? 4.141 -27.219 -11.82 1 98.38 62 ASP B CA 1
ATOM 2997 C C . ASP B 1 62 ? 4.309 -28.688 -12.188 1 98.38 62 ASP B C 1
ATOM 2999 O O . ASP B 1 62 ? 4.211 -29.062 -13.367 1 98.38 62 ASP B O 1
ATOM 3003 N N . GLY B 1 63 ? 4.512 -29.469 -11.156 1 98.69 63 GLY B N 1
ATOM 3004 C CA . GLY B 1 63 ? 4.562 -30.891 -11.414 1 98.69 63 GLY B CA 1
ATOM 3005 C C . GLY B 1 63 ? 4.633 -31.734 -10.148 1 98.69 63 GLY B C 1
ATOM 3006 O O . GLY B 1 63 ? 4.949 -31.203 -9.078 1 98.69 63 GLY B O 1
ATOM 3007 N N . ALA B 1 64 ? 4.281 -32.969 -10.258 1 98.88 64 ALA B N 1
ATOM 3008 C CA . ALA B 1 64 ? 4.371 -34 -9.203 1 98.88 64 ALA B CA 1
ATOM 3009 C C . ALA B 1 64 ? 4.754 -35.344 -9.781 1 98.88 64 ALA B C 1
ATOM 3011 O O . ALA B 1 64 ? 4.387 -35.688 -10.906 1 98.88 64 ALA B O 1
ATOM 3012 N N . GLY B 1 65 ? 5.516 -36.031 -9.031 1 98.62 65 GLY B N 1
ATOM 3013 C CA . GLY B 1 65 ? 5.988 -37.344 -9.461 1 98.62 65 GLY B CA 1
ATOM 3014 C C . GLY B 1 65 ? 6.805 -38.062 -8.406 1 98.62 65 GLY B C 1
ATOM 3015 O O . GLY B 1 65 ? 6.621 -37.812 -7.211 1 98.62 65 GLY B O 1
ATOM 3016 N N . MET B 1 66 ? 7.629 -38.969 -8.93 1 98.5 66 MET B N 1
ATOM 3017 C CA . MET B 1 66 ? 8.43 -39.781 -8.031 1 98.5 66 MET B CA 1
ATOM 3018 C C . MET B 1 66 ? 9.922 -39.531 -8.242 1 98.5 66 MET B C 1
ATOM 3020 O O . MET B 1 66 ? 10.383 -39.438 -9.383 1 98.5 66 MET B O 1
ATOM 3024 N N . ILE B 1 67 ? 10.664 -39.438 -7.074 1 98.75 67 ILE B N 1
ATOM 3025 C CA . ILE B 1 67 ? 12.117 -39.375 -7.195 1 98.75 67 ILE B CA 1
ATOM 3026 C C . ILE B 1 67 ? 12.648 -40.625 -7.898 1 98.75 67 ILE B C 1
ATOM 3028 O O . ILE B 1 67 ? 12.344 -41.75 -7.492 1 98.75 67 ILE B O 1
ATOM 3032 N N . ASP B 1 68 ? 13.414 -40.438 -8.945 1 97.38 68 ASP B N 1
ATOM 3033 C CA . ASP B 1 68 ? 13.93 -41.625 -9.625 1 97.38 68 ASP B CA 1
ATOM 3034 C C . ASP B 1 68 ? 15.453 -41.656 -9.594 1 97.38 68 ASP B C 1
ATOM 3036 O O . ASP B 1 68 ? 16.062 -42.688 -9.883 1 97.38 68 ASP B O 1
ATOM 3040 N N . ALA B 1 69 ? 16.125 -40.531 -9.281 1 98.25 69 ALA B N 1
ATOM 3041 C CA . ALA B 1 69 ? 17.562 -40.469 -9.047 1 98.25 69 ALA B CA 1
ATOM 3042 C C . ALA B 1 69 ? 17.922 -39.344 -8.094 1 98.25 69 ALA B C 1
ATOM 3044 O O . ALA B 1 69 ? 17.234 -38.312 -8.039 1 98.25 69 ALA B O 1
ATOM 3045 N N . VAL B 1 70 ? 18.969 -39.531 -7.312 1 98.38 70 VAL B N 1
ATOM 3046 C CA . VAL B 1 70 ? 19.453 -38.531 -6.355 1 98.38 70 VAL B CA 1
ATOM 3047 C C . VAL B 1 70 ? 20.938 -38.25 -6.598 1 98.38 70 VAL B C 1
ATOM 3049 O O . VAL B 1 70 ? 21.719 -39.188 -6.84 1 98.38 70 VAL B O 1
ATOM 3052 N N . GLY B 1 71 ? 21.25 -36.969 -6.66 1 98.06 71 GLY B N 1
ATOM 3053 C CA . GLY B 1 71 ? 22.641 -36.594 -6.844 1 98.06 71 GLY B CA 1
ATOM 3054 C C . GLY B 1 71 ? 23.453 -36.656 -5.566 1 98.06 71 GLY B C 1
ATOM 3055 O O . GLY B 1 71 ? 22.922 -37 -4.504 1 98.06 71 GLY B O 1
ATOM 3056 N N . GLU B 1 72 ? 24.781 -36.375 -5.762 1 97.69 72 GLU B N 1
ATOM 3057 C CA . GLU B 1 72 ? 25.719 -36.406 -4.645 1 97.69 72 GLU B CA 1
ATOM 3058 C C . GLU B 1 72 ? 25.297 -35.438 -3.535 1 97.69 72 GLU B C 1
ATOM 3060 O O . GLU B 1 72 ? 24.875 -34.312 -3.809 1 97.69 72 GLU B O 1
ATOM 3065 N N . GLY B 1 73 ? 25.281 -35.906 -2.271 1 97.81 73 GLY B N 1
ATOM 3066 C CA . GLY B 1 73 ? 25.078 -35.062 -1.113 1 97.81 73 GLY B CA 1
ATOM 3067 C C . GLY B 1 73 ? 23.625 -34.906 -0.724 1 97.81 73 GLY B C 1
ATOM 3068 O O . GLY B 1 73 ? 23.312 -34.219 0.26 1 97.81 73 GLY B O 1
ATOM 3069 N N . VAL B 1 74 ? 22.75 -35.469 -1.51 1 97.94 74 VAL B N 1
ATOM 3070 C CA . VAL B 1 74 ? 21.328 -35.344 -1.204 1 97.94 74 VAL B CA 1
ATOM 3071 C C . VAL B 1 74 ? 20.922 -36.438 -0.23 1 97.94 74 VAL B C 1
ATOM 3073 O O . VAL B 1 74 ? 21.109 -37.625 -0.51 1 97.94 74 VAL B O 1
ATOM 3076 N N . HIS B 1 75 ? 20.375 -36.062 0.957 1 96.19 75 HIS B N 1
ATOM 3077 C CA . HIS B 1 75 ? 19.984 -37.031 1.97 1 96.19 75 HIS B CA 1
ATOM 3078 C C . HIS B 1 75 ? 18.562 -36.781 2.443 1 96.19 75 HIS B C 1
ATOM 3080 O O . HIS B 1 75 ? 18.016 -37.594 3.215 1 96.19 75 HIS B O 1
ATOM 3086 N N . THR B 1 76 ? 17.922 -35.75 1.976 1 95.69 76 THR B N 1
ATOM 3087 C CA . THR B 1 76 ? 16.609 -35.312 2.461 1 95.69 76 THR B CA 1
ATOM 3088 C C . THR B 1 76 ? 15.508 -36.094 1.749 1 95.69 76 THR B C 1
ATOM 3090 O O . THR B 1 76 ? 14.359 -36.094 2.195 1 95.69 76 THR B O 1
ATOM 3093 N N . VAL B 1 77 ? 15.82 -36.719 0.57 1 97.75 77 VAL B N 1
ATOM 3094 C CA . VAL B 1 77 ? 14.875 -37.531 -0.199 1 97.75 77 VAL B CA 1
ATOM 3095 C C . VAL B 1 77 ? 15.57 -38.781 -0.74 1 97.75 77 VAL B C 1
ATOM 3097 O O . VAL B 1 77 ? 16.797 -38.812 -0.797 1 97.75 77 VAL B O 1
ATOM 3100 N N . LYS B 1 78 ? 14.766 -39.75 -1.158 1 97.88 78 LYS B N 1
ATOM 3101 C CA . LYS B 1 78 ? 15.297 -40.969 -1.75 1 97.88 78 LYS B CA 1
ATOM 3102 C C . LYS B 1 78 ? 14.453 -41.438 -2.941 1 97.88 78 LYS B C 1
ATOM 3104 O O . LYS B 1 78 ? 13.305 -41 -3.09 1 97.88 78 LYS B O 1
ATOM 3109 N N . VAL B 1 79 ? 15.047 -42.281 -3.723 1 98.31 79 VAL B N 1
ATOM 3110 C CA . VAL B 1 79 ? 14.359 -42.844 -4.875 1 98.31 79 VAL B CA 1
ATOM 3111 C C . VAL B 1 79 ? 13.062 -43.531 -4.418 1 98.31 79 VAL B C 1
ATOM 3113 O O . VAL B 1 79 ? 13.047 -44.25 -3.426 1 98.31 79 VAL B O 1
ATOM 3116 N N . GLY B 1 80 ? 11.969 -43.188 -5.062 1 98.38 80 GLY B N 1
ATOM 3117 C CA . GLY B 1 80 ? 10.68 -43.781 -4.723 1 98.38 80 GLY B CA 1
ATOM 3118 C C . GLY B 1 80 ? 9.773 -42.812 -3.979 1 98.38 80 GLY B C 1
ATOM 3119 O O . GLY B 1 80 ? 8.562 -43.031 -3.889 1 98.38 80 GLY B O 1
ATOM 3120 N N . ASP B 1 81 ? 10.32 -41.781 -3.4 1 98.62 81 ASP B N 1
ATOM 3121 C CA . ASP B 1 81 ? 9.516 -40.781 -2.689 1 98.62 81 ASP B CA 1
ATOM 3122 C C . ASP B 1 81 ? 8.555 -40.062 -3.641 1 98.62 81 ASP B C 1
ATOM 3124 O O . ASP B 1 81 ? 8.93 -39.719 -4.758 1 98.62 81 ASP B O 1
ATOM 3128 N N . GLU B 1 82 ? 7.242 -39.875 -3.275 1 98.81 82 GLU B N 1
ATOM 3129 C CA . GLU B 1 82 ? 6.266 -39.062 -3.99 1 98.81 82 GLU B CA 1
ATOM 3130 C C . GLU B 1 82 ? 6.422 -37.594 -3.641 1 98.81 82 GLU B C 1
ATOM 3132 O O . GLU B 1 82 ? 6.324 -37.219 -2.473 1 98.81 82 GLU B O 1
ATOM 3137 N N . VAL B 1 83 ? 6.652 -36.75 -4.648 1 98.88 83 VAL B N 1
ATOM 3138 C CA . VAL B 1 83 ? 6.984 -35.344 -4.336 1 98.88 83 VAL B CA 1
ATOM 3139 C C . VAL B 1 83 ? 6.215 -34.406 -5.266 1 98.88 83 VAL B C 1
ATOM 3141 O O . VAL B 1 83 ? 5.727 -34.844 -6.316 1 98.88 83 VAL B O 1
ATOM 3144 N N . MET B 1 84 ? 5.984 -33.25 -4.832 1 98.81 84 MET B N 1
ATOM 3145 C CA . MET B 1 84 ? 5.602 -32.094 -5.629 1 98.81 84 MET B CA 1
ATOM 3146 C C . MET B 1 84 ? 6.785 -31.141 -5.824 1 98.81 84 MET B C 1
ATOM 3148 O O . MET B 1 84 ? 7.688 -31.094 -4.988 1 98.81 84 MET B O 1
ATOM 3152 N N . ILE B 1 85 ? 6.762 -30.422 -6.867 1 98.69 85 ILE B N 1
ATOM 3153 C CA . ILE B 1 85 ? 7.828 -29.469 -7.16 1 98.69 85 ILE B CA 1
ATOM 3154 C C . ILE B 1 85 ? 7.418 -28.078 -6.695 1 98.69 85 ILE B C 1
ATOM 3156 O O . ILE B 1 85 ? 6.367 -27.562 -7.09 1 98.69 85 ILE B O 1
ATOM 3160 N N . ASN B 1 86 ? 8.172 -27.438 -5.793 1 98.75 86 ASN B N 1
ATOM 3161 C CA . ASN B 1 86 ? 8.109 -26 -5.57 1 98.75 86 ASN B CA 1
ATOM 3162 C C . ASN B 1 86 ? 8.781 -25.219 -6.703 1 98.75 86 ASN B C 1
ATOM 3164 O O . ASN B 1 86 ? 10 -25.25 -6.848 1 98.75 86 ASN B O 1
ATOM 3168 N N . PRO B 1 87 ? 8.008 -24.547 -7.434 1 98.44 87 PRO B N 1
ATOM 3169 C CA . PRO B 1 87 ? 8.57 -23.938 -8.641 1 98.44 87 PRO B CA 1
ATOM 3170 C C . PRO B 1 87 ? 9.438 -22.719 -8.344 1 98.44 87 PRO B C 1
ATOM 3172 O O . PRO B 1 87 ? 10.141 -22.234 -9.234 1 98.44 87 PRO B O 1
ATOM 3175 N N . GLY B 1 88 ? 9.328 -22.141 -7.172 1 98.44 88 GLY B N 1
ATOM 3176 C CA . GLY B 1 88 ? 10.18 -21.016 -6.805 1 98.44 88 GLY B CA 1
ATOM 3177 C C . GLY B 1 88 ? 11.578 -21.438 -6.402 1 98.44 88 GLY B C 1
ATOM 3178 O O . GLY B 1 88 ? 11.758 -22.156 -5.418 1 98.44 88 GLY B O 1
ATOM 3179 N N . LEU B 1 89 ? 12.594 -20.984 -7.191 1 98.31 89 LEU B N 1
ATOM 3180 C CA . LEU B 1 89 ? 13.984 -21.328 -6.93 1 98.31 89 LEU B CA 1
ATOM 3181 C C . LEU B 1 89 ? 14.727 -20.172 -6.273 1 98.31 89 LEU B C 1
ATOM 3183 O O . LEU B 1 89 ? 14.672 -19.047 -6.766 1 98.31 89 LEU B O 1
ATOM 3187 N N . GLY B 1 90 ? 15.375 -20.375 -5.176 1 97.5 90 GLY B N 1
ATOM 3188 C CA . GLY B 1 90 ? 16.266 -19.391 -4.598 1 97.5 90 GLY B CA 1
ATOM 3189 C C . GLY B 1 90 ? 15.555 -18.422 -3.672 1 97.5 90 GLY B C 1
ATOM 3190 O O . GLY B 1 90 ? 16.031 -17.297 -3.449 1 97.5 90 GLY B O 1
ATOM 3191 N N . TRP B 1 91 ? 14.43 -18.688 -3.166 1 98.44 91 TRP B N 1
ATOM 3192 C CA . TRP B 1 91 ? 13.703 -17.891 -2.193 1 98.44 91 TRP B CA 1
ATOM 3193 C C . TRP B 1 91 ? 13.227 -18.75 -1.023 1 98.44 91 TRP B C 1
ATOM 3195 O O . TRP B 1 91 ? 12.07 -19.172 -0.985 1 98.44 91 TRP B O 1
ATOM 3205 N N . GLN B 1 92 ? 14.023 -18.922 -0.047 1 98 92 GLN B N 1
ATOM 3206 C CA . GLN B 1 92 ? 13.781 -19.875 1.031 1 98 92 GLN B CA 1
ATOM 3207 C C . GLN B 1 92 ? 12.906 -19.25 2.117 1 98 92 GLN B C 1
ATOM 3209 O O . GLN B 1 92 ? 11.836 -19.797 2.434 1 98 92 GLN B O 1
ATOM 3214 N N . GLU B 1 93 ? 13.375 -18.062 2.605 1 98.38 93 GLU B N 1
ATOM 3215 C CA . GLU B 1 93 ? 12.711 -17.422 3.742 1 98.38 93 GLU B CA 1
ATOM 3216 C C . GLU B 1 93 ? 11.82 -16.266 3.291 1 98.38 93 GLU B C 1
ATOM 3218 O O . GLU B 1 93 ? 12.133 -15.586 2.316 1 98.38 93 GLU B O 1
ATOM 3223 N N . LYS B 1 94 ? 10.758 -16.078 4.117 1 98.38 94 LYS B N 1
ATOM 3224 C CA . LYS B 1 94 ? 9.867 -14.953 3.832 1 98.38 94 LYS B CA 1
ATOM 3225 C C . LYS B 1 94 ? 10.633 -13.633 3.818 1 98.38 94 LYS B C 1
ATOM 3227 O O . LYS B 1 94 ? 11.461 -13.383 4.695 1 98.38 94 LYS B O 1
ATOM 3232 N N . SER B 1 95 ? 10.375 -12.836 2.828 1 98.31 95 SER B N 1
ATOM 3233 C CA . SER B 1 95 ? 10.898 -11.484 2.686 1 98.31 95 SER B CA 1
ATOM 3234 C C . SER B 1 95 ? 9.93 -10.586 1.926 1 98.31 95 SER B C 1
ATOM 3236 O O . SER B 1 95 ? 8.914 -11.055 1.417 1 98.31 95 SER B O 1
ATOM 3238 N N . ASP B 1 96 ? 10.141 -9.336 1.954 1 97.38 96 ASP B N 1
ATOM 3239 C CA . ASP B 1 96 ? 9.195 -8.391 1.36 1 97.38 96 ASP B CA 1
ATOM 3240 C C . ASP B 1 96 ? 9.117 -8.578 -0.153 1 97.38 96 ASP B C 1
ATOM 3242 O O . ASP B 1 96 ? 8.094 -8.273 -0.767 1 97.38 96 ASP B O 1
ATOM 3246 N N . ALA B 1 97 ? 10.195 -9.031 -0.759 1 97.94 97 ALA B N 1
ATOM 3247 C CA . ALA B 1 97 ? 10.273 -9.383 -2.174 1 97.94 97 ALA B CA 1
ATOM 3248 C C . ALA B 1 97 ? 11.258 -10.531 -2.398 1 97.94 97 ALA B C 1
ATOM 3250 O O . ALA B 1 97 ? 12.039 -10.875 -1.509 1 97.94 97 ALA B O 1
ATOM 3251 N N . PRO B 1 98 ? 11.086 -11.172 -3.555 1 97.75 98 PRO B N 1
ATOM 3252 C CA . PRO B 1 98 ? 12.062 -12.234 -3.822 1 97.75 98 PRO B CA 1
ATOM 3253 C C . PRO B 1 98 ? 13.5 -11.742 -3.771 1 97.75 98 PRO B C 1
ATOM 3255 O O . PRO B 1 98 ? 13.797 -10.625 -4.207 1 97.75 98 PRO B O 1
ATOM 3258 N N . PRO B 1 99 ? 14.391 -12.57 -3.24 1 97.19 99 PRO B N 1
ATOM 3259 C CA . PRO B 1 99 ? 15.805 -12.188 -3.232 1 97.19 99 PRO B CA 1
ATOM 3260 C C . PRO B 1 99 ? 16.438 -12.227 -4.625 1 97.19 99 PRO B C 1
ATOM 3262 O O . PRO B 1 99 ? 15.852 -12.797 -5.551 1 97.19 99 PRO B O 1
ATOM 3265 N N . ALA B 1 100 ? 17.625 -11.57 -4.715 1 95.06 100 ALA B N 1
ATOM 3266 C CA . ALA B 1 100 ? 18.391 -11.68 -5.949 1 95.06 100 ALA B CA 1
ATOM 3267 C C . ALA B 1 100 ? 18.672 -13.141 -6.297 1 95.06 100 ALA B C 1
ATOM 3269 O O . ALA B 1 100 ? 18.984 -13.945 -5.418 1 95.06 100 ALA B O 1
ATOM 3270 N N . GLY B 1 101 ? 18.453 -13.461 -7.531 1 95.44 101 GLY B N 1
ATOM 3271 C CA . GLY B 1 101 ? 18.734 -14.82 -7.973 1 95.44 101 GLY B CA 1
ATOM 3272 C C . GLY B 1 101 ? 17.484 -15.688 -8.023 1 95.44 101 GLY B C 1
ATOM 3273 O O . GLY B 1 101 ? 17.547 -16.828 -8.484 1 95.44 101 GLY B O 1
ATOM 3274 N N . PHE B 1 102 ? 16.406 -15.188 -7.527 1 97.5 102 PHE B N 1
ATOM 3275 C CA . PHE B 1 102 ? 15.133 -15.906 -7.602 1 97.5 102 PHE B CA 1
ATOM 3276 C C . PHE B 1 102 ? 14.789 -16.25 -9.047 1 97.5 102 PHE B C 1
ATOM 3278 O O . PHE B 1 102 ? 14.898 -15.398 -9.93 1 97.5 102 PHE B O 1
ATOM 3285 N N . GLU B 1 103 ? 14.398 -17.5 -9.273 1 97.38 103 GLU B N 1
ATOM 3286 C CA . GLU B 1 103 ? 13.922 -17.984 -10.57 1 97.38 103 GLU B CA 1
ATOM 3287 C C . GLU B 1 103 ? 12.695 -18.875 -10.406 1 97.38 103 GLU B C 1
ATOM 3289 O O . GLU B 1 103 ? 12.367 -19.297 -9.297 1 97.38 103 GLU B O 1
ATOM 3294 N N . ILE B 1 104 ? 12.047 -19.062 -11.508 1 98.06 104 ILE B N 1
ATOM 3295 C CA . ILE B 1 104 ? 10.906 -19.969 -11.531 1 98.06 104 ILE B CA 1
ATOM 3296 C C . ILE B 1 104 ? 11.195 -21.125 -12.492 1 98.06 104 ILE B C 1
ATOM 3298 O O . ILE B 1 104 ? 11.695 -20.906 -13.602 1 98.06 104 ILE B O 1
ATOM 3302 N N . VAL B 1 105 ? 10.93 -22.312 -12.07 1 98.5 105 VAL B N 1
ATOM 3303 C CA . VAL B 1 105 ? 11.086 -23.5 -12.898 1 98.5 105 VAL B CA 1
ATOM 3304 C C . VAL B 1 105 ? 10.453 -23.266 -14.266 1 98.5 105 VAL B C 1
ATOM 3306 O O . VAL B 1 105 ? 9.336 -22.766 -14.367 1 98.5 105 VAL B O 1
ATOM 3309 N N . GLY B 1 106 ? 11.148 -23.625 -15.344 1 98.12 106 GLY B N 1
ATOM 3310 C CA . GLY B 1 106 ? 10.594 -23.531 -16.688 1 98.12 106 GLY B CA 1
ATOM 3311 C C . GLY B 1 106 ? 11.117 -22.344 -17.469 1 98.12 106 GLY B C 1
ATOM 3312 O O . GLY B 1 106 ? 10.797 -22.172 -18.641 1 98.12 106 GLY B O 1
ATOM 3313 N N . LEU B 1 107 ? 11.844 -21.5 -16.922 1 96.56 107 LEU B N 1
ATOM 3314 C CA . LEU B 1 107 ? 12.562 -20.375 -17.516 1 96.56 107 LEU B CA 1
ATOM 3315 C C . LEU B 1 107 ? 13.406 -19.656 -16.469 1 96.56 107 LEU B C 1
ATOM 3317 O O . LEU B 1 107 ? 12.867 -19.078 -15.523 1 96.56 107 LEU B O 1
ATOM 3321 N N . PRO B 1 108 ? 14.711 -19.703 -16.578 1 94.69 108 PRO B N 1
ATOM 3322 C CA . PRO B 1 108 ? 15.469 -19.938 -17.812 1 94.69 108 PRO B CA 1
ATOM 3323 C C . PRO B 1 108 ? 15.797 -21.422 -18.016 1 94.69 108 PRO B C 1
ATOM 3325 O O . PRO B 1 108 ? 16.188 -21.828 -19.109 1 94.69 108 PRO B O 1
ATOM 3328 N N . ASP B 1 109 ? 15.766 -22.234 -17 1 95.56 109 ASP B N 1
ATOM 3329 C CA . ASP B 1 109 ? 16.094 -23.641 -17.125 1 95.56 109 ASP B CA 1
ATOM 3330 C C . ASP B 1 109 ? 14.844 -24.469 -17.422 1 95.56 109 ASP B C 1
ATOM 3332 O O . ASP B 1 109 ? 13.727 -23.953 -17.391 1 95.56 109 ASP B O 1
ATOM 3336 N N . HIS B 1 110 ? 15.039 -25.75 -17.719 1 98.31 110 HIS B N 1
ATOM 3337 C CA . HIS B 1 110 ? 13.977 -26.656 -18.156 1 98.31 110 HIS B CA 1
ATOM 3338 C C . HIS B 1 110 ? 12.883 -26.766 -17.094 1 98.31 110 HIS B C 1
ATOM 3340 O O . HIS B 1 110 ? 13.156 -26.656 -15.898 1 98.31 110 HIS B O 1
ATOM 3346 N N . GLY B 1 111 ? 11.656 -27.062 -17.625 1 98.75 111 GLY B N 1
ATOM 3347 C CA . GLY B 1 111 ? 10.492 -27.125 -16.75 1 98.75 111 GLY B CA 1
ATOM 3348 C C . GLY B 1 111 ? 9.891 -28.516 -16.641 1 98.75 111 GLY B C 1
ATOM 3349 O O . GLY B 1 111 ? 10.602 -29.516 -16.75 1 98.75 111 GLY B O 1
ATOM 3350 N N . THR B 1 112 ? 8.625 -28.531 -16.375 1 98.81 112 THR B N 1
ATOM 3351 C CA . THR B 1 112 ? 8.008 -29.75 -15.883 1 98.81 112 THR B CA 1
ATOM 3352 C C . THR B 1 112 ? 7.199 -30.438 -16.984 1 98.81 112 THR B C 1
ATOM 3354 O O . THR B 1 112 ? 6.645 -31.516 -16.766 1 98.81 112 THR B O 1
ATOM 3357 N N . PHE B 1 113 ? 7.031 -29.844 -18.125 1 98.75 113 PHE B N 1
ATOM 3358 C CA . PHE B 1 113 ? 6.266 -30.5 -19.188 1 98.75 113 PHE B CA 1
ATOM 3359 C C . PHE B 1 113 ? 7.113 -31.547 -19.906 1 98.75 113 PHE B C 1
ATOM 3361 O O . PHE B 1 113 ? 7.375 -31.406 -21.109 1 98.75 113 PHE B O 1
ATOM 3368 N N . ALA B 1 114 ? 7.48 -32.562 -19.156 1 98.38 114 ALA B N 1
ATOM 3369 C CA . ALA B 1 114 ? 8.375 -33.656 -19.609 1 98.38 114 ALA B CA 1
ATOM 3370 C C . ALA B 1 114 ? 8.195 -34.906 -18.781 1 98.38 114 ALA B C 1
ATOM 3372 O O . ALA B 1 114 ? 7.527 -34.875 -17.734 1 98.38 114 ALA B O 1
ATOM 3373 N N . GLU B 1 115 ? 8.797 -35.969 -19.266 1 98.25 115 GLU B N 1
ATOM 3374 C CA . GLU B 1 115 ? 8.742 -37.219 -18.516 1 98.25 115 GLU B CA 1
ATOM 3375 C C . GLU B 1 115 ? 9.523 -37.125 -17.219 1 98.25 115 GLU B C 1
ATOM 3377 O O . GLU B 1 115 ? 9.156 -37.719 -16.203 1 98.25 115 GLU B O 1
ATOM 3382 N N . LYS B 1 116 ? 10.641 -36.344 -17.281 1 98.19 116 LYS B N 1
ATOM 3383 C CA . LYS B 1 116 ? 11.477 -36.156 -16.094 1 98.19 116 LYS B CA 1
ATOM 3384 C C . LYS B 1 116 ? 11.93 -34.719 -15.969 1 98.19 116 LYS B C 1
ATOM 3386 O O . LYS B 1 116 ? 11.961 -33.969 -16.953 1 98.19 116 LYS B O 1
ATOM 3391 N N . ILE B 1 117 ? 12.312 -34.344 -14.766 1 98.62 117 ILE B N 1
ATOM 3392 C CA . ILE B 1 117 ? 12.93 -33.062 -14.523 1 98.62 117 ILE B CA 1
ATOM 3393 C C . ILE B 1 117 ? 14.016 -33.188 -13.461 1 98.62 117 ILE B C 1
ATOM 3395 O O . ILE B 1 117 ? 13.883 -33.969 -12.531 1 98.62 117 ILE B O 1
ATOM 3399 N N . VAL B 1 118 ? 15.047 -32.406 -13.656 1 98.69 118 VAL B N 1
ATOM 3400 C CA . VAL B 1 118 ? 16.078 -32.281 -12.633 1 98.69 118 VAL B CA 1
ATOM 3401 C C . VAL B 1 118 ? 15.953 -30.938 -11.93 1 98.69 118 VAL B C 1
ATOM 3403 O O . VAL B 1 118 ? 15.891 -29.891 -12.578 1 98.69 118 VAL B O 1
ATOM 3406 N N . VAL B 1 119 ? 15.859 -30.953 -10.602 1 98.62 119 VAL B N 1
ATOM 3407 C CA . VAL B 1 119 ? 15.734 -29.734 -9.797 1 98.62 119 VAL B CA 1
ATOM 3408 C C . VAL B 1 119 ? 16.578 -29.859 -8.539 1 98.62 119 VAL B C 1
ATOM 3410 O O . VAL B 1 119 ? 16.984 -30.953 -8.156 1 98.62 119 VAL B O 1
ATOM 3413 N N . PRO B 1 120 ? 16.938 -28.688 -7.883 1 98.44 120 PRO B N 1
ATOM 3414 C CA . PRO B 1 120 ? 17.531 -28.812 -6.551 1 98.44 120 PRO B CA 1
ATOM 3415 C C . PRO B 1 120 ? 16.672 -29.641 -5.594 1 98.44 120 PRO B C 1
ATOM 3417 O O . PRO B 1 120 ? 15.445 -29.516 -5.605 1 98.44 120 PRO B O 1
ATOM 3420 N N . ALA B 1 121 ? 17.328 -30.469 -4.789 1 98.56 121 ALA B N 1
ATOM 3421 C CA . ALA B 1 121 ? 16.609 -31.344 -3.863 1 98.56 121 ALA B CA 1
ATOM 3422 C C . ALA B 1 121 ? 15.68 -30.531 -2.957 1 98.56 121 ALA B C 1
ATOM 3424 O O . ALA B 1 121 ? 14.578 -30.984 -2.615 1 98.56 121 ALA B O 1
ATOM 3425 N N . GLU B 1 122 ? 16.062 -29.312 -2.598 1 97.81 122 GLU B N 1
ATOM 3426 C CA . GLU B 1 122 ? 15.305 -28.484 -1.668 1 97.81 122 GLU B CA 1
ATOM 3427 C C . GLU B 1 122 ? 13.992 -28.016 -2.293 1 97.81 122 GLU B C 1
ATOM 3429 O O . GLU B 1 122 ? 13.109 -27.516 -1.592 1 97.81 122 GLU B O 1
ATOM 3434 N N . ASN B 1 123 ? 13.805 -28.172 -3.561 1 98.44 123 ASN B N 1
ATOM 3435 C CA . ASN B 1 123 ? 12.602 -27.719 -4.25 1 98.44 123 ASN B CA 1
ATOM 3436 C C . ASN B 1 123 ? 11.609 -28.859 -4.441 1 98.44 123 ASN B C 1
ATOM 3438 O O . ASN B 1 123 ? 10.57 -28.688 -5.09 1 98.44 123 ASN B O 1
ATOM 3442 N N . THR B 1 124 ? 11.922 -29.984 -3.881 1 98.5 124 THR B N 1
ATOM 3443 C CA . THR B 1 124 ? 10.945 -31.078 -3.812 1 98.5 124 THR B CA 1
ATOM 3444 C C . THR B 1 124 ? 10.344 -31.172 -2.412 1 98.5 124 THR B C 1
ATOM 3446 O O . THR B 1 124 ? 11.055 -31.016 -1.416 1 98.5 124 THR B O 1
ATOM 3449 N N . VAL B 1 125 ? 9.047 -31.297 -2.381 1 98.44 125 VAL B N 1
ATOM 3450 C CA . VAL B 1 125 ? 8.336 -31.469 -1.116 1 98.44 125 VAL B CA 1
ATOM 3451 C C . VAL B 1 125 ? 7.492 -32.75 -1.156 1 98.44 125 VAL B C 1
ATOM 3453 O O . VAL B 1 125 ? 6.984 -33.125 -2.213 1 98.44 125 VAL B O 1
ATOM 3456 N N . PRO B 1 126 ? 7.336 -33.344 0.004 1 98.5 126 PRO B N 1
ATOM 3457 C CA . PRO B 1 126 ? 6.477 -34.531 -0.014 1 98.5 126 PRO B CA 1
ATOM 3458 C C . PRO B 1 126 ? 5.062 -34.25 -0.507 1 98.5 126 PRO B C 1
ATOM 3460 O O . PRO B 1 126 ? 4.473 -33.219 -0.12 1 98.5 126 PRO B O 1
ATOM 3463 N N . LYS B 1 127 ? 4.582 -35.031 -1.38 1 98.56 127 LYS B N 1
ATOM 3464 C CA . LYS B 1 127 ? 3.188 -34.906 -1.798 1 98.56 127 LYS B CA 1
ATOM 3465 C C . LYS B 1 127 ? 2.238 -35.219 -0.643 1 98.56 127 LYS B C 1
ATOM 3467 O O . LYS B 1 127 ? 2.354 -36.25 -0 1 98.56 127 LYS B O 1
ATOM 3472 N N . PRO B 1 128 ? 1.312 -34.312 -0.315 1 98.5 128 PRO B N 1
ATOM 3473 C CA . PRO B 1 128 ? 0.299 -34.688 0.669 1 98.5 128 PRO B CA 1
ATOM 3474 C C . PRO B 1 128 ? -0.465 -35.969 0.267 1 98.5 128 PRO B C 1
ATOM 3476 O O . PRO B 1 128 ? -0.918 -36.062 -0.875 1 98.5 128 PRO B O 1
ATOM 3479 N N . THR B 1 129 ? -0.699 -36.812 1.185 1 97.88 129 THR B N 1
ATOM 3480 C CA . THR B 1 129 ? -1.227 -38.125 0.882 1 97.88 129 THR B CA 1
ATOM 3481 C C . THR B 1 129 ? -2.684 -38.062 0.438 1 97.88 129 THR B C 1
ATOM 3483 O O . THR B 1 129 ? -3.164 -38.906 -0.308 1 97.88 129 THR B O 1
ATOM 3486 N N . TYR B 1 130 ? -3.367 -37 0.882 1 98.44 130 TYR B N 1
ATOM 3487 C CA . TYR B 1 130 ? -4.797 -36.938 0.604 1 98.44 130 TYR B CA 1
ATOM 3488 C C . TYR B 1 130 ? -5.047 -36.375 -0.801 1 98.44 130 TYR B C 1
ATOM 3490 O O . TYR B 1 130 ? -6.184 -36.406 -1.282 1 98.44 130 TYR B O 1
ATOM 3498 N N . LEU B 1 131 ? -4.008 -35.938 -1.489 1 98.81 131 LEU B N 1
ATOM 3499 C CA . LEU B 1 131 ? -4.152 -35.406 -2.84 1 98.81 131 LEU B CA 1
ATOM 3500 C C . LEU B 1 131 ? -3.865 -36.5 -3.881 1 98.81 131 LEU B C 1
ATOM 3502 O O . LEU B 1 131 ? -2.945 -37.312 -3.711 1 98.81 131 LEU B O 1
ATOM 3506 N N . SER B 1 132 ? -4.68 -36.5 -4.961 1 98.75 132 SER B N 1
ATOM 3507 C CA . SER B 1 132 ? -4.34 -37.312 -6.129 1 98.75 132 SER B CA 1
ATOM 3508 C C . SER B 1 132 ? -3.143 -36.719 -6.871 1 98.75 132 SER B C 1
ATOM 3510 O O . SER B 1 132 ? -2.703 -35.625 -6.578 1 98.75 132 SER B O 1
ATOM 3512 N N . TRP B 1 133 ? -2.566 -37.469 -7.77 1 98.44 133 TRP B N 1
ATOM 3513 C CA . TRP B 1 133 ? -1.469 -36.969 -8.594 1 98.44 133 TRP B CA 1
ATOM 3514 C C . TRP B 1 133 ? -1.901 -35.75 -9.398 1 98.44 133 TRP B C 1
ATOM 3516 O O . TRP B 1 133 ? -1.154 -34.781 -9.5 1 98.44 133 TRP B O 1
ATOM 3526 N N . GLU B 1 134 ? -3.135 -35.844 -9.969 1 98.56 134 GLU B N 1
ATOM 3527 C CA . GLU B 1 134 ? -3.646 -34.719 -10.758 1 98.56 134 GLU B CA 1
ATOM 3528 C C . GLU B 1 134 ? -3.781 -33.469 -9.914 1 98.56 134 GLU B C 1
ATOM 3530 O O . GLU B 1 134 ? -3.414 -32.375 -10.352 1 98.56 134 GLU B O 1
ATOM 3535 N N . GLU B 1 135 ? -4.289 -33.625 -8.703 1 98.81 135 GLU B N 1
ATOM 3536 C CA . GLU B 1 135 ? -4.434 -32.5 -7.785 1 98.81 135 GLU B CA 1
ATOM 3537 C C . GLU B 1 135 ? -3.076 -31.938 -7.379 1 98.81 135 GLU B C 1
ATOM 3539 O O . GLU B 1 135 ? -2.869 -30.719 -7.391 1 98.81 135 GLU B O 1
ATOM 3544 N N . ALA B 1 136 ? -2.137 -32.781 -7.109 1 98.81 136 ALA B N 1
ATOM 3545 C CA . ALA B 1 136 ? -0.802 -32.375 -6.672 1 98.81 136 ALA B CA 1
ATOM 3546 C C . ALA B 1 136 ? -0.049 -31.656 -7.789 1 98.81 136 ALA B C 1
ATOM 3548 O O . ALA B 1 136 ? 0.666 -30.688 -7.543 1 98.81 136 ALA B O 1
ATOM 3549 N N . GLY B 1 137 ? -0.254 -32.094 -8.984 1 98.69 137 GLY B N 1
ATOM 3550 C CA . GLY B 1 137 ? 0.519 -31.594 -10.109 1 98.69 137 GLY B CA 1
ATOM 3551 C C . GLY B 1 137 ? 0.104 -30.203 -10.547 1 98.69 137 GLY B C 1
ATOM 3552 O O . GLY B 1 137 ? 0.836 -29.531 -11.273 1 98.69 137 GLY B O 1
ATOM 3553 N N . VAL B 1 138 ? -1.105 -29.75 -10.109 1 98.75 138 VAL B N 1
ATOM 3554 C CA . VAL B 1 138 ? -1.613 -28.469 -10.594 1 98.75 138 VAL B CA 1
ATOM 3555 C C . VAL B 1 138 ? -1.611 -27.438 -9.461 1 98.75 138 VAL B C 1
ATOM 3557 O O . VAL B 1 138 ? -2.117 -26.328 -9.617 1 98.75 138 VAL B O 1
ATOM 3560 N N . LEU B 1 139 ? -1.014 -27.641 -8.336 1 98.56 139 LEU B N 1
ATOM 3561 C CA . LEU B 1 139 ? -1.256 -26.938 -7.082 1 98.56 139 LEU B CA 1
ATOM 3562 C C . LEU B 1 139 ? -0.235 -25.828 -6.879 1 98.56 139 LEU B C 1
ATOM 3564 O O . LEU B 1 139 ? -0.596 -24.719 -6.496 1 98.56 139 LEU B O 1
ATOM 3568 N N . SER B 1 140 ? 0.991 -26.031 -7.164 1 98.75 140 SER B N 1
ATOM 3569 C CA . SER B 1 140 ? 2.104 -25.344 -6.527 1 98.75 140 SER B CA 1
ATOM 3570 C C . SER B 1 140 ? 2.125 -23.859 -6.91 1 98.75 140 SER B C 1
ATOM 3572 O O . SER B 1 140 ? 2.031 -23 -6.043 1 98.75 140 SER B O 1
ATOM 3574 N N . LEU B 1 141 ? 2.209 -23.562 -8.164 1 98.75 141 LEU B N 1
ATOM 3575 C CA . LEU B 1 141 ? 2.422 -22.188 -8.578 1 98.75 141 LEU B CA 1
ATOM 3576 C C . LEU B 1 141 ? 1.205 -21.328 -8.25 1 98.75 141 LEU B C 1
ATOM 3578 O O . LEU B 1 141 ? 1.333 -20.281 -7.594 1 98.75 141 LEU B O 1
ATOM 3582 N N . ALA B 1 142 ? 0.029 -21.766 -8.656 1 98.62 142 ALA B N 1
ATOM 3583 C CA . ALA B 1 142 ? -1.19 -21 -8.43 1 98.62 142 ALA B CA 1
ATOM 3584 C C . ALA B 1 142 ? -1.506 -20.906 -6.938 1 98.62 142 ALA B C 1
ATOM 3586 O O . ALA B 1 142 ? -1.864 -19.828 -6.438 1 98.62 142 ALA B O 1
ATOM 3587 N N . GLY B 1 143 ? -1.379 -22.031 -6.242 1 98.88 143 GLY B N 1
ATOM 3588 C CA . GLY B 1 143 ? -1.645 -22.031 -4.809 1 98.88 143 GLY B CA 1
ATOM 3589 C C . GLY B 1 143 ? -0.742 -21.094 -4.035 1 98.88 143 GLY B C 1
ATOM 3590 O O . GLY B 1 143 ? -1.213 -20.328 -3.186 1 98.88 143 GLY B O 1
ATOM 3591 N N . LEU B 1 144 ? 0.547 -21.156 -4.336 1 98.94 144 LEU B N 1
ATOM 3592 C CA . LEU B 1 144 ? 1.518 -20.344 -3.625 1 98.94 144 LEU B CA 1
ATOM 3593 C C . LEU B 1 144 ? 1.288 -18.859 -3.914 1 98.94 144 LEU B C 1
ATOM 3595 O O . LEU B 1 144 ? 1.402 -18.016 -3.018 1 98.94 144 LEU B O 1
ATOM 3599 N N . THR B 1 145 ? 0.939 -18.547 -5.18 1 98.75 145 THR B N 1
ATOM 3600 C CA . THR B 1 145 ? 0.6 -17.172 -5.551 1 98.75 145 THR B CA 1
ATOM 3601 C C . THR B 1 145 ? -0.597 -16.672 -4.746 1 98.75 145 THR B C 1
ATOM 3603 O O . THR B 1 145 ? -0.568 -15.578 -4.199 1 98.75 145 THR B O 1
ATOM 3606 N N . ALA B 1 146 ? -1.604 -17.484 -4.617 1 98.88 146 ALA B N 1
ATOM 3607 C CA . ALA B 1 146 ? -2.809 -17.141 -3.869 1 98.88 146 ALA B CA 1
ATOM 3608 C C . ALA B 1 146 ? -2.502 -16.969 -2.385 1 98.88 146 ALA B C 1
ATOM 3610 O O . ALA B 1 146 ? -2.977 -16.016 -1.753 1 98.88 146 ALA B O 1
ATOM 3611 N N . TYR B 1 147 ? -1.704 -17.891 -1.866 1 98.94 147 TYR B N 1
ATOM 3612 C CA . TYR B 1 147 ? -1.413 -17.891 -0.437 1 98.94 147 TYR B CA 1
ATOM 3613 C C . TYR B 1 147 ? -0.684 -16.609 -0.033 1 98.94 147 TYR B C 1
ATOM 3615 O O . TYR B 1 147 ? -1.064 -15.945 0.938 1 98.94 147 TYR B O 1
ATOM 3623 N N . ARG B 1 148 ? 0.326 -16.297 -0.771 1 98.94 148 ARG B N 1
ATOM 3624 C CA . ARG B 1 148 ? 1.068 -15.086 -0.44 1 98.94 148 ARG B CA 1
ATOM 3625 C C . ARG B 1 148 ? 0.184 -13.852 -0.566 1 98.94 148 ARG B C 1
ATOM 3627 O O . ARG B 1 148 ? 0.186 -12.984 0.313 1 98.94 148 ARG B O 1
ATOM 3634 N N . ALA B 1 149 ? -0.556 -13.734 -1.654 1 98.94 149 ALA B N 1
ATOM 3635 C CA . ALA B 1 149 ? -1.411 -12.57 -1.871 1 98.94 149 ALA B CA 1
ATOM 3636 C C . ALA B 1 149 ? -2.412 -12.406 -0.731 1 98.94 149 ALA B C 1
ATOM 3638 O O . ALA B 1 149 ? -2.623 -11.297 -0.237 1 98.94 149 ALA B O 1
ATOM 3639 N N . LEU B 1 150 ? -2.984 -13.5 -0.291 1 98.94 150 LEU B N 1
ATOM 3640 C CA . LEU B 1 150 ? -4.105 -13.477 0.641 1 98.94 150 LEU B CA 1
ATOM 3641 C C . LEU B 1 150 ? -3.615 -13.352 2.08 1 98.94 150 LEU B C 1
ATOM 3643 O O . LEU B 1 150 ? -4.125 -12.531 2.844 1 98.94 150 LEU B O 1
ATOM 3647 N N . PHE B 1 151 ? -2.652 -14.156 2.439 1 98.94 151 PHE B N 1
ATOM 3648 C CA . PHE B 1 151 ? -2.268 -14.258 3.842 1 98.94 151 PHE B CA 1
ATOM 3649 C C . PHE B 1 151 ? -1.092 -13.336 4.148 1 98.94 151 PHE B C 1
ATOM 3651 O O . PHE B 1 151 ? -1.137 -12.562 5.109 1 98.94 151 PHE B O 1
ATOM 3658 N N . THR B 1 152 ? 0.011 -13.469 3.359 1 98.88 152 THR B N 1
ATOM 3659 C CA . THR B 1 152 ? 1.218 -12.711 3.666 1 98.88 152 THR B CA 1
ATOM 3660 C C . THR B 1 152 ? 1.004 -11.227 3.398 1 98.88 152 THR B C 1
ATOM 3662 O O . THR B 1 152 ? 1.358 -10.383 4.227 1 98.88 152 THR B O 1
ATOM 3665 N N . ARG B 1 153 ? 0.407 -10.898 2.264 1 98.81 153 ARG B N 1
ATOM 3666 C CA . ARG B 1 153 ? 0.229 -9.508 1.874 1 98.81 153 ARG B CA 1
ATOM 3667 C C . ARG B 1 153 ? -1.105 -8.961 2.375 1 98.81 153 ARG B C 1
ATOM 3669 O O . ARG B 1 153 ? -1.147 -7.938 3.059 1 98.81 153 ARG B O 1
ATOM 3676 N N . GLY B 1 154 ? -2.189 -9.688 2.111 1 98.88 154 GLY B N 1
ATOM 3677 C CA . GLY B 1 154 ? -3.529 -9.234 2.451 1 98.88 154 GLY B CA 1
ATOM 3678 C C . GLY B 1 154 ? -3.854 -9.383 3.926 1 98.88 154 GLY B C 1
ATOM 3679 O O . GLY B 1 154 ? -4.758 -8.719 4.438 1 98.88 154 GLY B O 1
ATOM 3680 N N . LYS B 1 155 ? -3.15 -10.32 4.582 1 98.81 155 LYS B N 1
ATOM 3681 C CA . LYS B 1 155 ? -3.305 -10.586 6.012 1 98.81 155 LYS B CA 1
ATOM 3682 C C . LYS B 1 155 ? -4.762 -10.875 6.363 1 98.81 155 LYS B C 1
ATOM 3684 O O . LYS B 1 155 ? -5.309 -10.273 7.293 1 98.81 155 LYS B O 1
ATOM 3689 N N . VAL B 1 156 ? -5.383 -11.734 5.652 1 98.88 156 VAL B N 1
ATOM 3690 C CA . VAL B 1 156 ? -6.789 -12.078 5.832 1 98.88 156 VAL B CA 1
ATOM 3691 C C . VAL B 1 156 ? -7.004 -12.672 7.223 1 98.88 156 VAL B C 1
ATOM 3693 O O . VAL B 1 156 ? -6.168 -13.43 7.715 1 98.88 156 VAL B O 1
ATOM 3696 N N . THR B 1 157 ? -8.047 -12.336 7.875 1 98.56 157 THR B N 1
ATOM 3697 C CA . THR B 1 157 ? -8.5 -12.922 9.133 1 98.56 157 THR B CA 1
ATOM 3698 C C . THR B 1 157 ? -9.992 -13.219 9.078 1 98.56 157 THR B C 1
ATOM 3700 O O . THR B 1 157 ? -10.695 -12.766 8.172 1 98.56 157 THR B O 1
ATOM 3703 N N . SER B 1 158 ? -10.391 -14 10.055 1 98.75 158 SER B N 1
ATOM 3704 C CA . SER B 1 158 ? -11.805 -14.352 10.141 1 98.75 158 SER B CA 1
ATOM 3705 C C . SER B 1 158 ? -12.672 -13.102 10.227 1 98.75 158 SER B C 1
ATOM 3707 O O . SER B 1 158 ? -12.336 -12.148 10.93 1 98.75 158 SER B O 1
ATOM 3709 N N . GLY B 1 159 ? -13.742 -13.109 9.453 1 98.62 159 GLY B N 1
ATOM 3710 C CA . GLY B 1 159 ? -14.711 -12.031 9.508 1 98.62 159 GLY B CA 1
ATOM 3711 C C . GLY B 1 159 ? -14.477 -10.961 8.461 1 98.62 159 GLY B C 1
ATOM 3712 O O . GLY B 1 159 ? -15.367 -10.148 8.18 1 98.62 159 GLY B O 1
ATOM 3713 N N . MET B 1 160 ? -13.328 -10.875 7.891 1 98.88 160 MET B N 1
ATOM 3714 C CA . MET B 1 160 ? -13.047 -9.898 6.844 1 98.88 160 MET B CA 1
ATOM 3715 C C . MET B 1 160 ? -13.938 -10.133 5.625 1 98.88 160 MET B C 1
ATOM 3717 O O . MET B 1 160 ? -14.242 -11.281 5.285 1 98.88 160 MET B O 1
ATOM 3721 N N . LYS B 1 161 ? -14.375 -9.062 5.023 1 98.94 161 LYS B N 1
ATOM 3722 C CA . LYS B 1 161 ? -15.008 -9.117 3.707 1 98.94 161 LYS B CA 1
ATOM 3723 C C . LYS B 1 161 ? -13.969 -9.023 2.592 1 98.94 161 LYS B C 1
ATOM 3725 O O . LYS B 1 161 ? -13.273 -8.008 2.471 1 98.94 161 LYS B O 1
ATOM 3730 N N . VAL B 1 162 ? -13.852 -10.086 1.771 1 98.94 162 VAL B N 1
ATOM 3731 C CA . VAL B 1 162 ? -12.844 -10.203 0.723 1 98.94 162 VAL B CA 1
ATOM 3732 C C . VAL B 1 162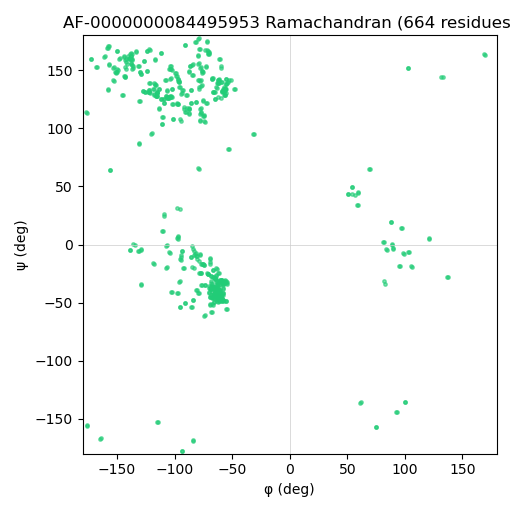 ? -13.523 -10.234 -0.645 1 98.94 162 VAL B C 1
ATOM 3734 O O . VAL B 1 162 ? -14.492 -10.969 -0.845 1 98.94 162 VAL B O 1
ATOM 3737 N N . PHE B 1 163 ? -13.039 -9.43 -1.563 1 98.94 163 PHE B N 1
ATOM 3738 C CA . PHE B 1 163 ? -13.57 -9.43 -2.92 1 98.94 163 PHE B CA 1
ATOM 3739 C C . PHE B 1 163 ? -12.523 -9.898 -3.918 1 98.94 163 PHE B C 1
ATOM 3741 O O . PHE B 1 163 ? -11.383 -9.438 -3.895 1 98.94 163 PHE B O 1
ATOM 3748 N N . ILE B 1 164 ? -12.852 -10.82 -4.758 1 98.94 164 ILE B N 1
ATOM 3749 C CA . ILE B 1 164 ? -12 -11.367 -5.801 1 98.94 164 ILE B CA 1
ATOM 3750 C C . ILE B 1 164 ? -12.633 -11.133 -7.168 1 98.94 164 ILE B C 1
ATOM 3752 O O . ILE B 1 164 ? -13.477 -11.914 -7.613 1 98.94 164 ILE B O 1
ATOM 3756 N N . PRO B 1 165 ? -12.203 -10.031 -7.84 1 98.5 165 PRO B N 1
ATOM 3757 C CA . PRO B 1 165 ? -12.727 -9.82 -9.188 1 98.5 165 PRO B CA 1
ATOM 3758 C C . PRO B 1 165 ? -12.234 -10.867 -10.188 1 98.5 165 PRO B C 1
ATOM 3760 O O . PRO B 1 165 ? -11.07 -11.266 -10.141 1 98.5 165 PRO B O 1
ATOM 3763 N N . GLY B 1 166 ? -13.133 -11.234 -11.078 1 97.06 166 GLY B N 1
ATOM 3764 C CA . GLY B 1 166 ? -12.75 -12.172 -12.125 1 97.06 166 GLY B CA 1
ATOM 3765 C C . GLY B 1 166 ? -12.492 -13.578 -11.602 1 97.06 166 GLY B C 1
ATOM 3766 O O . GLY B 1 166 ? -11.406 -14.125 -11.805 1 97.06 166 GLY B O 1
ATOM 3767 N N . ILE B 1 167 ? -13.508 -14.219 -11.094 1 97.75 167 ILE B N 1
ATOM 3768 C CA . ILE B 1 167 ? -13.344 -15.57 -10.578 1 97.75 167 ILE B CA 1
ATOM 3769 C C . ILE B 1 167 ? -13.242 -16.562 -11.734 1 97.75 167 ILE B C 1
ATOM 3771 O O . ILE B 1 167 ? -13.758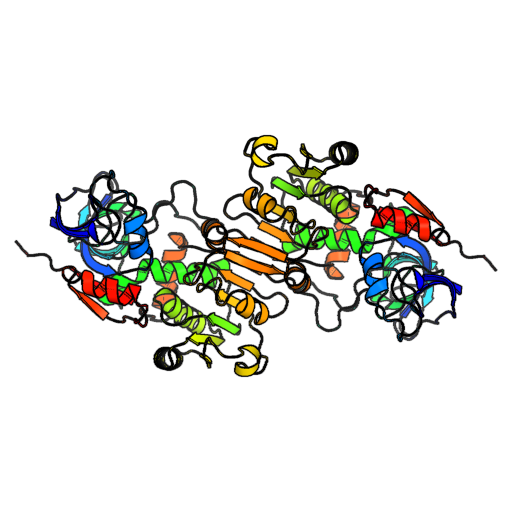 -16.297 -12.828 1 97.75 167 ILE B O 1
ATOM 3775 N N . GLY B 1 168 ? -12.484 -17.625 -11.508 1 95.56 168 GLY B N 1
ATOM 3776 C CA . GLY B 1 168 ? -12.445 -18.672 -12.508 1 95.56 168 GLY B CA 1
ATOM 3777 C C . GLY B 1 168 ? -11.047 -19.203 -12.773 1 95.56 168 GLY B C 1
ATOM 3778 O O . GLY B 1 168 ? -10.883 -20.344 -13.195 1 95.56 168 GLY B O 1
ATOM 3779 N N . SER B 1 169 ? -10.094 -18.391 -12.57 1 96 169 SER B N 1
ATOM 3780 C CA . SER B 1 169 ? -8.727 -18.844 -12.805 1 96 169 SER B CA 1
ATOM 3781 C C . SER B 1 169 ? -8.273 -19.797 -11.711 1 96 169 SER B C 1
ATOM 3783 O O . SER B 1 169 ? -8.93 -19.922 -10.672 1 96 169 SER B O 1
ATOM 3785 N N . GLY B 1 170 ? -7.164 -20.453 -11.984 1 97.31 170 GLY B N 1
ATOM 3786 C CA . GLY B 1 170 ? -6.586 -21.312 -10.961 1 97.31 170 GLY B CA 1
ATOM 3787 C C . GLY B 1 170 ? -6.277 -20.562 -9.672 1 97.31 170 GLY B C 1
ATOM 3788 O O . GLY B 1 170 ? -6.688 -21 -8.594 1 97.31 170 GLY B O 1
ATOM 3789 N N . VAL B 1 171 ? -5.641 -19.453 -9.773 1 98.5 171 VAL B N 1
ATOM 3790 C CA . VAL B 1 171 ? -5.273 -18.672 -8.586 1 98.5 171 VAL B CA 1
ATOM 3791 C C . VAL B 1 171 ? -6.535 -18.203 -7.867 1 98.5 171 VAL B C 1
ATOM 3793 O O . VAL B 1 171 ? -6.633 -18.297 -6.641 1 98.5 171 VAL B O 1
ATOM 3796 N N . ALA B 1 172 ? -7.52 -17.766 -8.617 1 98.56 172 ALA B N 1
ATOM 3797 C CA . ALA B 1 172 ? -8.727 -17.188 -8.023 1 98.56 172 ALA B CA 1
ATOM 3798 C C . ALA B 1 172 ? -9.516 -18.25 -7.258 1 98.56 172 ALA B C 1
ATOM 3800 O O . ALA B 1 172 ? -10.133 -17.953 -6.234 1 98.56 172 ALA B O 1
ATOM 3801 N N . THR B 1 173 ? -9.523 -19.453 -7.762 1 98.75 173 THR B N 1
ATOM 3802 C CA . THR B 1 173 ? -10.25 -20.516 -7.059 1 98.75 173 THR B CA 1
ATOM 3803 C C . THR B 1 173 ? -9.531 -20.875 -5.762 1 98.75 173 THR B C 1
ATOM 3805 O O . THR B 1 173 ? -10.18 -21.188 -4.758 1 98.75 173 THR B O 1
ATOM 3808 N N . PHE B 1 174 ? -8.164 -20.875 -5.758 1 98.88 174 PHE B N 1
ATOM 3809 C CA . PHE B 1 174 ? -7.438 -21.047 -4.504 1 98.88 174 PHE B CA 1
ATOM 3810 C C . PHE B 1 174 ? -7.734 -19.906 -3.541 1 98.88 174 PHE B C 1
ATOM 3812 O O . PHE B 1 174 ? -7.949 -20.125 -2.35 1 98.88 174 PHE B O 1
ATOM 3819 N N . LEU B 1 175 ? -7.77 -18.688 -4.031 1 98.94 175 LEU B N 1
ATOM 3820 C CA . LEU B 1 175 ? -8.078 -17.516 -3.201 1 98.94 175 LEU B CA 1
ATOM 3821 C C . LEU B 1 175 ? -9.414 -17.703 -2.496 1 98.94 175 LEU B C 1
ATOM 3823 O O . LEU B 1 175 ? -9.523 -17.469 -1.29 1 98.94 175 LEU B O 1
ATOM 3827 N N . LEU B 1 176 ? -10.406 -18.094 -3.291 1 98.94 176 LEU B N 1
ATOM 3828 C CA . LEU B 1 176 ? -11.742 -18.297 -2.74 1 98.94 176 LEU B CA 1
ATOM 3829 C C . LEU B 1 176 ? -11.727 -19.344 -1.638 1 98.94 176 LEU B C 1
ATOM 3831 O O . LEU B 1 176 ? -12.211 -19.094 -0.53 1 98.94 176 LEU B O 1
ATOM 3835 N N . GLN B 1 177 ? -11.094 -20.453 -1.905 1 98.88 177 GLN B N 1
ATOM 3836 C CA . GLN B 1 177 ? -11.078 -21.562 -0.95 1 98.88 177 GLN B CA 1
ATOM 3837 C C . GLN B 1 177 ? -10.289 -21.188 0.305 1 98.88 177 GLN B C 1
ATOM 3839 O O . GLN B 1 177 ? -10.727 -21.484 1.423 1 98.88 177 GLN B O 1
ATOM 3844 N N . PHE B 1 178 ? -9.086 -20.578 0.117 1 98.94 178 PHE B N 1
ATOM 3845 C CA . PHE B 1 178 ? -8.25 -20.172 1.242 1 98.94 178 PHE B CA 1
ATOM 3846 C C . PHE B 1 178 ? -8.969 -19.156 2.119 1 98.94 178 PHE B C 1
ATOM 3848 O O . PHE B 1 178 ? -8.977 -19.281 3.346 1 98.94 178 PHE B O 1
ATOM 3855 N N . ALA B 1 179 ? -9.562 -18.141 1.508 1 98.94 179 ALA B N 1
ATOM 3856 C CA . ALA B 1 179 ? -10.25 -17.094 2.258 1 98.94 179 ALA B CA 1
ATOM 3857 C C . ALA B 1 179 ? -11.422 -17.656 3.047 1 98.94 179 ALA B C 1
ATOM 3859 O O . ALA B 1 179 ? -11.617 -17.328 4.219 1 98.94 179 ALA B O 1
ATOM 3860 N N . LYS B 1 180 ? -12.195 -18.5 2.375 1 98.88 180 LYS B N 1
ATOM 3861 C CA . LYS B 1 180 ? -13.312 -19.156 3.051 1 98.88 180 LYS B CA 1
ATOM 3862 C C . LYS B 1 180 ? -12.836 -19.969 4.25 1 98.88 180 LYS B C 1
ATOM 3864 O O . LYS B 1 180 ? -13.398 -19.859 5.344 1 98.88 180 LYS B O 1
ATOM 3869 N N . ALA B 1 181 ? -11.836 -20.75 4.02 1 98.88 181 ALA B N 1
ATOM 3870 C CA . ALA B 1 181 ? -11.305 -21.609 5.082 1 98.88 181 ALA B CA 1
ATOM 3871 C C . ALA B 1 181 ? -10.781 -20.766 6.246 1 98.88 181 ALA B C 1
ATOM 3873 O O . ALA B 1 181 ? -10.828 -21.203 7.398 1 98.88 181 ALA B O 1
ATOM 3874 N N . ALA B 1 182 ? -10.281 -19.578 5.988 1 98.81 182 ALA B N 1
ATOM 3875 C CA . ALA B 1 182 ? -9.766 -18.672 7.012 1 98.81 182 ALA B CA 1
ATOM 3876 C C . ALA B 1 182 ? -10.906 -17.969 7.758 1 98.81 182 ALA B C 1
ATOM 3878 O O . ALA B 1 182 ? -10.672 -17.25 8.727 1 98.81 182 ALA B O 1
ATOM 3879 N N . GLY B 1 183 ? -12.109 -18.125 7.312 1 98.81 183 GLY B N 1
ATOM 3880 C CA . GLY B 1 183 ? -13.266 -17.578 8 1 98.81 183 GLY B CA 1
ATOM 3881 C C . GLY B 1 183 ? -13.719 -16.25 7.434 1 98.81 183 GLY B C 1
ATOM 3882 O O . GLY B 1 183 ? -14.523 -15.547 8.055 1 98.81 183 GLY B O 1
ATOM 3883 N N . ALA B 1 184 ? -13.266 -15.867 6.277 1 98.88 184 ALA B N 1
ATOM 3884 C CA . ALA B 1 184 ? -13.656 -14.609 5.648 1 98.88 184 ALA B CA 1
ATOM 3885 C C . ALA B 1 184 ? -14.977 -14.766 4.891 1 98.88 184 ALA B C 1
ATOM 3887 O O . ALA B 1 184 ? -15.398 -15.883 4.582 1 98.88 184 ALA B O 1
ATOM 3888 N N . GLU B 1 185 ? -15.664 -13.68 4.719 1 98.81 185 GLU B N 1
ATOM 3889 C CA . GLU B 1 185 ? -16.781 -13.586 3.797 1 98.81 185 GLU B CA 1
ATOM 3890 C C . GLU B 1 185 ? -16.328 -13.172 2.402 1 98.81 185 GLU B C 1
ATOM 3892 O O . GLU B 1 185 ? -15.836 -12.055 2.207 1 98.81 185 GLU B O 1
ATOM 3897 N N . VAL B 1 186 ? -16.547 -14.062 1.422 1 98.94 186 VAL B N 1
ATOM 3898 C CA . VAL B 1 186 ? -15.875 -13.875 0.136 1 98.94 186 VAL B CA 1
ATOM 3899 C C . VAL B 1 186 ? -16.906 -13.484 -0.922 1 98.94 186 VAL B C 1
ATOM 3901 O O . VAL B 1 186 ? -17.906 -14.18 -1.106 1 98.94 186 VAL B O 1
ATOM 3904 N N . TYR B 1 187 ? -16.672 -12.383 -1.58 1 98.94 187 TYR B N 1
ATOM 3905 C CA . TYR B 1 187 ? -17.422 -11.898 -2.73 1 98.94 187 TYR B CA 1
ATOM 3906 C C . TYR B 1 187 ? -16.609 -12.039 -4.012 1 98.94 187 TYR B C 1
ATOM 3908 O O . TYR B 1 187 ? -15.391 -11.852 -4.008 1 98.94 187 TYR B O 1
ATOM 3916 N N . VAL B 1 188 ? -17.312 -12.422 -5.121 1 98.88 188 VAL B N 1
ATOM 3917 C CA . VAL B 1 188 ? -16.594 -12.609 -6.379 1 98.88 188 VAL B CA 1
ATOM 3918 C C . VAL B 1 188 ? -17.391 -11.992 -7.527 1 98.88 188 VAL B C 1
ATOM 3920 O O . VAL B 1 188 ? -18.578 -11.703 -7.379 1 98.88 188 VAL B O 1
ATOM 3923 N N . SER B 1 189 ? -16.703 -11.703 -8.594 1 98.69 189 SER B N 1
ATOM 3924 C CA . SER B 1 189 ? -17.391 -11.305 -9.82 1 98.69 189 SER B CA 1
ATOM 3925 C C . SER B 1 189 ? -16.875 -12.086 -11.023 1 98.69 189 SER B C 1
ATOM 3927 O O . SER B 1 189 ? -15.758 -12.617 -10.992 1 98.69 189 SER B O 1
ATOM 3929 N N . SER B 1 190 ? -17.656 -12.242 -11.977 1 98 190 SER B N 1
ATOM 3930 C CA . SER B 1 190 ? -17.297 -12.797 -13.281 1 98 190 SER B CA 1
ATOM 3931 C C . SER B 1 190 ? -18.281 -12.344 -14.359 1 98 190 SER B C 1
ATOM 3933 O O . SER B 1 190 ? -19.422 -12.008 -14.062 1 98 190 SER B O 1
ATOM 3935 N N . ARG B 1 191 ? -17.844 -12.32 -15.602 1 96.19 191 ARG B N 1
ATOM 3936 C CA . ARG B 1 191 ? -18.734 -12.078 -16.734 1 96.19 191 ARG B CA 1
ATOM 3937 C C . ARG B 1 191 ? -19.547 -13.328 -17.062 1 96.19 191 ARG B C 1
ATOM 3939 O O . ARG B 1 191 ? -20.531 -13.258 -17.797 1 96.19 191 ARG B O 1
ATOM 3946 N N . SER B 1 192 ? -19.094 -14.438 -16.547 1 97.31 192 SER B N 1
ATOM 3947 C CA . SER B 1 192 ? -19.719 -15.727 -16.812 1 97.31 192 SER B CA 1
ATOM 3948 C C . SER B 1 192 ? -20.656 -16.141 -15.68 1 97.31 192 SER B C 1
ATOM 3950 O O . SER B 1 192 ? -20.203 -16.328 -14.547 1 97.31 192 SER B O 1
ATOM 3952 N N . LYS B 1 193 ? -21.938 -16.344 -16.031 1 97.44 193 LYS B N 1
ATOM 3953 C CA . LYS B 1 193 ? -22.906 -16.812 -15.039 1 97.44 193 LYS B CA 1
ATOM 3954 C C . LYS B 1 193 ? -22.516 -18.188 -14.508 1 97.44 193 LYS B C 1
ATOM 3956 O O . LYS B 1 193 ? -22.672 -18.469 -13.312 1 97.44 193 LYS B O 1
ATOM 3961 N N . LYS B 1 194 ? -22.031 -18.953 -15.406 1 97.81 194 LYS B N 1
ATOM 3962 C CA . LYS B 1 194 ? -21.625 -20.297 -15.031 1 97.81 194 LYS B CA 1
ATOM 3963 C C . LYS B 1 194 ? -20.516 -20.266 -13.984 1 97.81 194 LYS B C 1
ATOM 3965 O O . LYS B 1 194 ? -20.531 -21.031 -13.016 1 97.81 194 LYS B O 1
ATOM 3970 N N . LYS B 1 195 ? -19.562 -19.438 -14.133 1 98.19 195 LYS B N 1
ATOM 3971 C CA . LYS B 1 195 ? -18.469 -19.312 -13.18 1 98.19 195 LYS B CA 1
ATOM 3972 C C . LYS B 1 195 ? -18.938 -18.734 -11.852 1 98.19 195 LYS B C 1
ATOM 3974 O O . LYS B 1 195 ? -18.469 -19.141 -10.789 1 98.19 195 LYS B O 1
ATOM 3979 N N . CYS B 1 196 ? -19.844 -17.797 -11.922 1 98.56 196 CYS B N 1
ATOM 3980 C CA . CYS B 1 196 ? -20.438 -17.266 -10.703 1 98.56 196 CYS B CA 1
ATOM 3981 C C . CYS B 1 196 ? -21.141 -18.359 -9.906 1 98.56 196 CYS B C 1
ATOM 3983 O O . CYS B 1 196 ? -20.922 -18.484 -8.703 1 98.56 196 CYS B O 1
ATOM 3985 N N . ASP B 1 197 ? -21.938 -19.141 -10.641 1 98.56 197 ASP B N 1
ATOM 3986 C CA . ASP B 1 197 ? -22.672 -20.219 -9.984 1 98.56 197 ASP B CA 1
ATOM 3987 C C . ASP B 1 197 ? -21.703 -21.219 -9.352 1 98.56 197 ASP B C 1
ATOM 3989 O O . ASP B 1 197 ? -21.922 -21.656 -8.211 1 98.56 197 ASP B O 1
ATOM 3993 N N . ARG B 1 198 ? -20.688 -21.531 -10.094 1 98.25 198 ARG B N 1
ATOM 3994 C CA . ARG B 1 198 ? -19.688 -22.453 -9.57 1 98.25 198 ARG B CA 1
ATOM 3995 C C . ARG B 1 198 ? -18.984 -21.875 -8.344 1 98.25 198 ARG B C 1
ATOM 3997 O O . ARG B 1 198 ? -18.688 -22.609 -7.391 1 98.25 198 ARG B O 1
ATOM 4004 N N . ALA B 1 199 ? -18.703 -20.641 -8.367 1 98.75 199 ALA B N 1
ATOM 4005 C CA . ALA B 1 199 ? -18.062 -19.984 -7.227 1 98.75 199 ALA B CA 1
ATOM 4006 C C . ALA B 1 199 ? -18.938 -20.047 -5.984 1 98.75 199 ALA B C 1
ATOM 4008 O O . ALA B 1 199 ? -18.438 -20.25 -4.875 1 98.75 199 ALA B O 1
ATOM 4009 N N . LEU B 1 200 ? -20.219 -19.859 -6.156 1 98.81 200 LEU B N 1
ATOM 4010 C CA . LEU B 1 200 ? -21.156 -19.984 -5.043 1 98.81 200 LEU B CA 1
ATOM 4011 C C . LEU B 1 200 ? -21.125 -21.391 -4.465 1 98.81 200 LEU B C 1
ATOM 4013 O O . LEU B 1 200 ? -21.141 -21.562 -3.244 1 98.81 200 LEU B O 1
ATOM 4017 N N . GLU B 1 201 ? -21.016 -22.359 -5.344 1 98.38 201 GLU B N 1
ATOM 4018 C CA . GLU B 1 201 ? -20.922 -23.75 -4.906 1 98.38 201 GLU B CA 1
ATOM 4019 C C . GLU B 1 201 ? -19.656 -23.984 -4.098 1 98.38 201 GLU B C 1
ATOM 4021 O O . GLU B 1 201 ? -19.641 -24.812 -3.176 1 98.38 201 GLU B O 1
ATOM 4026 N N . LEU B 1 202 ? -18.656 -23.25 -4.461 1 98.06 202 LEU B N 1
ATOM 4027 C CA . LEU B 1 202 ? -17.375 -23.406 -3.799 1 98.06 202 LEU B CA 1
ATOM 4028 C C . LEU B 1 202 ? -17.328 -22.625 -2.488 1 98.06 202 LEU B C 1
ATOM 4030 O O . LEU B 1 202 ? -16.359 -22.719 -1.74 1 98.06 202 LEU B O 1
ATOM 4034 N N . GLY B 1 203 ? -18.344 -21.812 -2.221 1 98.19 203 GLY B N 1
ATOM 4035 C CA . GLY B 1 203 ? -18.453 -21.219 -0.896 1 98.19 203 GLY B CA 1
ATOM 4036 C C . GLY B 1 203 ? -18.438 -19.703 -0.919 1 98.19 203 GLY B C 1
ATOM 4037 O O . GLY B 1 203 ? -18.422 -19.062 0.133 1 98.19 203 GLY B O 1
ATOM 4038 N N . ALA B 1 204 ? -18.438 -19.078 -2.035 1 98.81 204 ALA B N 1
ATOM 4039 C CA . ALA B 1 204 ? -18.547 -17.625 -2.088 1 98.81 204 ALA B CA 1
ATOM 4040 C C . ALA B 1 204 ? -19.844 -17.156 -1.435 1 98.81 204 ALA B C 1
ATOM 4042 O O . ALA B 1 204 ? -20.891 -17.781 -1.596 1 98.81 204 ALA B O 1
ATOM 4043 N N . HIS B 1 205 ? -19.734 -16.094 -0.728 1 98.75 205 HIS B N 1
ATOM 4044 C CA . HIS B 1 205 ? -20.906 -15.5 -0.081 1 98.75 205 HIS B CA 1
ATOM 4045 C C . HIS B 1 205 ? -21.844 -14.891 -1.107 1 98.75 205 HIS B C 1
ATOM 4047 O O . HIS B 1 205 ? -23.062 -15.031 -0.993 1 98.75 205 HIS B O 1
ATOM 4053 N N . GLN B 1 206 ? -21.312 -14.25 -2.074 1 98.75 206 GLN B N 1
ATOM 4054 C CA . GLN B 1 206 ? -22.078 -13.633 -3.154 1 98.75 206 GLN B CA 1
ATOM 4055 C C . GLN B 1 206 ? -21.234 -13.539 -4.426 1 98.75 206 GLN B C 1
ATOM 4057 O O . GLN B 1 206 ? -20.016 -13.344 -4.363 1 98.75 206 GLN B O 1
ATOM 4062 N N . ALA B 1 207 ? -21.859 -13.766 -5.57 1 98.81 207 ALA B N 1
ATOM 4063 C CA . ALA B 1 207 ? -21.234 -13.594 -6.883 1 98.81 207 ALA B CA 1
ATOM 4064 C C . ALA B 1 207 ? -22.031 -12.602 -7.734 1 98.81 207 ALA B C 1
ATOM 4066 O O . ALA B 1 207 ? -23.25 -12.688 -7.82 1 98.81 207 ALA B O 1
ATOM 4067 N N . ILE B 1 208 ? -21.312 -11.656 -8.305 1 98.75 208 ILE B N 1
ATOM 4068 C CA . ILE B 1 208 ? -21.984 -10.633 -9.102 1 98.75 208 ILE B CA 1
ATOM 4069 C C . ILE B 1 208 ? -21.406 -10.602 -10.508 1 98.75 208 ILE B C 1
ATOM 4071 O O . ILE B 1 208 ? -20.359 -11.203 -10.773 1 98.75 208 ILE B O 1
ATOM 4075 N N . ASP B 1 209 ? -22.078 -9.922 -11.438 1 98.31 209 ASP B N 1
ATOM 4076 C CA . ASP B 1 209 ? -21.594 -9.734 -12.797 1 98.31 209 ASP B CA 1
ATOM 4077 C C . ASP B 1 209 ? -20.531 -8.641 -12.867 1 98.31 209 ASP B C 1
ATOM 4079 O O . ASP B 1 209 ? -20.719 -7.555 -12.305 1 98.31 209 ASP B O 1
ATOM 4083 N N . SER B 1 210 ? -19.469 -8.922 -13.562 1 97.31 210 SER B N 1
ATOM 4084 C CA . SER B 1 210 ? -18.359 -7.977 -13.633 1 97.31 210 SER B CA 1
ATOM 4085 C C . SER B 1 210 ? -18.797 -6.66 -14.273 1 97.31 210 SER B C 1
ATOM 4087 O O . SER B 1 210 ? -18.188 -5.613 -14.016 1 97.31 210 SER B O 1
ATOM 4089 N N . ASN B 1 211 ? -19.797 -6.66 -15.047 1 96.44 211 ASN B N 1
ATOM 4090 C CA . ASN B 1 211 ? -20.156 -5.496 -15.844 1 96.44 211 ASN B CA 1
ATOM 4091 C C . ASN B 1 211 ? -21.188 -4.629 -15.133 1 96.44 211 ASN B C 1
ATOM 4093 O O . ASN B 1 211 ? -21.484 -3.514 -15.578 1 96.44 211 ASN B O 1
ATOM 4097 N N . GLU B 1 212 ? -21.719 -5.117 -14.109 1 96.75 212 GLU B N 1
ATOM 4098 C CA . GLU B 1 212 ? -22.734 -4.336 -13.414 1 96.75 212 GLU B CA 1
ATOM 4099 C C . GLU B 1 212 ? -22.094 -3.297 -12.492 1 96.75 212 GLU B C 1
ATOM 4101 O O . GLU B 1 212 ? -20.875 -3.219 -12.383 1 96.75 212 GLU B O 1
ATOM 4106 N N . ASP B 1 213 ? -22.984 -2.455 -11.906 1 97.62 213 ASP B N 1
ATOM 4107 C CA . ASP B 1 213 ? -22.547 -1.55 -10.844 1 97.62 213 ASP B CA 1
ATOM 4108 C C . ASP B 1 213 ? -22.328 -2.307 -9.539 1 97.62 213 ASP B C 1
ATOM 4110 O O . ASP B 1 213 ? -23.281 -2.707 -8.875 1 97.62 213 ASP B O 1
ATOM 4114 N N . TRP B 1 214 ? -21.047 -2.49 -9.195 1 98.25 214 TRP B N 1
ATOM 4115 C CA . TRP B 1 214 ? -20.703 -3.34 -8.055 1 98.25 214 TRP B CA 1
ATOM 4116 C C . TRP B 1 214 ? -21.281 -2.779 -6.766 1 98.25 214 TRP B C 1
ATOM 4118 O O . TRP B 1 214 ? -21.719 -3.535 -5.891 1 98.25 214 TRP B O 1
ATOM 4128 N N . SER B 1 215 ? -21.266 -1.433 -6.578 1 97.56 215 SER B N 1
ATOM 4129 C CA . SER B 1 215 ? -21.797 -0.818 -5.371 1 97.56 215 SER B CA 1
ATOM 4130 C C . SER B 1 215 ? -23.281 -1.166 -5.184 1 97.56 215 SER B C 1
ATOM 4132 O O . SER B 1 215 ? -23.703 -1.482 -4.07 1 97.56 215 SER B O 1
ATOM 4134 N N . LYS B 1 216 ? -24.031 -1.05 -6.254 1 97.88 216 LYS B N 1
ATOM 4135 C CA . LYS B 1 216 ? -25.453 -1.394 -6.199 1 97.88 216 LYS B CA 1
ATOM 4136 C C . LYS B 1 216 ? -25.656 -2.895 -6 1 97.88 216 LYS B C 1
ATOM 4138 O O . LYS B 1 216 ? -26.453 -3.314 -5.168 1 97.88 216 LYS B O 1
ATOM 4143 N N . ALA B 1 217 ? -24.875 -3.688 -6.742 1 98.19 217 ALA B N 1
ATOM 4144 C CA . ALA B 1 217 ? -25.016 -5.141 -6.707 1 98.19 217 ALA B CA 1
ATOM 4145 C C . ALA B 1 217 ? -24.703 -5.688 -5.316 1 98.19 217 ALA B C 1
ATOM 4147 O O . ALA B 1 217 ? -25.297 -6.672 -4.879 1 98.19 217 ALA B O 1
ATOM 4148 N N . LEU B 1 218 ? -23.781 -5.035 -4.668 1 98.12 218 LEU B N 1
ATOM 4149 C CA . LEU B 1 218 ? -23.359 -5.488 -3.344 1 98.12 218 LEU B CA 1
ATOM 4150 C C . LEU B 1 218 ? -24.078 -4.703 -2.248 1 98.12 218 LEU B C 1
ATOM 4152 O O . LEU B 1 218 ? -23.672 -4.754 -1.083 1 98.12 218 LEU B O 1
ATOM 4156 N N . LYS B 1 219 ? -25.062 -3.838 -2.568 1 97 219 LYS B N 1
ATOM 4157 C CA . LYS B 1 219 ? -25.938 -3.109 -1.658 1 97 219 LYS B CA 1
ATOM 4158 C C . LYS B 1 219 ? -25.141 -2.211 -0.72 1 97 219 LYS B C 1
ATOM 4160 O O . LYS B 1 219 ? -25.406 -2.172 0.484 1 97 219 LYS B O 1
ATOM 4165 N N . GLY B 1 220 ? -24.078 -1.704 -1.226 1 97.25 220 GLY B N 1
ATOM 4166 C CA . GLY B 1 220 ? -23.312 -0.702 -0.493 1 97.25 220 GLY B CA 1
ATOM 4167 C C . GLY B 1 220 ? -22.266 -1.299 0.418 1 97.25 220 GLY B C 1
ATOM 4168 O O . GLY B 1 220 ? -21.516 -0.569 1.082 1 97.25 220 GLY B O 1
ATOM 4169 N N . VAL B 1 221 ? -22.141 -2.615 0.47 1 97.75 221 VAL B N 1
ATOM 4170 C CA . VAL B 1 221 ? -21.125 -3.27 1.292 1 97.75 221 VAL B CA 1
ATOM 4171 C C . VAL B 1 221 ? -19.734 -2.92 0.773 1 97.75 221 VAL B C 1
ATOM 4173 O O . VAL B 1 221 ? -19.484 -2.996 -0.431 1 97.75 221 VAL B O 1
ATOM 4176 N N . LYS B 1 222 ? -18.859 -2.498 1.722 1 98.56 222 LYS B N 1
ATOM 4177 C CA . LYS B 1 222 ? -17.469 -2.213 1.379 1 98.56 222 LYS B CA 1
ATOM 4178 C C . LYS B 1 222 ? -16.547 -3.33 1.854 1 98.56 222 LYS B C 1
ATOM 4180 O O . LYS B 1 222 ? -16.844 -4.004 2.844 1 98.56 222 LYS B O 1
ATOM 4185 N N . MET B 1 223 ? -15.492 -3.488 1.166 1 98.94 223 MET B N 1
ATOM 4186 C CA . MET B 1 223 ? -14.594 -4.621 1.374 1 98.94 223 MET B CA 1
ATOM 4187 C C . MET B 1 223 ? -13.406 -4.219 2.238 1 98.94 223 MET B C 1
ATOM 4189 O O . MET B 1 223 ? -12.906 -3.096 2.131 1 98.94 223 MET B O 1
ATOM 4193 N N . ASP B 1 224 ? -12.945 -5.152 3.08 1 98.94 224 ASP B N 1
ATOM 4194 C CA . ASP B 1 224 ? -11.695 -4.984 3.816 1 98.94 224 ASP B CA 1
ATOM 4195 C C . ASP B 1 224 ? -10.492 -5.223 2.914 1 98.94 224 ASP B C 1
ATOM 4197 O O . ASP B 1 224 ? -9.445 -4.582 3.078 1 98.94 224 ASP B O 1
ATOM 4201 N N . LEU B 1 225 ? -10.672 -6.152 1.996 1 98.94 225 LEU B N 1
ATOM 4202 C CA . LEU B 1 225 ? -9.578 -6.648 1.166 1 98.94 225 LEU B CA 1
ATOM 4203 C C . LEU B 1 225 ? -10.07 -6.984 -0.237 1 98.94 225 LEU B C 1
ATOM 4205 O O . LEU B 1 225 ? -11.109 -7.633 -0.396 1 98.94 225 LEU B O 1
ATOM 4209 N N . VAL B 1 226 ? -9.414 -6.48 -1.231 1 98.94 226 VAL B N 1
ATOM 4210 C CA . VAL B 1 226 ? -9.625 -6.898 -2.615 1 98.94 226 VAL B CA 1
ATOM 4211 C C . VAL B 1 226 ? -8.352 -7.559 -3.15 1 98.94 226 VAL B C 1
ATOM 4213 O O . VAL B 1 226 ? -7.254 -7.02 -3 1 98.94 226 VAL B O 1
ATOM 4216 N N . ILE B 1 227 ? -8.445 -8.75 -3.699 1 98.94 227 ILE B N 1
ATOM 4217 C CA . ILE B 1 227 ? -7.344 -9.391 -4.41 1 98.94 227 ILE B CA 1
ATOM 4218 C C . ILE B 1 227 ? -7.555 -9.25 -5.918 1 98.94 227 ILE B C 1
ATOM 4220 O O . ILE B 1 227 ? -8.398 -9.938 -6.496 1 98.94 227 ILE B O 1
ATOM 4224 N N . GLU B 1 228 ? -6.746 -8.398 -6.523 1 98.25 228 GLU B N 1
ATOM 4225 C CA . GLU B 1 228 ? -6.977 -7.914 -7.879 1 98.25 228 GLU B CA 1
ATOM 4226 C C . GLU B 1 228 ? -5.98 -8.523 -8.859 1 98.25 228 GLU B C 1
ATOM 4228 O O . GLU B 1 228 ? -4.77 -8.5 -8.625 1 98.25 228 GLU B O 1
ATOM 4233 N N . SER B 1 229 ? -6.453 -9.109 -9.938 1 97.25 229 SER B N 1
ATOM 4234 C CA . SER B 1 229 ? -5.566 -9.719 -10.922 1 97.25 229 SER B CA 1
ATOM 4235 C C . SER B 1 229 ? -6.031 -9.414 -12.344 1 97.25 229 SER B C 1
ATOM 4237 O O . SER B 1 229 ? -5.391 -9.82 -13.312 1 97.25 229 SER B O 1
ATOM 4239 N N . VAL B 1 230 ? -7.184 -8.75 -12.492 1 96.75 230 VAL B N 1
ATOM 4240 C CA . VAL B 1 230 ? -7.758 -8.461 -13.797 1 96.75 230 VAL B CA 1
ATOM 4241 C C . VAL B 1 230 ? -7.047 -7.262 -14.422 1 96.75 230 VAL B C 1
ATOM 4243 O O . VAL B 1 230 ? -6.75 -7.266 -15.625 1 96.75 230 VAL B O 1
ATOM 4246 N N . GLY B 1 231 ? -6.762 -6.219 -13.609 1 96.88 231 GLY B N 1
ATOM 4247 C CA . GLY B 1 231 ? -5.996 -5.086 -14.109 1 96.88 231 GLY B CA 1
ATOM 4248 C C . GLY B 1 231 ? -6.859 -3.898 -14.484 1 96.88 231 GLY B C 1
ATOM 4249 O O . GLY B 1 231 ? -7.766 -3.52 -13.742 1 96.88 231 GLY B O 1
ATOM 4250 N N . ALA B 1 232 ? -6.551 -3.295 -15.648 1 96.12 232 ALA B N 1
ATOM 4251 C CA . ALA B 1 232 ? -7.086 -2.002 -16.062 1 96.12 232 ALA B CA 1
ATOM 4252 C C . ALA B 1 232 ? -8.609 -2.021 -16.078 1 96.12 232 ALA B C 1
ATOM 4254 O O . ALA B 1 232 ? -9.258 -1.025 -15.742 1 96.12 232 ALA B O 1
ATOM 4255 N N . ALA B 1 233 ? -9.188 -3.152 -16.375 1 95.88 233 ALA B N 1
ATOM 4256 C CA . ALA B 1 233 ? -10.633 -3.246 -16.562 1 95.88 233 ALA B CA 1
ATOM 4257 C C . ALA B 1 233 ? -11.375 -3.102 -15.242 1 95.88 233 ALA B C 1
ATOM 4259 O O . ALA B 1 233 ? -12.523 -2.654 -15.211 1 95.88 233 ALA B O 1
ATOM 4260 N N . THR B 1 234 ? -10.727 -3.43 -14.117 1 97.5 234 THR B N 1
ATOM 4261 C CA . THR B 1 234 ? -11.492 -3.498 -12.883 1 97.5 234 THR B CA 1
ATOM 4262 C C . THR B 1 234 ? -10.789 -2.719 -11.766 1 97.5 234 THR B C 1
ATOM 4264 O O . THR B 1 234 ? -11.367 -2.494 -10.703 1 97.5 234 THR B O 1
ATOM 4267 N N . PHE B 1 235 ? -9.641 -2.236 -11.984 1 98.12 235 PHE B N 1
ATOM 4268 C CA . PHE B 1 235 ? -8.789 -1.663 -10.953 1 98.12 235 PHE B CA 1
ATOM 4269 C C . PHE B 1 235 ? -9.523 -0.566 -10.188 1 98.12 235 PHE B C 1
ATOM 4271 O O . PHE B 1 235 ? -9.641 -0.621 -8.969 1 98.12 235 PHE B O 1
ATOM 4278 N N . ASN B 1 236 ? -10.031 0.438 -10.875 1 97.94 236 ASN B N 1
ATOM 4279 C CA . ASN B 1 236 ? -10.695 1.559 -10.219 1 97.94 236 ASN B CA 1
ATOM 4280 C C . ASN B 1 236 ? -11.984 1.121 -9.531 1 97.94 236 ASN B C 1
ATOM 4282 O O . ASN B 1 236 ? -12.336 1.631 -8.469 1 97.94 236 ASN B O 1
ATOM 4286 N N . LYS B 1 237 ? -12.727 0.194 -10.141 1 97.75 237 LYS B N 1
ATOM 4287 C CA . LYS B 1 237 ? -13.914 -0.354 -9.492 1 97.75 237 LYS B CA 1
ATOM 4288 C C . LYS B 1 237 ? -13.547 -1.047 -8.18 1 97.75 237 LYS B C 1
ATOM 4290 O O . LYS B 1 237 ? -14.281 -0.941 -7.195 1 97.75 237 LYS B O 1
ATOM 4295 N N . SER B 1 238 ? -12.453 -1.776 -8.227 1 98.38 238 SER B N 1
ATOM 4296 C CA . SER B 1 238 ? -11.953 -2.457 -7.039 1 98.38 238 SER B CA 1
ATOM 4297 C C . SER B 1 238 ? -11.602 -1.461 -5.941 1 98.38 238 SER B C 1
ATOM 4299 O O . SER B 1 238 ? -11.953 -1.658 -4.777 1 98.38 238 SER B O 1
ATOM 4301 N N . LEU B 1 239 ? -10.938 -0.391 -6.266 1 98.19 239 LEU B N 1
ATOM 4302 C CA . LEU B 1 239 ? -10.586 0.643 -5.297 1 98.19 239 LEU B CA 1
ATOM 4303 C C . LEU B 1 239 ? -11.836 1.263 -4.688 1 98.19 239 LEU B C 1
ATOM 4305 O O . LEU B 1 239 ? -11.898 1.487 -3.475 1 98.19 239 LEU B O 1
ATOM 4309 N N . GLU B 1 240 ? -12.781 1.518 -5.527 1 97.81 240 GLU B N 1
ATOM 4310 C CA . GLU B 1 240 ? -14.023 2.143 -5.078 1 97.81 240 GLU B CA 1
ATOM 4311 C C . GLU B 1 240 ? -14.773 1.234 -4.113 1 97.81 240 GLU B C 1
ATOM 4313 O O . GLU B 1 240 ? -15.539 1.713 -3.27 1 97.81 240 GLU B O 1
ATOM 4318 N N . GLN B 1 241 ? -14.555 -0.036 -4.242 1 98.31 241 GLN B N 1
ATOM 4319 C CA . GLN B 1 241 ? -15.281 -0.996 -3.42 1 98.31 241 GLN B CA 1
ATOM 4320 C C . GLN B 1 241 ? -14.586 -1.206 -2.078 1 98.31 241 GLN B C 1
ATOM 4322 O O . GLN B 1 241 ? -15.148 -1.822 -1.171 1 98.31 241 GLN B O 1
ATOM 4327 N N . LEU B 1 242 ? -13.438 -0.73 -1.94 1 98.56 242 LEU B N 1
ATOM 4328 C CA . LEU B 1 242 ? -12.688 -0.834 -0.693 1 98.56 242 LEU B CA 1
ATOM 4329 C C . LEU B 1 242 ? -13.195 0.177 0.33 1 98.56 242 LEU B C 1
ATOM 4331 O O . LEU B 1 242 ? -13.5 1.319 -0.018 1 98.56 242 LEU B O 1
ATOM 4335 N N . ARG B 1 243 ? -13.258 -0.223 1.588 1 98.44 243 ARG B N 1
ATOM 4336 C CA . ARG B 1 243 ? -13.516 0.734 2.66 1 98.44 243 ARG B CA 1
ATOM 4337 C C . ARG B 1 243 ? -12.32 1.652 2.871 1 98.44 243 ARG B C 1
ATOM 4339 O O . ARG B 1 243 ? -11.211 1.347 2.428 1 98.44 243 ARG B O 1
ATOM 4346 N N . SER B 1 244 ? -12.562 2.768 3.6 1 98.31 244 SER B N 1
ATOM 4347 C CA . SER B 1 244 ? -11.422 3.549 4.07 1 98.31 244 SER B CA 1
ATOM 4348 C C . SER B 1 244 ? -10.477 2.699 4.918 1 98.31 244 SER B C 1
ATOM 4350 O O . SER B 1 244 ? -10.93 1.917 5.758 1 98.31 244 SER B O 1
ATOM 4352 N N . GLY B 1 245 ? -9.188 2.779 4.605 1 98.62 245 GLY B N 1
ATOM 4353 C CA . GLY B 1 245 ? -8.195 1.995 5.332 1 98.62 245 GLY B CA 1
ATOM 4354 C C . GLY B 1 245 ? -8.055 0.582 4.801 1 98.62 245 GLY B C 1
ATOM 4355 O O . GLY B 1 245 ? -7.191 -0.174 5.262 1 98.62 245 GLY B O 1
ATOM 4356 N N . GLY B 1 246 ? -8.906 0.215 3.799 1 98.88 246 GLY B N 1
ATOM 4357 C CA . GLY B 1 246 ? -8.867 -1.13 3.248 1 98.88 246 GLY B CA 1
ATOM 4358 C C . GLY B 1 246 ? -7.637 -1.385 2.395 1 98.88 246 GLY B C 1
ATOM 4359 O O . GLY B 1 246 ? -6.867 -0.464 2.111 1 98.88 246 GLY B O 1
ATOM 4360 N N . THR B 1 247 ? -7.445 -2.646 1.928 1 98.94 247 THR B N 1
ATOM 4361 C CA . THR B 1 247 ? -6.242 -3.059 1.212 1 98.94 247 THR B CA 1
ATOM 4362 C C . THR B 1 247 ? -6.602 -3.727 -0.112 1 98.94 247 THR B C 1
ATOM 4364 O O . THR B 1 247 ? -7.535 -4.531 -0.175 1 98.94 247 THR B O 1
ATOM 4367 N N . ILE B 1 248 ? -5.961 -3.318 -1.15 1 98.94 248 ILE B N 1
ATOM 4368 C CA . ILE B 1 248 ? -6.008 -4.035 -2.42 1 98.94 248 ILE B CA 1
ATOM 4369 C C . ILE B 1 248 ? -4.645 -4.652 -2.713 1 98.94 248 ILE B C 1
ATOM 4371 O O . ILE B 1 248 ? -3.615 -3.979 -2.619 1 98.94 248 ILE B O 1
ATOM 4375 N N . VAL B 1 249 ? -4.562 -5.941 -2.951 1 98.94 249 VAL B N 1
ATOM 4376 C CA . VAL B 1 249 ? -3.359 -6.656 -3.363 1 98.94 249 VAL B CA 1
ATOM 4377 C C . VAL B 1 249 ? -3.457 -7.02 -4.844 1 98.94 249 VAL B C 1
ATOM 4379 O O . VAL B 1 249 ? -4.445 -7.617 -5.277 1 98.94 249 VAL B O 1
ATOM 4382 N N . ILE B 1 250 ? -2.447 -6.633 -5.586 1 98.81 250 ILE B N 1
ATOM 4383 C CA . ILE B 1 250 ? -2.443 -6.906 -7.02 1 98.81 250 ILE B CA 1
ATOM 4384 C C . ILE B 1 250 ? -1.326 -7.895 -7.352 1 98.81 250 ILE B C 1
ATOM 4386 O O . ILE B 1 250 ? -0.184 -7.715 -6.922 1 98.81 250 ILE B O 1
ATOM 4390 N N . PHE B 1 251 ? -1.631 -8.938 -8.18 1 98.25 251 PHE B N 1
ATOM 4391 C CA . PHE B 1 251 ? -0.6 -9.898 -8.547 1 98.25 251 PHE B CA 1
ATOM 4392 C C . PHE B 1 251 ? -0.656 -10.211 -10.039 1 98.25 251 PHE B C 1
ATOM 4394 O O . PHE B 1 251 ? 0.114 -11.039 -10.531 1 98.25 251 PHE B O 1
ATOM 4401 N N . GLY B 1 252 ? -1.618 -9.539 -10.688 1 96.94 252 GLY B N 1
ATOM 4402 C CA . GLY B 1 252 ? -1.8 -9.734 -12.117 1 96.94 252 GLY B CA 1
ATOM 4403 C C . GLY B 1 252 ? -2.508 -8.578 -12.797 1 96.94 252 GLY B C 1
ATOM 4404 O O . GLY B 1 252 ? -3.004 -7.668 -12.125 1 96.94 252 GLY B O 1
ATOM 4405 N N . ALA B 1 253 ? -2.541 -8.602 -14.094 1 95.81 253 ALA B N 1
ATOM 4406 C CA . ALA B 1 253 ? -3.184 -7.586 -14.922 1 95.81 253 ALA B CA 1
ATOM 4407 C C . ALA B 1 253 ? -3.562 -8.148 -16.297 1 95.81 253 ALA B C 1
ATOM 4409 O O . ALA B 1 253 ? -3.152 -7.621 -17.328 1 95.81 253 ALA B O 1
ATOM 4410 N N . SER B 1 254 ? -4.438 -9.086 -16.266 1 91.62 254 SER B N 1
ATOM 4411 C CA . SER B 1 254 ? -4.758 -9.859 -17.453 1 91.62 254 SER B CA 1
ATOM 4412 C C . SER B 1 254 ? -5.477 -9 -18.5 1 91.62 254 SER B C 1
ATOM 4414 O O . SER B 1 254 ? -5.418 -9.289 -19.688 1 91.62 254 SER B O 1
ATOM 4416 N N . ALA B 1 255 ? -6.172 -7.984 -18.062 1 92.25 255 ALA B N 1
ATOM 4417 C CA . ALA B 1 255 ? -6.941 -7.145 -18.984 1 92.25 255 ALA B CA 1
ATOM 4418 C C . ALA B 1 255 ? -6.305 -5.766 -19.125 1 92.25 255 ALA B C 1
ATOM 4420 O O . ALA B 1 255 ? -7.008 -4.766 -19.297 1 92.25 255 ALA B O 1
ATOM 4421 N N . GLY B 1 256 ? -4.957 -5.684 -18.891 1 94.12 256 GLY B N 1
ATOM 4422 C CA . GLY B 1 256 ? -4.242 -4.438 -19.094 1 94.12 256 GLY B CA 1
ATOM 4423 C C . GLY B 1 256 ? -3.342 -4.062 -17.922 1 94.12 256 GLY B C 1
ATOM 4424 O O . GLY B 1 256 ? -3.725 -4.219 -16.766 1 94.12 256 GLY B O 1
ATOM 4425 N N . ASP B 1 257 ? -2.227 -3.482 -18.344 1 96.12 257 ASP B N 1
ATOM 4426 C CA . ASP B 1 257 ? -1.194 -3.191 -17.359 1 96.12 257 ASP B CA 1
ATOM 4427 C C . ASP B 1 257 ? -1.298 -1.752 -16.859 1 96.12 257 ASP B C 1
ATOM 4429 O O . ASP B 1 257 ? -0.953 -1.457 -15.719 1 96.12 257 ASP B O 1
ATOM 4433 N N . GLU B 1 258 ? -1.749 -0.893 -17.734 1 97.88 258 GLU B N 1
ATOM 4434 C CA . GLU B 1 258 ? -1.701 0.536 -17.438 1 97.88 258 GLU B CA 1
ATOM 4435 C C . GLU B 1 258 ? -3.02 1.02 -16.844 1 97.88 258 GLU B C 1
ATOM 4437 O O . GLU B 1 258 ? -4.086 0.784 -17.406 1 97.88 258 GLU B O 1
ATOM 4442 N N . VAL B 1 259 ? -2.912 1.71 -15.734 1 97.56 259 VAL B N 1
ATOM 4443 C CA . VAL B 1 259 ? -4.113 2.266 -15.117 1 97.56 259 VAL B CA 1
ATOM 4444 C C . VAL B 1 259 ? -3.896 3.744 -14.805 1 97.56 259 VAL B C 1
ATOM 4446 O O . VAL B 1 259 ? -2.764 4.18 -14.594 1 97.56 259 VAL B O 1
ATOM 4449 N N . THR B 1 260 ? -4.898 4.484 -14.852 1 97.06 260 THR B N 1
ATOM 4450 C CA . THR B 1 260 ? -4.949 5.852 -14.344 1 97.06 260 THR B CA 1
ATOM 4451 C C . THR B 1 260 ? -5.766 5.918 -13.055 1 97.06 260 THR B C 1
ATOM 4453 O O . THR B 1 260 ? -6.844 5.328 -12.969 1 97.06 260 THR B O 1
ATOM 4456 N N . PHE B 1 261 ? -5.184 6.473 -11.992 1 94.06 261 PHE B N 1
ATOM 4457 C CA . PHE B 1 261 ? -6.043 6.633 -10.82 1 94.06 261 PHE B CA 1
ATOM 4458 C C . PHE B 1 261 ? -5.715 7.926 -10.086 1 94.06 261 PHE B C 1
ATOM 4460 O O . PHE B 1 261 ? -4.711 8.578 -10.383 1 94.06 261 PHE B O 1
ATOM 4467 N N . ASN B 1 262 ? -6.625 8.359 -9.258 1 98 262 ASN B N 1
ATOM 4468 C CA . ASN B 1 262 ? -6.598 9.633 -8.539 1 98 262 ASN B CA 1
ATOM 4469 C C . ASN B 1 262 ? -5.926 9.5 -7.176 1 98 262 ASN B C 1
ATOM 4471 O O . ASN B 1 262 ? -6.48 8.883 -6.266 1 98 262 ASN B O 1
ATOM 4475 N N . LEU B 1 263 ? -4.789 10.148 -7.012 1 98 263 LEU B N 1
ATOM 4476 C CA . LEU B 1 263 ? -3.988 10.055 -5.797 1 98 263 LEU B CA 1
ATOM 4477 C C . LEU B 1 263 ? -4.738 10.641 -4.605 1 98 263 LEU B C 1
ATOM 4479 O O . LEU B 1 263 ? -4.648 10.117 -3.492 1 98 263 LEU B O 1
ATOM 4483 N N . ARG B 1 264 ? -5.445 11.672 -4.805 1 97.31 264 ARG B N 1
ATOM 4484 C CA . ARG B 1 264 ? -6.117 12.383 -3.723 1 97.31 264 ARG B CA 1
ATOM 4485 C C . ARG B 1 264 ? -7.203 11.523 -3.092 1 97.31 264 ARG B C 1
ATOM 4487 O O . ARG B 1 264 ? -7.277 11.406 -1.867 1 97.31 264 ARG B O 1
ATOM 4494 N N . THR B 1 265 ? -8.055 10.938 -3.969 1 97.38 265 THR B N 1
ATOM 4495 C CA . THR B 1 265 ? -9.078 10.031 -3.465 1 97.38 265 THR B CA 1
ATOM 4496 C C . THR B 1 265 ? -8.438 8.875 -2.693 1 97.38 265 THR B C 1
ATOM 4498 O O . THR B 1 265 ? -8.93 8.492 -1.631 1 97.38 265 THR B O 1
ATOM 4501 N N . PHE B 1 266 ? -7.348 8.398 -3.129 1 98.44 266 PHE B N 1
ATOM 4502 C CA . PHE B 1 266 ? -6.652 7.246 -2.561 1 98.44 266 PHE B CA 1
ATOM 4503 C C . PHE B 1 266 ? -6.078 7.582 -1.19 1 98.44 266 PHE B C 1
ATOM 4505 O O . PHE B 1 266 ? -6.305 6.859 -0.22 1 98.44 266 PHE B O 1
ATOM 4512 N N . PHE B 1 267 ? -5.301 8.719 -1.049 1 98.25 267 PHE B N 1
ATOM 4513 C CA . PHE B 1 267 ? -4.621 8.953 0.219 1 98.25 267 PHE B CA 1
ATOM 4514 C C . PHE B 1 267 ? -5.586 9.508 1.259 1 98.25 267 PHE B C 1
ATOM 4516 O O . PHE B 1 267 ? -5.422 9.273 2.457 1 98.25 267 PHE B O 1
ATOM 4523 N N . TYR B 1 268 ? -6.727 10.188 0.859 1 97.19 268 TYR B N 1
ATOM 4524 C CA . TYR B 1 268 ? -7.727 10.617 1.833 1 97.19 268 TYR B CA 1
ATOM 4525 C C . TYR B 1 268 ? -8.445 9.414 2.434 1 97.19 268 TYR B C 1
ATOM 4527 O O . TYR B 1 268 ? -8.82 9.43 3.607 1 97.19 268 TYR B O 1
ATOM 4535 N N . ALA B 1 269 ? -8.594 8.367 1.59 1 97.94 269 ALA B N 1
ATOM 4536 C CA . ALA B 1 269 ? -9.211 7.137 2.078 1 97.94 269 ALA B CA 1
ATOM 4537 C C . ALA B 1 269 ? -8.203 6.285 2.844 1 97.94 269 ALA B C 1
ATOM 4539 O O . ALA B 1 269 ? -8.57 5.305 3.494 1 97.94 269 ALA B O 1
ATOM 4540 N N . GLN B 1 270 ? -6.977 6.68 2.754 1 98.62 270 GLN B N 1
ATOM 4541 C CA . GLN B 1 270 ? -5.848 6.008 3.391 1 98.62 270 GLN B CA 1
ATOM 4542 C C . GLN B 1 270 ? -5.848 4.516 3.078 1 98.62 270 GLN B C 1
ATOM 4544 O O . GLN B 1 270 ? -5.684 3.686 3.977 1 98.62 270 GLN B O 1
ATOM 4549 N N . GLN B 1 271 ? -6.098 4.195 1.86 1 98.81 271 GLN B N 1
ATOM 4550 C CA . GLN B 1 271 ? -6.098 2.818 1.374 1 98.81 271 GLN B CA 1
ATOM 4551 C C . GLN B 1 271 ? -4.68 2.326 1.118 1 98.81 271 GLN B C 1
ATOM 4553 O O . GLN B 1 271 ? -3.727 3.109 1.153 1 98.81 271 GLN B O 1
ATOM 4558 N N . ASN B 1 272 ? -4.523 0.976 1.011 1 98.94 272 ASN B N 1
ATOM 4559 C CA . ASN B 1 272 ? -3.252 0.314 0.747 1 98.94 272 ASN B CA 1
ATOM 4560 C C . ASN B 1 272 ? -3.271 -0.429 -0.585 1 98.94 272 ASN B C 1
ATOM 4562 O O . ASN B 1 272 ? -4.211 -1.173 -0.873 1 98.94 272 ASN B O 1
ATOM 4566 N N . LEU B 1 273 ? -2.338 -0.175 -1.38 1 98.94 273 LEU B N 1
ATOM 4567 C CA . LEU B 1 273 ? -2.102 -0.932 -2.605 1 98.94 273 LEU B CA 1
ATOM 4568 C C . LEU B 1 273 ? -0.786 -1.698 -2.525 1 98.94 273 LEU B C 1
ATOM 4570 O O . LEU B 1 273 ? 0.285 -1.094 -2.436 1 98.94 273 LEU B O 1
ATOM 4574 N N . LEU B 1 274 ? -0.872 -3.023 -2.576 1 98.94 274 LEU B N 1
ATOM 4575 C CA . LEU B 1 274 ? 0.289 -3.881 -2.359 1 98.94 274 LEU B CA 1
ATOM 4576 C C . LEU B 1 274 ? 0.524 -4.789 -3.561 1 98.94 274 LEU B C 1
ATOM 4578 O O . LEU B 1 274 ? -0.409 -5.43 -4.055 1 98.94 274 LEU B O 1
ATOM 4582 N N . GLY B 1 275 ? 1.732 -4.863 -3.992 1 98.88 275 GLY B N 1
ATOM 4583 C CA . GLY B 1 275 ? 2.104 -5.812 -5.031 1 98.88 275 GLY B CA 1
ATOM 4584 C C . GLY B 1 275 ? 2.494 -7.172 -4.488 1 98.88 275 GLY B C 1
ATOM 4585 O O . GLY B 1 275 ? 3.082 -7.27 -3.41 1 98.88 275 GLY B O 1
ATOM 4586 N N . SER B 1 276 ? 2.213 -8.195 -5.312 1 98.69 276 SER B N 1
ATOM 4587 C CA . SER B 1 276 ? 2.566 -9.555 -4.91 1 98.69 276 SER B CA 1
ATOM 4588 C C . SER B 1 276 ? 2.855 -10.43 -6.125 1 98.69 276 SER B C 1
ATOM 4590 O O . SER B 1 276 ? 2.301 -10.211 -7.203 1 98.69 276 SER B O 1
ATOM 4592 N N . THR B 1 277 ? 3.729 -11.375 -5.996 1 96.31 277 THR B N 1
ATOM 4593 C CA . THR B 1 277 ? 3.934 -12.438 -6.977 1 96.31 277 THR B CA 1
ATOM 4594 C C . THR B 1 277 ? 4.605 -13.648 -6.336 1 96.31 277 THR B C 1
ATOM 4596 O O . THR B 1 277 ? 5.523 -13.492 -5.523 1 96.31 277 THR B O 1
ATOM 4599 N N . MET B 1 278 ? 4.117 -14.906 -6.582 1 96.12 278 MET B N 1
ATOM 4600 C CA . MET B 1 278 ? 4.688 -16.188 -6.148 1 96.12 278 MET B CA 1
ATOM 4601 C C . MET B 1 278 ? 4.746 -16.266 -4.629 1 96.12 278 MET B C 1
ATOM 4603 O O . MET B 1 278 ? 3.734 -16.062 -3.951 1 96.12 278 MET B O 1
ATOM 4607 N N . GLY B 1 279 ? 5.762 -16.719 -4.012 1 98.38 279 GLY B N 1
ATOM 4608 C CA . GLY B 1 279 ? 5.996 -16.844 -2.584 1 98.38 279 GLY B CA 1
ATOM 4609 C C . GLY B 1 279 ? 7.227 -17.672 -2.25 1 98.38 279 GLY B C 1
ATOM 4610 O O . GLY B 1 279 ? 7.781 -18.344 -3.117 1 98.38 279 GLY B O 1
ATOM 4611 N N . SER B 1 280 ? 7.691 -17.578 -1.091 1 98.75 280 SER B N 1
ATOM 4612 C CA . SER B 1 280 ? 8.891 -18.25 -0.613 1 98.75 280 SER B CA 1
ATOM 4613 C C . SER B 1 280 ? 8.602 -19.719 -0.296 1 98.75 280 SER B C 1
ATOM 4615 O O . SER B 1 280 ? 7.441 -20.141 -0.258 1 98.75 280 SER B O 1
ATOM 4617 N N . ALA B 1 281 ? 9.703 -20.484 -0.089 1 98.75 281 ALA B N 1
ATOM 4618 C CA . ALA B 1 281 ? 9.586 -21.891 0.328 1 98.75 281 ALA B CA 1
ATOM 4619 C C . ALA B 1 281 ? 8.906 -21.984 1.69 1 98.75 281 ALA B C 1
ATOM 4621 O O . ALA B 1 281 ? 8.164 -22.938 1.948 1 98.75 281 ALA B O 1
ATOM 4622 N N . GLU B 1 282 ? 9.164 -21.031 2.553 1 98.81 282 GLU B N 1
ATOM 4623 C CA . GLU B 1 282 ? 8.492 -21 3.85 1 98.81 282 GLU B CA 1
ATOM 4624 C C . GLU B 1 282 ? 6.98 -20.844 3.684 1 98.81 282 GLU B C 1
ATOM 4626 O O . GLU B 1 282 ? 6.207 -21.547 4.332 1 98.81 282 GLU B O 1
ATOM 4631 N N . GLU B 1 283 ? 6.594 -19.938 2.842 1 98.88 283 GLU B N 1
ATOM 4632 C CA . GLU B 1 283 ? 5.172 -19.75 2.566 1 98.88 283 GLU B CA 1
ATOM 4633 C C . GLU B 1 283 ? 4.566 -21 1.914 1 98.88 283 GLU B C 1
ATOM 4635 O O . GLU B 1 283 ? 3.404 -21.328 2.156 1 98.88 283 GLU B O 1
ATOM 4640 N N . TYR B 1 284 ? 5.324 -21.625 1.076 1 98.88 284 TYR B N 1
ATOM 4641 C CA . TYR B 1 284 ? 4.879 -22.875 0.446 1 98.88 284 TYR B CA 1
ATOM 4642 C C . TYR B 1 284 ? 4.555 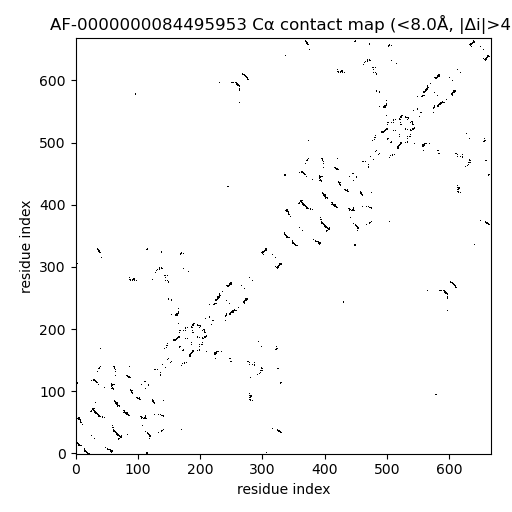-23.922 1.492 1 98.88 284 TYR B C 1
ATOM 4644 O O . TYR B 1 284 ? 3.51 -24.578 1.426 1 98.88 284 TYR B O 1
ATOM 4652 N N . LYS B 1 285 ? 5.414 -24.094 2.416 1 98.62 285 LYS B N 1
ATOM 4653 C CA . LYS B 1 285 ? 5.211 -25.062 3.494 1 98.62 285 LYS B CA 1
ATOM 4654 C C . LYS B 1 285 ? 3.986 -24.703 4.328 1 98.62 285 LYS B C 1
ATOM 4656 O O . LYS B 1 285 ? 3.174 -25.562 4.656 1 98.62 285 LYS B O 1
ATOM 4661 N N . GLU B 1 286 ? 3.865 -23.375 4.637 1 98.88 286 GLU B N 1
ATOM 4662 C CA . GLU B 1 286 ? 2.701 -22.922 5.387 1 98.88 286 GLU B CA 1
ATOM 4663 C C . GLU B 1 286 ? 1.41 -23.172 4.613 1 98.88 286 GLU B C 1
ATOM 4665 O O . GLU B 1 286 ? 0.395 -23.547 5.203 1 98.88 286 GLU B O 1
ATOM 4670 N N . MET B 1 287 ? 1.501 -22.969 3.35 1 98.88 287 MET B N 1
ATOM 4671 C CA . MET B 1 287 ? 0.346 -23.219 2.49 1 98.88 287 MET B CA 1
ATOM 4672 C C . MET B 1 287 ? -0.082 -24.672 2.553 1 98.88 287 MET B C 1
ATOM 4674 O O . MET B 1 287 ? -1.265 -24.969 2.73 1 98.88 287 MET B O 1
ATOM 4678 N N . LEU B 1 288 ? 0.847 -25.547 2.416 1 98.88 288 LEU B N 1
ATOM 4679 C CA . LEU B 1 288 ? 0.536 -26.984 2.42 1 98.88 288 LEU B CA 1
ATOM 4680 C C . LEU B 1 288 ? -0.035 -27.406 3.768 1 98.88 288 LEU B C 1
ATOM 4682 O O . LEU B 1 288 ? -0.963 -28.219 3.824 1 98.88 288 LEU B O 1
ATOM 4686 N N . GLN B 1 289 ? 0.532 -26.859 4.855 1 98.81 289 GLN B N 1
ATOM 4687 C CA . GLN B 1 289 ? -0.006 -27.141 6.184 1 98.81 289 GLN B CA 1
ATOM 4688 C C . GLN B 1 289 ? -1.442 -26.641 6.312 1 98.81 289 GLN B C 1
ATOM 4690 O O . GLN B 1 289 ? -2.299 -27.344 6.863 1 98.81 289 GLN B O 1
ATOM 4695 N N . PHE B 1 290 ? -1.663 -25.484 5.809 1 98.88 290 PHE B N 1
ATOM 4696 C CA . PHE B 1 290 ? -3.002 -24.906 5.84 1 98.88 290 PHE B CA 1
ATOM 4697 C C . PHE B 1 290 ? -3.98 -25.766 5.047 1 98.88 290 PHE B C 1
ATOM 4699 O O . PHE B 1 290 ? -5.082 -26.062 5.516 1 98.88 290 PHE B O 1
ATOM 4706 N N . MET B 1 291 ? -3.6 -26.188 3.857 1 98.88 291 MET B N 1
ATOM 4707 C CA . MET B 1 291 ? -4.445 -27.016 3.002 1 98.88 291 MET B CA 1
ATOM 4708 C C . MET B 1 291 ? -4.75 -28.344 3.668 1 98.88 291 MET B C 1
ATOM 4710 O O . MET B 1 291 ? -5.883 -28.828 3.602 1 98.88 291 MET B O 1
ATOM 4714 N N . GLU B 1 292 ? -3.756 -28.891 4.23 1 98.62 292 GLU B N 1
ATOM 4715 C CA . GLU B 1 292 ? -3.947 -30.188 4.895 1 98.62 292 GLU B CA 1
ATOM 4716 C C . GLU B 1 292 ? -4.918 -30.062 6.066 1 98.62 292 GLU B C 1
ATOM 4718 O O . GLU B 1 292 ? -5.828 -30.875 6.215 1 98.62 292 GLU B O 1
ATOM 4723 N N . ARG B 1 293 ? -4.75 -29.031 6.867 1 98.56 293 ARG B N 1
ATOM 4724 C CA . ARG B 1 293 ? -5.613 -28.797 8.023 1 98.56 293 ARG B CA 1
ATOM 4725 C C . ARG B 1 293 ? -7.07 -28.672 7.598 1 98.56 293 ARG B C 1
ATOM 4727 O O . ARG B 1 293 ? -7.969 -29.156 8.281 1 98.56 293 ARG B O 1
ATOM 4734 N N . HIS B 1 294 ? -7.273 -28.109 6.465 1 98.69 294 HIS B N 1
ATOM 4735 C CA . HIS B 1 294 ? -8.641 -27.812 6.047 1 98.69 294 HIS B CA 1
ATOM 4736 C C . HIS B 1 294 ? -9.094 -28.766 4.938 1 98.69 294 HIS B C 1
ATOM 4738 O O . HIS B 1 294 ? -10.195 -28.609 4.398 1 98.69 294 HIS B O 1
ATOM 4744 N N . GLN B 1 295 ? -8.219 -29.656 4.535 1 98.38 295 GLN B N 1
ATOM 4745 C CA . GLN B 1 295 ? -8.492 -30.672 3.533 1 98.38 295 GLN B CA 1
ATOM 4746 C C . GLN B 1 295 ? -8.906 -30.047 2.207 1 98.38 295 GLN B C 1
ATOM 4748 O O . GLN B 1 295 ? -9.898 -30.453 1.601 1 98.38 295 GLN B O 1
ATOM 4753 N N . LEU B 1 296 ? -8.188 -29.047 1.813 1 98.81 296 LEU B N 1
ATOM 4754 C CA . LEU B 1 296 ? -8.484 -28.344 0.574 1 98.81 296 LEU B CA 1
ATOM 4755 C C . LEU B 1 296 ? -7.852 -29.047 -0.622 1 98.81 296 LEU B C 1
ATOM 4757 O O . LEU B 1 296 ? -6.762 -29.609 -0.512 1 98.81 296 LEU B O 1
ATOM 4761 N N . LYS B 1 297 ? -8.555 -28.984 -1.755 1 98.69 297 LYS B N 1
ATOM 4762 C CA . LYS B 1 297 ? -8.086 -29.547 -3.018 1 98.69 297 LYS B CA 1
ATOM 4763 C C . LYS B 1 297 ? -8.18 -28.531 -4.148 1 98.69 297 LYS B C 1
ATOM 4765 O O . LYS B 1 297 ? -9.086 -27.703 -4.168 1 98.69 297 LYS B O 1
ATOM 4770 N N . PRO B 1 298 ? -7.262 -28.625 -5.059 1 98.56 298 PRO B N 1
ATOM 4771 C CA . PRO B 1 298 ? -7.402 -27.75 -6.223 1 98.56 298 PRO B CA 1
ATOM 4772 C C . PRO B 1 298 ? -8.68 -28.016 -7.008 1 98.56 298 PRO B C 1
ATOM 4774 O O . PRO B 1 298 ? -9.117 -29.156 -7.129 1 98.56 298 PRO B O 1
ATOM 4777 N N . VAL B 1 299 ? -9.266 -26.922 -7.484 1 98.62 299 VAL B N 1
ATOM 4778 C CA . VAL B 1 299 ? -10.328 -27.062 -8.477 1 98.62 299 VAL B CA 1
ATOM 4779 C C . VAL B 1 299 ? -9.719 -27.375 -9.844 1 98.62 299 VAL B C 1
ATOM 4781 O O . VAL B 1 299 ? -8.992 -26.547 -10.406 1 98.62 299 VAL B O 1
ATOM 4784 N N . ILE B 1 300 ? -9.977 -28.516 -10.336 1 98.69 300 ILE B N 1
ATOM 4785 C CA . ILE B 1 300 ? -9.43 -28.922 -11.625 1 98.69 300 ILE B CA 1
ATOM 4786 C C . ILE B 1 300 ? -10.508 -28.812 -12.703 1 98.69 300 ILE B C 1
ATOM 4788 O O . ILE B 1 300 ? -11.586 -29.391 -12.578 1 98.69 300 ILE B O 1
ATOM 4792 N N . ASP B 1 301 ? -10.211 -28.016 -13.664 1 98.31 301 ASP B N 1
ATOM 4793 C CA . ASP B 1 301 ? -11.109 -27.859 -14.805 1 98.31 301 ASP B CA 1
ATOM 4794 C C . ASP B 1 301 ? -11.062 -29.078 -15.719 1 98.31 301 ASP B C 1
ATOM 4796 O O . ASP B 1 301 ? -12.086 -29.734 -15.938 1 98.31 301 ASP B O 1
ATOM 4800 N N . GLU B 1 302 ? -9.898 -29.375 -16.266 1 98 302 GLU B N 1
ATOM 4801 C CA . GLU B 1 302 ? -9.688 -30.484 -17.203 1 98 302 GLU B CA 1
ATOM 4802 C C . GLU B 1 302 ? -8.25 -30.969 -17.156 1 98 302 GLU B C 1
ATOM 4804 O O . GLU B 1 302 ? -7.34 -30.219 -16.797 1 98 302 GLU B O 1
ATOM 4809 N N . VAL B 1 303 ? -8.055 -32.281 -17.484 1 98.5 303 VAL B N 1
ATOM 4810 C CA . VAL B 1 303 ? -6.73 -32.875 -17.578 1 98.5 303 VAL B CA 1
ATOM 4811 C C . VAL B 1 303 ? -6.523 -33.469 -18.969 1 98.5 303 VAL B C 1
ATOM 4813 O O . VAL B 1 303 ? -7.398 -34.156 -19.5 1 98.5 303 VAL B O 1
ATOM 4816 N N . PHE B 1 304 ? -5.426 -33.156 -19.547 1 98.5 304 PHE B N 1
ATOM 4817 C CA . PHE B 1 304 ? -5.074 -33.625 -20.891 1 98.5 304 PHE B CA 1
ATOM 4818 C C . PHE B 1 304 ? -3.828 -34.5 -20.844 1 98.5 304 PHE B C 1
ATOM 4820 O O . PHE B 1 304 ? -3.068 -34.438 -19.875 1 98.5 304 PHE B O 1
ATOM 4827 N N . ASP B 1 305 ? -3.688 -35.312 -21.922 1 98 305 ASP B N 1
ATOM 4828 C CA . ASP B 1 305 ? -2.357 -35.844 -22.172 1 98 305 ASP B CA 1
ATOM 4829 C C . ASP B 1 305 ? -1.367 -34.75 -22.562 1 98 305 ASP B C 1
ATOM 4831 O O . ASP B 1 305 ? -1.723 -33.812 -23.266 1 98 305 ASP B O 1
ATOM 4835 N N . LEU B 1 306 ? -0.137 -34.875 -22.109 1 98 306 LEU B N 1
ATOM 4836 C CA . LEU B 1 306 ? 0.854 -33.844 -22.422 1 98 306 LEU B CA 1
ATOM 4837 C C . LEU B 1 306 ? 0.946 -33.625 -23.938 1 98 306 LEU B C 1
ATOM 4839 O O . LEU B 1 306 ? 1.152 -32.5 -24.391 1 98 306 LEU B O 1
ATOM 4843 N N . SER B 1 307 ? 0.732 -34.688 -24.688 1 96.75 307 SER B N 1
ATOM 4844 C CA . SER B 1 307 ? 0.811 -34.625 -26.141 1 96.75 307 SER B CA 1
ATOM 4845 C C . SER B 1 307 ? -0.345 -33.812 -26.719 1 96.75 307 SER B C 1
ATOM 4847 O O . SER B 1 307 ? -0.312 -33.406 -27.875 1 96.75 307 SER B O 1
ATOM 4849 N N . GLU B 1 308 ? -1.379 -33.562 -25.922 1 97.62 308 GLU B N 1
ATOM 4850 C CA . GLU B 1 308 ? -2.529 -32.781 -26.344 1 97.62 308 GLU B CA 1
ATOM 4851 C C . GLU B 1 308 ? -2.398 -31.328 -25.859 1 97.62 308 GLU B C 1
ATOM 4853 O O . GLU B 1 308 ? -3.4 -30.688 -25.562 1 97.62 308 GLU B O 1
ATOM 4858 N N . PHE B 1 309 ? -1.198 -30.875 -25.766 1 98.12 309 PHE B N 1
ATOM 4859 C CA . PHE B 1 309 ? -0.877 -29.578 -25.203 1 98.12 309 PHE B CA 1
ATOM 4860 C C . PHE B 1 309 ? -1.605 -28.469 -25.953 1 98.12 309 PHE B C 1
ATOM 4862 O O . PHE B 1 309 ? -1.951 -27.438 -25.359 1 98.12 309 PHE B O 1
ATOM 4869 N N . ASP B 1 310 ? -1.834 -28.594 -27.219 1 97.81 310 ASP B N 1
ATOM 4870 C CA . ASP B 1 310 ? -2.457 -27.547 -28.031 1 97.81 310 ASP B CA 1
ATOM 4871 C C . ASP B 1 310 ? -3.867 -27.234 -27.547 1 97.81 310 ASP B C 1
ATOM 4873 O O . ASP B 1 310 ? -4.246 -26.078 -27.422 1 97.81 310 ASP B O 1
ATOM 4877 N N . ARG B 1 311 ? -4.594 -28.266 -27.219 1 97.88 311 ARG B N 1
ATOM 4878 C CA . ARG B 1 311 ? -5.949 -28.094 -26.703 1 97.88 311 ARG B CA 1
ATOM 4879 C C . ARG B 1 311 ? -5.938 -27.422 -25.328 1 97.88 311 ARG B C 1
ATOM 4881 O O . ARG B 1 311 ? -6.766 -26.562 -25.047 1 97.88 311 ARG B O 1
ATOM 4888 N N . ALA B 1 312 ? -5.039 -27.844 -24.531 1 98.12 312 ALA B N 1
ATOM 4889 C CA . ALA B 1 312 ? -4.926 -27.281 -23.188 1 98.12 312 ALA B CA 1
ATOM 4890 C C . ALA B 1 312 ? -4.574 -25.797 -23.234 1 98.12 312 ALA B C 1
ATOM 4892 O O . ALA B 1 312 ? -5.199 -24.984 -22.547 1 98.12 312 ALA B O 1
ATOM 4893 N N . PHE B 1 313 ? -3.619 -25.422 -24.047 1 98.06 313 PHE B N 1
ATOM 4894 C CA . PHE B 1 313 ? -3.193 -24.031 -24.172 1 98.06 313 PHE B CA 1
ATOM 4895 C C . PHE B 1 313 ? -4.312 -23.172 -24.75 1 98.06 313 PHE B C 1
ATOM 4897 O O . PHE B 1 313 ? -4.512 -22.031 -24.312 1 98.06 313 PHE B O 1
ATOM 4904 N N . GLN B 1 314 ? -5.016 -23.688 -25.703 1 97.25 314 GLN B N 1
ATOM 4905 C CA . GLN B 1 314 ? -6.133 -22.953 -26.281 1 97.25 314 GLN B CA 1
ATOM 4906 C C . GLN B 1 314 ? -7.203 -22.672 -25.219 1 97.25 314 GLN B C 1
ATOM 4908 O O . GLN B 1 314 ? -7.719 -21.562 -25.141 1 97.25 314 GLN B O 1
ATOM 4913 N N . ARG B 1 315 ? -7.469 -23.688 -24.5 1 96.19 315 ARG B N 1
ATOM 4914 C CA . ARG B 1 315 ? -8.477 -23.516 -23.453 1 96.19 315 ARG B CA 1
ATOM 4915 C C . ARG B 1 315 ? -8.055 -22.453 -22.453 1 96.19 315 ARG B C 1
ATOM 4917 O O . ARG B 1 315 ? -8.883 -21.641 -22.016 1 96.19 315 ARG B O 1
ATOM 4924 N N . LEU B 1 316 ? -6.797 -22.422 -22.078 1 96.56 316 LEU B N 1
ATOM 4925 C CA . LEU B 1 316 ? -6.277 -21.406 -21.156 1 96.56 316 LEU B CA 1
ATOM 4926 C C . LEU B 1 316 ? -6.332 -20.016 -21.781 1 96.56 316 LEU B C 1
ATOM 4928 O O . LEU B 1 316 ? -6.777 -19.062 -21.141 1 96.56 316 LEU B O 1
ATOM 4932 N N . GLU B 1 317 ? -5.918 -19.938 -22.969 1 94.5 317 GLU B N 1
ATOM 4933 C CA . GLU B 1 317 ? -5.859 -18.672 -23.688 1 94.5 317 GLU B CA 1
ATOM 4934 C C . GLU B 1 317 ? -7.246 -18.047 -23.812 1 94.5 317 GLU B C 1
ATOM 4936 O O . GLU B 1 317 ? -7.395 -16.828 -23.734 1 94.5 317 GLU B O 1
ATOM 4941 N N . GLU B 1 318 ? -8.242 -18.922 -23.969 1 93.56 318 GLU B N 1
ATOM 4942 C CA . GLU B 1 318 ? -9.617 -18.453 -24.141 1 93.56 318 GLU B CA 1
ATOM 4943 C C . GLU B 1 318 ? -10.281 -18.172 -22.797 1 93.56 318 GLU B C 1
ATOM 4945 O O . GLU B 1 318 ? -11.422 -17.703 -22.75 1 93.56 318 GLU B O 1
ATOM 4950 N N . ALA B 1 319 ? -9.617 -18.438 -21.734 1 91.75 319 ALA B N 1
ATOM 4951 C CA . ALA B 1 319 ? -10.102 -18.188 -20.375 1 91.75 319 ALA B CA 1
ATOM 4952 C C . ALA B 1 319 ? -11.438 -18.891 -20.141 1 91.75 319 ALA B C 1
ATOM 4954 O O . ALA B 1 319 ? -12.344 -18.312 -19.531 1 91.75 319 ALA B O 1
ATOM 4955 N N . GLU B 1 320 ? -11.547 -20.078 -20.594 1 91 320 GLU B N 1
ATOM 4956 C CA . GLU B 1 320 ? -12.805 -20.812 -20.5 1 91 320 GLU B CA 1
ATOM 4957 C C . GLU B 1 320 ? -12.828 -21.703 -19.266 1 91 320 GLU B C 1
ATOM 4959 O O . GLU B 1 320 ? -13.891 -22.188 -18.859 1 91 320 GLU B O 1
ATOM 4964 N N . GLN B 1 321 ? -11.773 -21.859 -18.703 1 94.5 321 GLN B N 1
ATOM 4965 C CA . GLN B 1 321 ? -11.656 -22.844 -17.641 1 94.5 321 GLN B CA 1
ATOM 4966 C C . GLN B 1 321 ? -12.219 -22.312 -16.328 1 94.5 321 GLN B C 1
ATOM 4968 O O . GLN B 1 321 ? -12.32 -21.109 -16.141 1 94.5 321 GLN B O 1
ATOM 4973 N N . MET B 1 322 ? -12.641 -23.203 -15.445 1 97.31 322 MET B N 1
ATOM 4974 C CA . MET B 1 322 ? -12.836 -22.984 -14.016 1 97.31 322 MET B CA 1
ATOM 4975 C C . MET B 1 322 ? -11.797 -23.75 -13.203 1 97.31 322 MET B C 1
ATOM 4977 O O . MET B 1 322 ? -11.891 -24.969 -13.047 1 97.31 322 MET B O 1
ATOM 4981 N N . GLY B 1 323 ? -10.82 -22.984 -12.719 1 98.19 323 GLY B N 1
ATOM 4982 C CA . GLY B 1 323 ? -9.742 -23.609 -11.969 1 98.19 323 GLY B CA 1
ATOM 4983 C C . GLY B 1 323 ? -8.555 -24 -12.828 1 98.19 323 GLY B C 1
ATOM 4984 O O . GLY B 1 323 ? -8.188 -23.266 -13.75 1 98.19 323 GLY B O 1
ATOM 4985 N N . LYS B 1 324 ? -7.938 -25.094 -12.508 1 98.75 324 LYS B N 1
ATOM 4986 C CA . LYS B 1 324 ? -6.641 -25.469 -13.062 1 98.75 324 LYS B CA 1
ATOM 4987 C C . LYS B 1 324 ? -6.801 -26.469 -14.211 1 98.75 324 LYS B C 1
ATOM 4989 O O . LYS B 1 324 ? -7.707 -27.297 -14.188 1 98.75 324 LYS B O 1
ATOM 4994 N N . ILE B 1 325 ? -5.91 -26.359 -15.148 1 98.75 325 ILE B N 1
ATOM 4995 C CA . ILE B 1 325 ? -5.75 -27.344 -16.219 1 98.75 325 ILE B CA 1
ATOM 4996 C C . ILE B 1 325 ? -4.484 -28.172 -15.977 1 98.75 325 ILE B C 1
ATOM 4998 O O . ILE B 1 325 ? -3.443 -27.625 -15.602 1 98.75 325 ILE B O 1
ATOM 5002 N N . GLY B 1 326 ? -4.621 -29.5 -16.094 1 98.62 326 GLY B N 1
ATOM 5003 C CA . GLY B 1 326 ? -3.486 -30.359 -15.82 1 98.62 326 GLY B CA 1
ATOM 5004 C C . GLY B 1 326 ? -3.096 -31.234 -17 1 98.62 326 GLY B C 1
ATOM 5005 O O . GLY B 1 326 ? -3.809 -31.281 -18 1 98.62 326 GLY B O 1
ATOM 5006 N N . PHE B 1 327 ? -1.911 -31.844 -16.891 1 98.69 327 PHE B N 1
ATOM 5007 C CA . PHE B 1 327 ? -1.405 -32.844 -17.844 1 98.69 327 PHE B CA 1
ATOM 5008 C C . PHE B 1 327 ? -1.112 -34.156 -17.141 1 98.69 327 PHE B C 1
ATOM 5010 O O . PHE B 1 327 ? -0.583 -34.188 -16.031 1 98.69 327 PHE B O 1
ATOM 5017 N N . ILE B 1 328 ? -1.469 -35.188 -17.797 1 98.25 328 ILE B N 1
ATOM 5018 C CA . ILE B 1 328 ? -0.942 -36.5 -17.453 1 98.25 328 ILE B CA 1
ATOM 5019 C C . ILE B 1 328 ? 0.287 -36.812 -18.312 1 98.25 328 ILE B C 1
ATOM 5021 O O . ILE B 1 328 ? 0.282 -36.594 -19.516 1 98.25 328 ILE B O 1
ATOM 5025 N N . ILE B 1 329 ? 1.296 -37.281 -17.641 1 97.5 329 ILE B N 1
ATOM 5026 C CA . ILE B 1 329 ? 2.545 -37.594 -18.328 1 97.5 329 ILE B CA 1
ATOM 5027 C C . ILE B 1 329 ? 2.738 -39.125 -18.328 1 97.5 329 ILE B C 1
ATOM 5029 O O . ILE B 1 329 ? 2.832 -39.75 -17.281 1 97.5 329 ILE B O 1
ATOM 5033 N N . ARG B 1 330 ? 2.602 -39.688 -19.5 1 87.31 330 ARG B N 1
ATOM 5034 C CA . ARG B 1 330 ? 2.721 -41.125 -19.641 1 87.31 330 ARG B CA 1
ATOM 5035 C C . ARG B 1 330 ? 4.137 -41.531 -20.031 1 87.31 330 ARG B C 1
ATOM 5037 O O . ARG B 1 330 ? 4.75 -40.875 -20.891 1 87.31 330 ARG B O 1
ATOM 5044 N N . SER B 1 331 ? 4.871 -42.094 -19.078 1 74.06 331 SER B N 1
ATOM 5045 C CA . SER B 1 331 ? 6.191 -42.625 -19.422 1 74.06 331 SER B CA 1
ATOM 5046 C C . SER B 1 331 ? 6.098 -43.938 -20.172 1 74.06 331 SER B C 1
ATOM 5048 O O . SER B 1 331 ? 5.23 -44.75 -19.859 1 74.06 331 SER B O 1
ATOM 5050 N N . GLU B 1 332 ? 6.441 -44.031 -21.5 1 54.84 332 GLU B N 1
ATOM 5051 C CA . GLU B 1 332 ? 6.547 -45.344 -22.141 1 54.84 332 GLU B CA 1
ATOM 5052 C C . GLU B 1 332 ? 7.48 -46.281 -21.359 1 54.84 332 GLU B C 1
ATOM 5054 O O . GLU B 1 332 ? 8.578 -45.875 -20.969 1 54.84 332 GLU B O 1
ATOM 5059 N N . MET B 1 333 ? 6.957 -46.906 -20.312 1 45.16 333 MET B N 1
ATOM 5060 C CA . MET B 1 333 ? 7.809 -47.938 -19.766 1 45.16 333 MET B CA 1
ATOM 5061 C C . MET B 1 333 ? 8.664 -48.594 -20.844 1 45.16 333 MET B C 1
ATOM 5063 O O . MET B 1 333 ? 8.141 -49.031 -21.875 1 45.16 333 MET B O 1
ATOM 5067 N N . LEU B 1 334 ? 9.898 -48.188 -21.078 1 37.06 334 LEU B N 1
ATOM 5068 C CA . LEU B 1 334 ? 10.672 -49.219 -21.734 1 37.06 334 LEU B CA 1
ATOM 5069 C C . LEU B 1 334 ? 10.633 -50.5 -20.922 1 37.06 334 LEU B C 1
ATOM 5071 O O . LEU B 1 334 ? 10.75 -50.5 -19.703 1 37.06 334 LEU B O 1
#

Foldseek 3Di:
DWAFKAEQDAAPVRTATDDDDDDDAEAQKFKFQWFKAFDDPVQRVCSHVDDNVDPMAGAGFWTKGFTCGDYHPDDPDDGGFTWIFQQWPQFADDDQDGDPPIDGAGPPHHHDRGRMDMDRPLRIDGDDPLADRFQRNHCRFLLQQLLCQCCVVQVAAAAFEEEEEAAFEQNNLSNLLLNVLRHYAYEYEHCDPVRQVVSVVSPHNHYYYQPDQVCVVVVNAAGQEYEDAQAASCVVVNQVRHAQQHEYEYEHHVNDHDHDDDPVVPVVSPYYYHYGHGTHSVSSVVSVVSCVVSVDTWDEFEEEASNVVVVVVVCVVVSVGGHIYMHGYDDPPD/DWAFKAEQDAAPVRTATDDDDDDDAEAQKFKFQWFKAFDDPVQRVCSHVDDNVDPMAGAGFWTWGFTCGDYHPDDPDDGGFTWIFQQWPQFADDDQDGDPPIDGAGPPHHHDRGRMDMDRPLRIDGDDPLADRFQRNHCRFLLQQLLCQCCVVQVAAAAFEEEEEAAFEQNNLSNLLLNVLRHYAYEYEHCDPVRQVVSVVSPHNHYYYQPDQVCVVVVNAAGQEYEDAQAASCVVVNQVRHAQQHEYEYEHHVNDHDHDDDPVVCVVSPYYYHYTHGTHSVSSVVSVVSCVVSVDTWDEFEEEASNVVVVVVVCVVVSVGGHIYMHGYDDPPD

pLDDT: mean 97.34, std 5.32, range [36.94, 98.94]

Secondary structure (DSSP, 8-state):
-EEEEE-SSSGGGGEEEEE-PPPPP-TTEEEEEEEEEEE-HHHHHHHHHS-TTSPPEE---EEEEEEEEE-TT--S--TT-EEEE--EES--S--SSPPTT-EETTBSS--SSBSEEEEEGGGEEEPPTTS-HHHHHTTHHHHHHHHIIIIIIS---TT-EEEESSTTSHHHHHHHHHHHHTT-EEEEEES-HHHHHHHHHTT-SEEEETTS-HHHHTTT--EEEEEE-S-TTTHHHHHHHEEEEEEEEE---TT-SEEEEEHHHHHHTT-EEEE--S--HHHHHHHHHHHHHHT----EEEEEEGGGHHHHHHHHHTT--SSEEEEE------/-EEEEE-SSSGGGGEEEEE-------TTEEEEEEEEEEE-HHHHHHHHHS-TTSPPEE---EEEEEEEEE-TT--S--TT-EEEE--EES--S--SSPPTT-EETTBSS--SSBSEEEEEGGGEEEPPTTS-HHHHHTTHHHHHHHHIIIIIIT---TT-EEEESSTTSHHHHHHHHHHHHTT-EEEEEES-HHHHHHHHHTT-SEEEETTS-HHHHTTT--EEEEEE-S-TTTHHHHHHHEEEEEEEEE---TT-SEEEEEHHHHHHTT-EEEE--S--HHHHHHHHHHHHHHT----EEEEEEGGGHHHHHHHHHTT--SSEEEEE------

Solvent-accessible surface area (backbone atoms only — not comparable to full-atom values): 33293 Å² total; per-residue (Å²): 73,53,28,39,35,38,36,72,33,57,36,72,82,11,51,44,74,44,77,44,85,76,79,78,43,47,74,44,16,20,25,31,41,30,43,14,18,18,63,55,75,63,55,64,52,46,31,64,67,49,49,38,88,43,74,77,32,32,34,33,41,16,20,17,28,28,30,70,43,73,12,56,88,52,76,91,69,54,71,68,43,52,28,26,38,50,29,57,39,65,31,58,63,81,63,71,38,81,47,90,78,51,43,42,45,26,49,93,51,61,18,32,40,27,38,52,38,65,44,55,48,86,32,51,40,76,49,63,84,90,50,52,62,66,43,45,1,43,32,41,59,37,42,30,28,24,42,32,40,42,46,72,71,56,54,67,46,63,69,38,34,34,35,32,56,56,49,27,41,38,35,43,46,40,38,52,46,53,41,45,73,51,45,25,45,34,34,35,21,18,86,42,67,67,49,30,54,51,40,44,74,67,59,37,70,46,60,45,56,59,84,53,62,60,55,68,76,49,71,65,63,58,23,49,32,35,49,41,37,42,24,44,79,42,47,65,62,53,57,68,38,36,34,70,32,14,38,37,32,30,61,45,37,77,57,33,43,61,38,73,52,50,48,58,67,40,12,74,31,15,28,34,41,33,28,27,69,46,56,24,50,48,52,42,52,51,44,52,52,50,31,59,77,68,68,63,73,67,55,69,51,50,74,36,50,56,86,45,45,69,61,55,51,51,42,56,75,66,64,69,50,50,23,24,38,30,27,40,40,80,68,77,77,124,75,53,28,38,35,38,36,71,32,57,35,72,81,11,51,44,75,43,76,45,86,78,80,78,44,47,73,44,16,21,24,31,40,29,42,13,20,18,64,52,75,64,54,66,52,45,30,64,67,47,50,38,88,43,74,77,32,32,34,34,42,16,21,16,27,29,30,68,40,74,14,56,89,52,78,91,66,53,68,68,43,55,27,25,36,50,28,56,39,65,31,58,64,81,60,70,37,81,46,87,78,50,43,42,44,26,49,93,52,60,17,32,41,27,39,52,36,65,45,56,48,87,33,51,39,75,49,62,82,91,50,52,60,66,42,46,1,41,31,42,57,37,42,30,28,24,42,31,40,41,47,72,70,56,54,68,45,62,68,38,36,35,35,33,56,58,49,27,40,40,35,44,46,40,38,53,46,53,40,44,74,52,44,27,45,34,35,35,19,16,85,41,69,67,49,30,54,50,40,42,74,67,58,37,71,44,62,45,55,59,84,52,61,60,55,67,76,50,71,65,62,58,22,48,32,35,49,42,36,42,22,44,79,42,46,67,61,53,58,70,38,37,35,70,35,16,38,37,30,30,60,45,37,78,57,33,44,60,38,73,51,53,48,57,68,40,13,74,32,15,28,35,42,34,28,28,68,48,54,23,50,48,52,42,52,51,46,52,53,52,31,59,77,67,66,61,73,66,56,68,50,51,72,36,49,56,86,44,44,68,61,55,51,49,41,58,75,66,65,69,52,49,23,24,39,30,27,42,39,79,66,77,77,125

InterPro domains:
  IPR011032 GroES-like super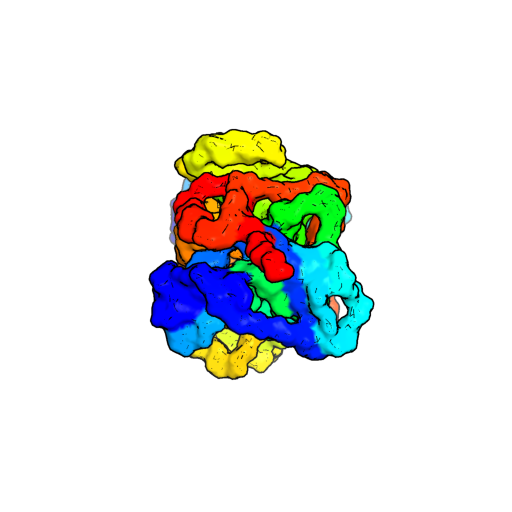family [SSF50129] (1-162)
  IPR013149 Alcohol dehydrogenase-like, C-terminal [PF00107] (170-292)
  IPR013154 Alcohol dehydrogenase-like, N-terminal [PF08240] (26-128)
  IPR020843 Enoylreductase domain [SM00829] (10-327)
  IPR036291 NAD(P)-binding domain superfamily [SSF51735] (131-300)
  IPR052711 Zinc-type Alcohol Dehydrogenase-like [PTHR45033] (7-326)

Organism: NCBI:txid1637975